Protein AF-A0A962BAP5-F1 (afdb_monomer_lite)

Radius of gyration: 26.2 Å; chains: 1; bounding box: 66×51×76 Å

Secondary structure (DSSP, 8-state):
-EEEEE-STTHHHIIIIIS---HHHHHHHHTT--SS-TT-------TTT--EEEEEEETTEEEEEEEPP--SSTTTTHHHHHHHHHHHHHHTT-TTS-S-EEEEEEEHHHHHH-HHHHHHHHGGGSTTT--S--EEEEEE-S-BTTB-HHHH-SSSSGGGGGGGGT--EEEEETT-HHHHHHHHHHHHHHHHHH---EEEEEE---SS-SSTT--GGGT-HHHHHHHHHSPPHHHHHHHHHHHTTSS-HHHHHHHHHHHHHHHHHHHHGGGG--PPPP--S-GGGTT-----SSPP----PPPHHHHHHHHHHHT---TT----HHHHHHHHHHHHHHHHT----HHHHHHHHHHHHHHHT--EEEEETTTTT-TTS----SEE-TTT--EE-GGG-S-TTPPPEEEEE--S-SHHHHHHHHHHHHH-TTSEEEEE-SSGGGGGGGHHHIIIIITTHHHHH------EEE-----SSS-TTS--

Foldseek 3Di:
DEEEEEAQPCQVVCVCVVQVPFLLLVLLVVVVNDLAFPPDFFPADPPSQAKDWHWDDDPNDTDIYTYHGFDNLFPLLLLLSLLLLLLVCVVVVVPLLPRYAYEYEHELLCLQAPVLNLVSLVQCPDPPRHNLEYEYEYPDQQDDQLDGPVRSHDDPGSCVSNVVVVAEEAEDELLDVVRVVVVVVVQVVCSSVRSYYHYYYYHHHDLDGVDNPDHNCVRPVPRNVVSVPDDDSLVSVQVVCCVVVVDPPVRSVVVVVVVVVSSVVSNVCSVVDGNDHDDLCDDLNVVDDDDDDDDDPDDQDDDLVLLLLLLVLQLDDDPPFAFDPVVPVVSVVSNVCNVVVDDDDPQSVVSSSLLVLQQVAFEEAEEEAVPCCALVSRHVQWTARPPPRDTDGSSCVSDPPTHHYHYYNYPPALQSRLSSLLSNQQNNVRYAGEYEYSALLPNVSNVCCVVIPVPRVCNHHVGDGNYHYHHHADDPPPDDSHHD

Structure (mmCIF, N/CA/C/O backbone):
data_AF-A0A962BAP5-F1
#
_entry.id   AF-A0A962BAP5-F1
#
loop_
_atom_site.group_PDB
_atom_site.id
_atom_site.type_symbol
_atom_site.label_atom_id
_atom_site.label_alt_id
_atom_site.label_comp_id
_atom_site.label_asym_id
_atom_site.label_entity_id
_atom_site.label_seq_id
_atom_site.pdbx_PDB_ins_code
_atom_site.Cartn_x
_atom_site.Cartn_y
_atom_site.Cartn_z
_atom_site.occupancy
_atom_site.B_iso_or_equiv
_atom_site.auth_seq_id
_atom_site.auth_comp_id
_atom_site.auth_asym_id
_atom_site.auth_atom_id
_atom_site.pdbx_PDB_model_num
ATOM 1 N N . GLU A 1 1 ? -2.109 -16.340 4.991 1.00 95.38 1 GLU A N 1
ATOM 2 C CA . GLU A 1 1 ? -1.455 -15.159 5.601 1.00 95.38 1 GLU A CA 1
ATOM 3 C C . GLU A 1 1 ? -2.355 -13.955 5.378 1.00 95.38 1 GLU A C 1
ATOM 5 O O . GLU A 1 1 ? -2.925 -13.829 4.301 1.00 95.38 1 GLU A O 1
ATOM 10 N N . VAL A 1 2 ? -2.490 -13.093 6.383 1.00 97.62 2 VAL A N 1
ATOM 11 C CA . VAL A 1 2 ? -3.270 -11.854 6.291 1.00 97.62 2 VAL A CA 1
ATOM 12 C C . VAL A 1 2 ? -2.367 -10.673 6.619 1.00 97.62 2 VAL A C 1
ATOM 14 O O . VAL A 1 2 ? -1.757 -10.629 7.690 1.00 97.62 2 VAL A O 1
ATOM 17 N N . VAL A 1 3 ? -2.284 -9.708 5.705 1.00 98.31 3 VAL A N 1
ATOM 18 C CA . VAL A 1 3 ? -1.545 -8.460 5.921 1.00 98.31 3 VAL A CA 1
ATOM 19 C C . VAL A 1 3 ? -2.541 -7.352 6.233 1.00 98.31 3 VAL A C 1
ATOM 21 O O . VAL A 1 3 ? -3.473 -7.111 5.473 1.00 98.31 3 VAL A O 1
ATOM 24 N N . ILE A 1 4 ? -2.350 -6.685 7.366 1.00 98.56 4 ILE A N 1
ATOM 25 C CA . ILE A 1 4 ? -3.293 -5.707 7.903 1.00 98.56 4 ILE A CA 1
ATOM 26 C C . ILE A 1 4 ? -2.687 -4.307 7.800 1.00 98.56 4 ILE A C 1
ATOM 28 O O . ILE A 1 4 ? -1.538 -4.084 8.200 1.00 98.56 4 ILE A O 1
ATOM 32 N N . GLY A 1 5 ? -3.469 -3.361 7.289 1.00 98.25 5 GLY A N 1
ATOM 33 C CA . GLY A 1 5 ? -3.238 -1.923 7.414 1.00 98.25 5 GLY A CA 1
ATOM 34 C C . GLY A 1 5 ? -4.312 -1.311 8.293 1.00 98.25 5 GLY A C 1
ATOM 35 O O . GLY A 1 5 ? -5.489 -1.600 8.107 1.00 98.25 5 GLY A O 1
ATOM 36 N N . MET A 1 6 ? -3.935 -0.486 9.267 1.00 96.94 6 MET A N 1
ATOM 37 C CA . MET A 1 6 ? -4.925 0.217 10.079 1.00 96.94 6 MET A CA 1
ATOM 38 C C . MET A 1 6 ? -4.398 1.523 10.655 1.00 96.94 6 MET A C 1
ATOM 40 O O . MET A 1 6 ? -3.210 1.656 10.945 1.00 96.94 6 MET A O 1
ATOM 44 N N . ALA A 1 7 ? -5.317 2.453 10.901 1.00 93.56 7 ALA A N 1
ATOM 45 C CA . ALA A 1 7 ? -5.055 3.679 11.644 1.00 93.56 7 ALA A CA 1
ATOM 46 C C . ALA A 1 7 ? -4.963 3.439 13.174 1.00 93.56 7 ALA A C 1
ATOM 48 O O . ALA A 1 7 ? -4.745 2.330 13.661 1.00 93.56 7 ALA A O 1
ATOM 49 N N . HIS A 1 8 ? -5.132 4.507 13.960 1.00 93.75 8 HIS A N 1
ATOM 50 C CA . HIS A 1 8 ? -5.032 4.489 15.424 1.00 93.75 8 HIS A CA 1
ATOM 51 C C . HIS A 1 8 ? -6.248 3.853 16.128 1.00 93.75 8 HIS A C 1
ATOM 53 O O . HIS A 1 8 ? -6.120 3.309 17.227 1.00 93.75 8 HIS A O 1
ATOM 59 N N . ARG A 1 9 ? -7.449 3.932 15.536 1.00 95.88 9 ARG A N 1
ATOM 60 C CA . ARG A 1 9 ? -8.707 3.571 16.211 1.00 95.88 9 ARG A CA 1
ATOM 61 C C . ARG A 1 9 ? -8.769 2.068 16.489 1.00 95.88 9 ARG A C 1
ATOM 63 O O . ARG A 1 9 ? -8.764 1.262 15.570 1.00 95.88 9 ARG A O 1
ATOM 70 N N . GLY A 1 10 ? -8.823 1.697 17.769 1.00 93.56 10 GLY A N 1
ATOM 71 C CA . GLY A 1 10 ? -8.887 0.293 18.189 1.00 93.56 10 GLY A CA 1
ATOM 72 C C . GLY A 1 10 ? -7.592 -0.498 17.969 1.00 93.56 10 GLY A C 1
ATOM 73 O O . GLY A 1 10 ? -7.585 -1.703 18.195 1.00 93.56 10 GLY A O 1
ATOM 74 N N . ARG A 1 11 ? -6.477 0.140 17.581 1.00 93.81 11 ARG A N 1
ATOM 75 C CA . ARG A 1 11 ? -5.233 -0.575 17.247 1.00 93.81 11 ARG A CA 1
ATOM 76 C C . ARG A 1 11 ? -4.673 -1.398 18.395 1.00 93.81 11 ARG A C 1
ATOM 78 O O . ARG A 1 11 ? -4.254 -2.524 18.168 1.00 93.81 11 ARG A O 1
ATOM 85 N N . LEU A 1 12 ? -4.685 -0.873 19.619 1.00 91.56 12 LEU A N 1
ATOM 86 C CA . LEU A 1 12 ? -4.228 -1.638 20.784 1.00 91.56 12 LEU A CA 1
ATOM 87 C C . LEU A 1 12 ? -5.092 -2.886 21.014 1.00 91.56 12 LEU A C 1
ATOM 89 O O . LEU A 1 12 ? -4.550 -3.931 21.343 1.00 91.56 12 LEU A O 1
ATOM 93 N N . ASN A 1 13 ? -6.401 -2.800 20.754 1.00 93.88 13 ASN A N 1
ATOM 94 C CA . ASN A 1 13 ? -7.305 -3.946 20.834 1.00 93.88 13 ASN A CA 1
ATOM 95 C C . ASN A 1 13 ? -6.987 -4.988 19.748 1.00 93.88 13 ASN A C 1
ATOM 97 O O . ASN A 1 13 ? -6.879 -6.168 20.061 1.00 93.88 13 ASN A O 1
ATOM 101 N N . VAL A 1 14 ? -6.742 -4.561 18.503 1.00 94.81 14 VAL A N 1
ATOM 102 C CA . VAL A 1 14 ? -6.292 -5.465 17.428 1.00 94.81 14 VAL A CA 1
ATOM 103 C C . VAL A 1 14 ? -4.947 -6.101 17.785 1.00 94.81 14 VAL A C 1
ATOM 105 O O . VAL A 1 14 ? -4.781 -7.308 17.641 1.00 94.81 14 VAL A O 1
ATOM 108 N N . LEU A 1 15 ? -3.996 -5.329 18.314 1.00 91.69 15 LEU A N 1
ATOM 109 C CA . LEU A 1 15 ? -2.695 -5.842 18.740 1.00 91.69 15 LEU A CA 1
ATOM 110 C C . LEU A 1 15 ? -2.831 -6.935 19.803 1.00 91.69 15 LEU A C 1
ATOM 112 O O . LEU A 1 15 ? -2.199 -7.978 19.665 1.00 91.69 15 LEU A O 1
ATOM 116 N N . THR A 1 16 ? -3.633 -6.728 20.844 1.00 92.38 16 THR A N 1
ATOM 117 C CA . THR A 1 16 ? -3.735 -7.701 21.940 1.00 92.38 16 THR A CA 1
ATOM 118 C C . THR A 1 16 ? -4.652 -8.867 21.591 1.00 92.38 16 THR A C 1
ATOM 120 O O . THR A 1 16 ? -4.248 -10.021 21.705 1.00 92.38 16 THR A O 1
ATOM 123 N N . ASN A 1 17 ? -5.861 -8.586 21.107 1.00 92.31 17 ASN A N 1
ATOM 124 C CA . ASN A 1 17 ? -6.920 -9.588 20.979 1.00 92.31 17 ASN A CA 1
ATOM 125 C C . ASN A 1 17 ? -6.892 -10.336 19.642 1.00 92.31 17 ASN A C 1
ATOM 127 O O . ASN A 1 17 ? -7.369 -11.465 19.575 1.00 92.31 17 ASN A O 1
ATOM 131 N N . VAL A 1 18 ? -6.325 -9.738 18.587 1.00 92.94 18 VAL A N 1
ATOM 132 C CA . VAL A 1 18 ? -6.232 -10.370 17.258 1.00 92.94 18 VAL A CA 1
ATOM 133 C C . VAL A 1 18 ? -4.805 -10.836 16.989 1.00 92.94 18 VAL A C 1
ATOM 135 O O . VAL A 1 18 ? -4.574 -12.017 16.746 1.00 92.94 18 VAL A O 1
ATOM 138 N N . MET A 1 19 ? -3.827 -9.933 17.107 1.00 91.44 19 MET A N 1
ATOM 139 C CA . MET A 1 19 ? -2.418 -10.251 16.859 1.00 91.44 19 MET A CA 1
ATOM 140 C C . MET A 1 19 ? -1.767 -11.008 18.028 1.00 91.44 19 MET A C 1
ATOM 142 O O . MET A 1 19 ? -0.668 -11.527 17.867 1.00 91.44 19 MET A O 1
ATOM 146 N N . GLY A 1 20 ? -2.392 -11.089 19.205 1.00 90.12 20 GLY A N 1
ATOM 147 C CA . GLY A 1 20 ? -1.840 -11.825 20.349 1.00 90.12 20 GLY A CA 1
ATOM 148 C C . GLY A 1 20 ? -0.635 -11.157 21.020 1.00 90.12 20 GLY A C 1
ATOM 149 O O . GLY A 1 20 ? 0.154 -11.838 21.672 1.00 90.12 20 GLY A O 1
ATOM 150 N N . LYS A 1 21 ? -0.461 -9.837 20.869 1.00 88.75 21 LYS A N 1
ATOM 151 C CA . LYS A 1 21 ? 0.546 -9.078 21.622 1.00 88.75 21 LYS A CA 1
ATOM 152 C C . LYS A 1 21 ? 0.197 -9.143 23.118 1.00 88.75 21 LYS A C 1
ATOM 154 O O . LYS A 1 21 ? -0.913 -8.754 23.480 1.00 88.75 21 LYS A O 1
ATOM 159 N N . PRO A 1 22 ? 1.111 -9.574 24.005 1.00 90.38 22 PRO A N 1
ATOM 160 C CA . PRO A 1 22 ? 0.809 -9.663 25.431 1.00 90.38 22 PRO A CA 1
ATOM 161 C C . PRO A 1 22 ? 0.450 -8.300 26.037 1.00 90.38 22 PRO A C 1
ATOM 163 O O . PRO A 1 22 ? 1.143 -7.310 25.784 1.00 90.38 22 PRO A O 1
ATOM 166 N N . PHE A 1 23 ? -0.570 -8.253 26.902 1.00 92.62 23 PHE A N 1
ATOM 167 C CA . PHE A 1 23 ? -0.929 -7.031 27.635 1.00 92.62 23 PHE A CA 1
ATOM 168 C C . PHE A 1 23 ? 0.237 -6.499 28.475 1.00 92.62 23 PHE A C 1
ATOM 170 O O . PHE A 1 23 ? 0.469 -5.295 28.490 1.00 92.62 23 PHE A O 1
ATOM 177 N N . THR A 1 24 ? 1.045 -7.379 29.077 1.00 92.06 24 THR A N 1
ATOM 178 C CA . THR A 1 24 ? 2.269 -6.999 29.804 1.00 92.06 24 THR A CA 1
ATOM 179 C C . THR A 1 24 ? 3.240 -6.195 28.937 1.00 92.06 24 THR A C 1
ATOM 181 O O . THR A 1 24 ? 3.795 -5.203 29.402 1.00 92.06 24 THR A O 1
ATOM 184 N N . ALA A 1 25 ? 3.414 -6.570 27.664 1.00 87.12 25 ALA A N 1
ATOM 185 C CA . ALA A 1 25 ? 4.273 -5.832 26.740 1.00 87.12 25 ALA A CA 1
ATOM 186 C C . ALA A 1 25 ? 3.705 -4.434 26.454 1.00 87.12 25 ALA A C 1
ATOM 188 O O . ALA A 1 25 ? 4.433 -3.446 26.493 1.00 87.12 25 ALA A O 1
ATOM 189 N N . VAL A 1 26 ? 2.389 -4.338 26.231 1.00 88.44 26 VAL A N 1
ATOM 190 C CA . VAL A 1 26 ? 1.705 -3.052 26.030 1.00 88.44 26 VAL A CA 1
ATOM 191 C C . VAL A 1 26 ? 1.837 -2.167 27.274 1.00 88.44 26 VAL A C 1
ATOM 193 O O . VAL A 1 26 ? 2.236 -1.012 27.164 1.00 88.44 26 VAL A O 1
ATOM 196 N N . PHE A 1 27 ? 1.563 -2.687 28.469 1.00 91.38 27 PHE A N 1
ATOM 197 C CA . PHE A 1 27 ? 1.687 -1.923 29.712 1.00 91.38 27 PHE A CA 1
ATOM 198 C C . PHE A 1 27 ? 3.122 -1.459 29.986 1.00 91.38 27 PHE A C 1
ATOM 200 O O . PHE A 1 27 ? 3.321 -0.318 30.403 1.00 91.38 27 PHE A O 1
ATOM 207 N N . SER A 1 28 ? 4.117 -2.301 29.695 1.00 86.25 28 SER A N 1
ATOM 208 C CA . SER A 1 28 ? 5.538 -1.950 29.783 1.00 86.25 28 SER A CA 1
ATOM 209 C C . SER A 1 28 ? 5.882 -0.753 28.882 1.00 86.25 28 SER A C 1
ATOM 211 O O . SER A 1 28 ? 6.486 0.217 29.346 1.00 86.25 28 SER A O 1
ATOM 213 N N . GLU A 1 29 ? 5.378 -0.736 27.642 1.00 84.12 29 GLU A N 1
ATOM 214 C CA . GLU A 1 29 ? 5.526 0.410 26.734 1.00 84.12 29 GLU A CA 1
ATOM 215 C C . GLU A 1 29 ? 4.887 1.681 27.314 1.00 84.12 29 GLU A C 1
ATOM 217 O O . GLU A 1 29 ? 5.449 2.775 27.211 1.00 84.12 29 GLU A O 1
ATOM 222 N N . PHE A 1 30 ? 3.710 1.575 27.945 1.00 85.06 30 PHE A N 1
ATOM 223 C CA . PHE A 1 30 ? 3.053 2.708 28.615 1.00 85.06 30 PHE A CA 1
ATOM 224 C C . PHE A 1 30 ? 3.828 3.239 29.827 1.00 85.06 30 PHE A C 1
ATOM 226 O O . PHE A 1 30 ? 3.736 4.434 30.099 1.00 85.06 30 PHE A O 1
ATOM 233 N N . GLN A 1 31 ? 4.644 2.408 30.477 1.00 84.19 31 GLN A N 1
ATOM 234 C CA . GLN A 1 31 ? 5.568 2.809 31.545 1.00 84.19 31 GLN A CA 1
ATOM 235 C C . GLN A 1 31 ? 6.888 3.410 31.023 1.00 84.19 31 GLN A C 1
ATOM 237 O O . GLN A 1 31 ? 7.744 3.781 31.822 1.00 84.19 31 GLN A O 1
ATOM 242 N N . GLY A 1 32 ? 7.051 3.550 29.702 1.00 75.00 32 GLY A N 1
ATOM 243 C CA . GLY A 1 32 ? 8.227 4.167 29.080 1.00 75.00 32 GLY A CA 1
ATOM 244 C C . GLY A 1 32 ? 9.368 3.194 28.782 1.00 75.00 32 GLY A C 1
ATOM 245 O O . GLY A 1 32 ? 10.437 3.635 28.367 1.00 75.00 32 GLY A O 1
ATOM 246 N N . ILE A 1 33 ? 9.152 1.888 28.958 1.00 70.31 33 ILE A N 1
ATOM 247 C CA . ILE A 1 33 ? 10.119 0.862 28.563 1.00 70.31 33 ILE A CA 1
ATOM 248 C C . ILE A 1 33 ? 10.023 0.690 27.036 1.00 70.31 33 ILE A C 1
ATOM 250 O O . ILE A 1 33 ? 8.925 0.442 26.528 1.00 70.31 33 ILE A O 1
ATOM 254 N N . PRO A 1 34 ? 11.123 0.833 26.274 1.00 66.94 34 PRO A N 1
ATOM 255 C CA . PRO A 1 34 ? 11.091 0.663 24.825 1.00 66.94 34 PRO A CA 1
ATOM 256 C C . PRO A 1 34 ? 10.583 -0.723 24.408 1.00 66.94 34 PRO A C 1
ATOM 258 O O . PRO A 1 34 ? 10.862 -1.730 25.054 1.00 66.94 34 PRO A O 1
ATOM 261 N N . SER A 1 35 ? 9.869 -0.790 23.281 1.00 62.22 35 SER A N 1
ATOM 262 C CA . SER A 1 35 ? 9.336 -2.051 22.729 1.00 62.22 35 SER A CA 1
ATOM 263 C C . SER A 1 35 ? 10.416 -3.030 22.237 1.00 62.22 35 SER A C 1
ATOM 265 O O . SER A 1 35 ? 10.132 -4.194 21.958 1.00 62.22 35 SER A O 1
ATOM 267 N N . THR A 1 36 ? 11.657 -2.558 22.121 1.00 60.59 36 THR A N 1
ATOM 268 C CA . THR A 1 36 ? 12.837 -3.306 21.683 1.00 60.59 36 THR A CA 1
ATOM 269 C C . THR A 1 36 ? 13.885 -3.303 22.794 1.00 60.59 36 THR A C 1
ATOM 271 O O . THR A 1 36 ? 13.915 -2.380 23.604 1.00 60.59 36 THR A O 1
ATOM 274 N N . GLY A 1 37 ? 14.752 -4.319 22.843 1.00 56.09 37 GLY A N 1
ATOM 275 C CA . GLY A 1 37 ? 15.864 -4.343 23.804 1.00 56.09 37 GLY A CA 1
ATOM 276 C C . GLY A 1 37 ? 16.774 -3.106 23.707 1.00 56.09 37 GLY A C 1
ATOM 277 O O . GLY A 1 37 ? 16.851 -2.478 22.651 1.00 56.09 37 GLY A O 1
ATOM 278 N N . GLU A 1 38 ? 17.475 -2.786 24.800 1.00 51.94 38 GLU A N 1
ATOM 279 C CA . GLU A 1 38 ? 18.329 -1.586 24.946 1.00 51.94 38 GLU A CA 1
ATOM 280 C C . GLU A 1 38 ? 19.440 -1.472 23.880 1.00 51.94 38 GLU A C 1
ATOM 282 O O . GLU A 1 38 ? 19.883 -0.371 23.571 1.00 51.94 38 GLU A O 1
ATOM 287 N N . ASP A 1 39 ? 19.837 -2.590 23.260 1.00 50.09 39 ASP A N 1
ATOM 288 C CA . ASP A 1 39 ? 20.890 -2.659 22.235 1.00 50.09 39 ASP A CA 1
ATOM 289 C C . ASP A 1 39 ? 20.415 -2.309 20.804 1.00 50.09 39 ASP A C 1
ATOM 291 O O . ASP A 1 39 ? 21.182 -2.422 19.845 1.00 50.09 39 ASP A O 1
ATOM 295 N N . VAL A 1 40 ? 19.141 -1.945 20.612 1.00 56.47 40 VAL A N 1
ATOM 296 C CA . VAL A 1 40 ? 18.557 -1.709 19.280 1.00 56.47 40 VAL A CA 1
ATOM 297 C C . VAL A 1 40 ? 18.615 -0.223 18.911 1.00 56.47 40 VAL A C 1
ATOM 299 O O . VAL A 1 40 ? 17.934 0.607 19.505 1.00 56.47 40 VAL A O 1
ATOM 302 N N . LEU A 1 41 ? 19.414 0.106 17.890 1.00 48.91 41 LEU A N 1
ATOM 303 C CA . LEU A 1 41 ? 19.545 1.457 17.335 1.00 48.91 41 LEU A CA 1
ATOM 304 C C . LEU A 1 41 ? 18.281 1.839 16.540 1.00 48.91 41 LEU A C 1
ATOM 306 O O . LEU A 1 41 ? 18.068 1.352 15.435 1.00 48.91 41 LEU A O 1
ATOM 310 N N . GLY A 1 42 ? 17.451 2.724 17.090 1.00 52.84 42 GLY A N 1
ATOM 311 C CA . GLY A 1 42 ? 16.278 3.299 16.425 1.00 52.84 42 GLY A CA 1
ATOM 312 C C . GLY A 1 42 ? 15.645 4.386 17.293 1.00 52.84 42 GLY A C 1
ATOM 313 O O . GLY A 1 42 ? 15.718 4.313 18.517 1.00 52.84 42 GLY A O 1
ATOM 314 N N . SER A 1 43 ? 15.029 5.407 16.688 1.00 54.88 43 SER A N 1
ATOM 315 C CA . SER A 1 43 ? 14.306 6.440 17.457 1.00 54.88 43 SER A CA 1
ATOM 316 C C . SER A 1 43 ? 13.017 5.898 18.083 1.00 54.88 43 SER A C 1
ATOM 318 O O . SER A 1 43 ? 12.425 6.547 18.945 1.00 54.88 43 SER A O 1
ATOM 320 N N . GLY A 1 44 ? 12.568 4.729 17.611 1.00 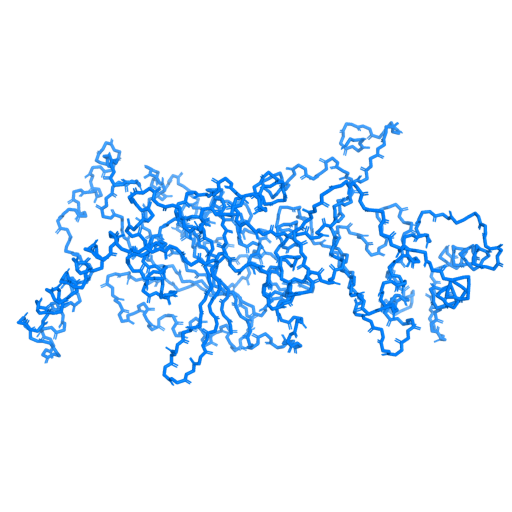60.66 44 GLY A N 1
ATOM 321 C CA . GLY A 1 44 ? 11.228 4.216 17.843 1.00 60.66 44 GLY A CA 1
ATOM 322 C C . GLY A 1 44 ? 10.172 5.053 17.120 1.00 60.66 44 GLY A C 1
ATOM 323 O O . GLY A 1 44 ? 10.473 6.003 16.393 1.00 60.66 44 GLY A O 1
ATOM 324 N N . ASP A 1 45 ? 8.917 4.687 17.343 1.00 64.00 45 ASP A N 1
ATOM 325 C CA . ASP A 1 45 ? 7.737 5.453 16.957 1.00 64.00 45 ASP A CA 1
ATOM 326 C C . ASP A 1 45 ? 6.723 5.368 18.107 1.00 64.00 45 ASP A C 1
ATOM 328 O O . ASP A 1 45 ? 6.881 4.580 19.047 1.00 64.00 45 ASP A O 1
ATOM 332 N N . VAL A 1 46 ? 5.670 6.175 18.060 1.00 61.78 46 VAL A N 1
ATOM 333 C CA . VAL A 1 46 ? 4.592 6.091 19.042 1.00 61.78 46 VAL A CA 1
ATOM 334 C C . VAL A 1 46 ? 3.931 4.708 18.999 1.00 61.78 46 VAL A C 1
ATOM 336 O O . VAL A 1 46 ? 3.826 4.049 17.965 1.00 61.78 46 VAL A O 1
ATOM 339 N N . LYS A 1 47 ? 3.464 4.253 20.163 1.00 67.81 47 LYS A N 1
ATOM 340 C CA . LYS A 1 47 ? 3.024 2.869 20.440 1.00 67.81 47 LYS A CA 1
ATOM 341 C C . LYS A 1 47 ? 1.992 2.320 19.447 1.00 67.81 47 LYS A C 1
ATOM 343 O O . LYS A 1 47 ? 1.935 1.121 19.193 1.00 67.81 47 LYS A O 1
ATOM 348 N N . TYR A 1 48 ? 1.172 3.202 18.883 1.00 70.38 48 TYR A N 1
ATOM 349 C CA . TYR A 1 48 ? 0.123 2.884 17.917 1.00 70.38 48 TYR A CA 1
ATOM 350 C C . TYR A 1 48 ? 0.581 2.957 16.445 1.00 70.38 48 TYR A C 1
ATOM 352 O O . TYR A 1 48 ? -0.262 2.931 15.555 1.00 70.38 48 TYR A O 1
ATOM 360 N N . HIS A 1 49 ? 1.884 3.010 16.164 1.00 75.38 49 HIS A N 1
ATOM 361 C CA . HIS A 1 49 ? 2.443 2.937 14.804 1.00 75.38 49 HIS A CA 1
ATOM 362 C C . HIS A 1 49 ? 3.291 1.695 14.555 1.00 75.38 49 HIS A C 1
ATOM 364 O O . HIS A 1 49 ? 3.521 1.325 13.405 1.00 75.38 49 HIS A O 1
ATOM 370 N N . LEU A 1 50 ? 3.733 1.014 15.614 1.00 74.44 50 LEU A N 1
ATOM 371 C CA . LEU A 1 50 ? 4.583 -0.161 15.482 1.00 74.44 50 LEU A CA 1
ATOM 372 C C . LEU A 1 50 ? 3.826 -1.296 14.782 1.00 74.44 50 LEU A C 1
ATOM 374 O O . LEU A 1 50 ? 2.671 -1.602 15.104 1.00 74.44 50 LEU A O 1
ATOM 378 N N . GLY A 1 51 ? 4.477 -1.895 13.787 1.00 75.31 51 GLY A N 1
ATOM 379 C CA . GLY A 1 51 ? 4.004 -3.121 13.157 1.00 75.31 51 GLY A CA 1
ATOM 380 C C . GLY A 1 51 ? 4.224 -4.319 14.077 1.00 75.31 51 GLY A C 1
ATOM 381 O O . GLY A 1 51 ? 5.096 -4.297 14.944 1.00 75.31 51 GLY A O 1
ATOM 382 N N . THR A 1 52 ? 3.455 -5.383 13.878 1.00 82.44 52 THR A N 1
ATOM 383 C CA . THR A 1 52 ? 3.663 -6.653 14.584 1.00 82.44 52 THR A CA 1
ATOM 384 C C . THR A 1 52 ? 3.416 -7.816 13.639 1.00 82.44 52 THR A C 1
ATOM 386 O O . THR A 1 52 ? 2.741 -7.672 12.619 1.00 82.44 52 THR A O 1
ATOM 389 N N . SER A 1 53 ? 3.983 -8.977 13.932 1.00 86.56 53 SER A N 1
ATOM 390 C CA . SER A 1 53 ? 3.679 -10.199 13.192 1.00 86.56 53 SER A CA 1
ATOM 391 C C . SER A 1 53 ? 3.595 -11.366 14.156 1.00 86.56 53 SER A C 1
ATOM 393 O O . SER A 1 53 ? 4.368 -11.439 15.110 1.00 86.56 53 SER A O 1
ATOM 395 N N . SER A 1 54 ? 2.628 -12.240 13.926 1.00 87.94 54 SER A N 1
ATOM 396 C CA . SER A 1 54 ? 2.346 -13.372 14.800 1.00 87.94 54 SER A CA 1
ATOM 397 C C . SER A 1 54 ? 1.610 -14.463 14.042 1.00 87.94 54 SER A C 1
ATOM 399 O O . SER A 1 54 ? 0.807 -14.186 13.153 1.00 87.94 54 SER A O 1
ATOM 401 N N . ASP A 1 55 ? 1.878 -15.707 14.419 1.00 92.12 55 ASP A N 1
ATOM 402 C CA . ASP A 1 55 ? 1.090 -16.847 13.974 1.00 92.12 55 ASP A CA 1
ATOM 403 C C . ASP A 1 55 ? -0.038 -17.077 14.978 1.00 92.12 55 ASP A C 1
ATOM 405 O O . ASP A 1 55 ? 0.172 -17.063 16.196 1.00 92.12 55 ASP A O 1
ATOM 409 N N . ARG A 1 56 ? -1.255 -17.238 14.466 1.00 92.75 56 ARG A N 1
ATOM 410 C CA . ARG A 1 56 ? -2.464 -17.441 15.264 1.00 92.75 56 ARG A CA 1
ATOM 411 C C . ARG A 1 56 ? -3.172 -18.696 14.789 1.00 92.75 56 ARG A C 1
ATOM 413 O O . ARG A 1 56 ? -3.348 -18.881 13.589 1.00 92.75 56 ARG A O 1
ATOM 420 N N . ASP A 1 57 ? -3.559 -19.541 15.734 1.00 93.31 57 ASP A N 1
ATOM 421 C CA . ASP A 1 57 ? -4.400 -20.702 15.465 1.00 93.31 57 ASP A CA 1
ATOM 422 C C . ASP A 1 57 ? -5.869 -20.267 15.429 1.00 93.31 57 ASP A C 1
ATOM 424 O O . ASP A 1 57 ? -6.347 -19.597 16.350 1.00 93.31 57 ASP A O 1
ATOM 428 N N . PHE A 1 58 ? -6.553 -20.618 14.344 1.00 91.06 58 PHE A N 1
ATOM 429 C CA . PHE A 1 58 ? -7.990 -20.466 14.174 1.00 91.06 58 PHE A CA 1
ATOM 430 C C . PHE A 1 58 ? -8.574 -21.826 13.785 1.00 91.06 58 PHE A C 1
ATOM 432 O O . PHE A 1 58 ? -8.463 -22.254 12.632 1.00 91.06 58 PHE A O 1
ATOM 439 N N . ASP A 1 59 ? -9.170 -22.515 14.756 1.00 92.75 59 ASP A N 1
ATOM 440 C CA . ASP A 1 59 ? -9.776 -23.841 14.591 1.00 92.75 59 ASP A CA 1
ATOM 441 C C . ASP A 1 59 ? -8.817 -24.873 13.955 1.00 92.75 59 ASP A C 1
ATOM 443 O O . ASP A 1 59 ? -9.185 -25.624 13.052 1.00 92.75 59 ASP A O 1
ATOM 447 N N . GLY A 1 60 ? -7.553 -24.884 14.398 1.00 93.44 60 GLY A N 1
ATOM 448 C CA . GLY A 1 60 ? -6.492 -25.760 13.889 1.00 93.44 60 GLY A CA 1
ATOM 449 C C . GLY A 1 60 ? -5.784 -25.244 12.633 1.00 93.44 60 GLY A C 1
ATOM 450 O O . GLY A 1 60 ? -4.858 -25.892 12.141 1.00 93.44 60 GLY A O 1
ATOM 451 N N . ASN A 1 61 ? -6.184 -24.082 12.105 1.00 92.75 61 ASN A N 1
ATOM 452 C CA . ASN A 1 61 ? -5.513 -23.427 10.985 1.00 92.75 61 ASN A CA 1
ATOM 453 C C . ASN A 1 61 ? -4.562 -22.352 11.502 1.00 92.75 61 ASN A C 1
ATOM 455 O O . ASN A 1 61 ? -4.990 -21.330 12.040 1.00 92.75 61 ASN A O 1
ATOM 459 N N . VAL A 1 62 ? -3.263 -22.549 11.291 1.00 94.88 62 VAL A N 1
ATOM 460 C CA . VAL A 1 62 ? -2.258 -21.545 11.646 1.00 94.88 62 VAL A CA 1
ATOM 461 C C . VAL A 1 62 ? -2.199 -20.475 10.559 1.00 94.88 62 VAL A C 1
ATOM 463 O O . VAL A 1 62 ? -1.760 -20.719 9.434 1.00 94.88 62 VAL A O 1
ATOM 466 N N . ILE A 1 63 ? -2.627 -19.263 10.902 1.00 94.94 63 ILE A N 1
ATOM 467 C CA . ILE A 1 63 ? -2.610 -18.101 10.019 1.00 94.94 63 ILE A CA 1
ATOM 468 C C . ILE A 1 63 ? -1.530 -17.131 10.495 1.00 94.94 63 ILE A C 1
ATOM 470 O O . ILE A 1 63 ? -1.594 -16.601 11.603 1.00 94.94 63 ILE A O 1
ATOM 474 N N . HIS A 1 64 ? -0.567 -16.845 9.617 1.00 95.00 64 HIS A N 1
ATOM 475 C CA . HIS A 1 64 ? 0.356 -15.731 9.815 1.00 95.00 64 HIS A CA 1
ATOM 476 C C . HIS A 1 64 ? -0.386 -14.403 9.645 1.00 95.00 64 HIS A C 1
ATOM 478 O O . HIS A 1 64 ? -0.950 -14.146 8.575 1.00 95.00 64 HIS A O 1
ATOM 484 N N . LEU A 1 65 ? -0.366 -13.561 10.672 1.00 95.25 65 LEU A N 1
ATOM 485 C CA . LEU A 1 65 ? -0.887 -12.201 10.650 1.00 95.25 65 LEU A CA 1
ATOM 486 C C . LEU A 1 65 ? 0.278 -11.212 10.636 1.00 95.25 65 LEU A C 1
ATOM 488 O O . LEU A 1 65 ? 1.191 -11.302 11.458 1.00 95.25 65 LEU A O 1
ATOM 492 N N . SER A 1 66 ? 0.227 -10.219 9.749 1.00 93.94 66 SER A N 1
ATOM 493 C CA . SER A 1 66 ? 1.239 -9.163 9.666 1.00 93.94 66 SER A CA 1
ATOM 494 C C . SER A 1 66 ? 0.589 -7.784 9.666 1.00 93.94 66 SER A C 1
ATOM 496 O O . SER A 1 66 ? 0.052 -7.341 8.656 1.00 93.94 66 SER A O 1
ATOM 498 N N . LEU A 1 67 ? 0.662 -7.078 10.794 1.00 94.88 67 LEU A N 1
ATOM 499 C CA . LEU A 1 67 ? 0.222 -5.692 10.902 1.00 94.88 67 LEU A CA 1
ATOM 500 C C . LEU A 1 67 ? 1.353 -4.759 10.466 1.00 94.88 67 LEU A C 1
ATOM 502 O O . LEU A 1 67 ? 2.439 -4.758 11.055 1.00 94.88 67 LEU A O 1
ATOM 506 N N . THR A 1 68 ? 1.089 -3.955 9.443 1.00 95.06 68 THR A N 1
ATOM 507 C CA . THR A 1 68 ? 2.076 -3.042 8.864 1.00 95.06 68 THR A CA 1
ATOM 508 C C . THR A 1 68 ? 2.247 -1.800 9.743 1.00 95.06 68 THR A C 1
ATOM 510 O O . THR A 1 68 ? 1.293 -1.291 10.339 1.00 95.06 68 THR A O 1
ATOM 513 N N . ALA A 1 69 ? 3.497 -1.351 9.880 1.00 92.69 69 ALA A N 1
ATOM 514 C CA . ALA A 1 69 ? 3.803 -0.099 10.560 1.00 92.69 69 ALA A CA 1
ATOM 515 C C . ALA A 1 69 ? 3.355 1.084 9.694 1.00 92.69 69 ALA A C 1
ATOM 517 O O . ALA A 1 69 ? 3.407 1.002 8.467 1.00 92.69 69 ALA A O 1
ATOM 518 N N . ASN A 1 70 ? 2.906 2.169 10.313 1.00 96.06 70 ASN A N 1
ATOM 519 C CA . ASN A 1 70 ? 2.375 3.315 9.581 1.00 96.06 70 ASN A CA 1
ATOM 520 C C . ASN A 1 70 ? 2.621 4.621 10.326 1.00 96.06 70 ASN A C 1
ATOM 522 O O . ASN A 1 70 ? 2.610 4.619 11.551 1.00 96.06 70 ASN A O 1
ATOM 526 N N . PRO A 1 71 ? 2.761 5.747 9.613 1.00 96.06 71 PRO A N 1
ATOM 527 C CA . PRO A 1 71 ? 2.797 7.061 10.234 1.00 96.06 71 PRO A CA 1
ATOM 528 C C . PRO A 1 71 ? 1.389 7.520 10.650 1.00 96.06 71 PRO A C 1
ATOM 530 O O . PRO A 1 71 ? 0.382 6.883 10.327 1.00 96.06 71 PRO A O 1
ATOM 533 N N . SER A 1 72 ? 1.314 8.698 11.279 1.00 95.88 72 SER A N 1
ATOM 534 C CA . SER A 1 72 ? 0.045 9.382 11.579 1.00 95.88 72 SER A CA 1
ATOM 535 C C . SER A 1 72 ? -0.727 9.839 10.336 1.00 95.88 72 SER A C 1
ATOM 537 O O . SER A 1 72 ? -1.907 10.167 10.446 1.00 95.88 72 SER A O 1
ATOM 539 N N . HIS A 1 73 ? -0.068 9.913 9.174 1.00 98.31 73 HIS A N 1
ATOM 540 C CA . HIS A 1 73 ? -0.679 10.317 7.909 1.00 98.31 73 HIS A CA 1
ATOM 541 C C . HIS A 1 73 ? -1.657 9.219 7.484 1.00 98.31 73 HIS A C 1
ATOM 543 O O . HIS A 1 73 ? -1.247 8.163 7.002 1.00 98.31 73 HIS A O 1
ATOM 549 N N . LEU A 1 74 ? -2.941 9.444 7.771 1.00 98.44 74 LEU A N 1
ATOM 550 C CA . LEU A 1 74 ? -3.993 8.445 7.601 1.00 98.44 74 LEU A CA 1
ATOM 551 C C . LEU A 1 74 ? -4.045 7.961 6.151 1.00 98.44 74 LEU A C 1
ATOM 553 O O . LEU A 1 74 ? -3.776 8.722 5.228 1.00 98.44 74 LEU A O 1
ATOM 557 N N . GLU A 1 75 ? -4.393 6.689 5.969 1.00 98.81 75 GLU A N 1
ATOM 558 C CA . GLU A 1 75 ? -4.523 6.023 4.664 1.00 98.81 75 GLU A CA 1
ATOM 559 C C . GLU A 1 75 ? -3.214 5.848 3.865 1.00 98.81 75 GLU A C 1
ATOM 561 O O . GLU A 1 75 ? -3.164 5.002 2.976 1.00 98.81 75 GLU A O 1
ATOM 566 N N . ALA A 1 76 ? -2.113 6.521 4.228 1.00 98.75 76 ALA A N 1
ATOM 567 C CA . ALA A 1 76 ? -0.826 6.402 3.528 1.00 98.75 76 ALA A CA 1
ATOM 568 C C . ALA A 1 76 ? -0.222 4.981 3.570 1.00 98.75 76 ALA A C 1
ATOM 570 O O . ALA A 1 76 ? 0.604 4.624 2.735 1.00 98.75 76 ALA A O 1
ATOM 571 N N . VAL A 1 77 ? -0.637 4.151 4.535 1.00 98.69 77 VAL A N 1
ATOM 572 C CA . VAL A 1 77 ? -0.213 2.743 4.644 1.00 98.69 77 VAL A CA 1
ATOM 573 C C . VAL A 1 77 ? -0.956 1.812 3.683 1.00 98.69 77 VAL A C 1
ATOM 575 O O . VAL A 1 77 ? -0.487 0.705 3.432 1.00 98.69 77 VAL A O 1
ATOM 578 N N . ASN A 1 78 ? -2.103 2.227 3.143 1.00 98.88 78 ASN A N 1
ATOM 579 C CA . ASN A 1 78 ? -2.951 1.365 2.323 1.00 98.88 78 ASN A CA 1
ATOM 580 C C . ASN A 1 78 ? -2.192 0.765 1.131 1.00 98.88 78 ASN A C 1
ATOM 582 O O . ASN A 1 78 ? -2.095 -0.462 1.074 1.00 98.88 78 ASN A O 1
ATOM 586 N N . PRO A 1 79 ? -1.563 1.559 0.241 1.00 98.81 79 PRO A N 1
ATOM 587 C CA . PRO A 1 79 ? -0.834 0.991 -0.889 1.00 98.81 79 PRO A CA 1
ATOM 588 C C . PRO A 1 79 ? 0.402 0.196 -0.447 1.00 98.81 79 PRO A C 1
ATOM 590 O O . PRO A 1 79 ? 0.727 -0.812 -1.067 1.00 98.81 79 PRO A O 1
ATOM 593 N N . VAL A 1 80 ? 1.039 0.567 0.672 1.00 98.81 80 VAL A N 1
ATOM 594 C CA . VAL A 1 80 ? 2.170 -0.179 1.258 1.00 98.81 80 VAL A CA 1
ATOM 595 C C . VAL A 1 80 ? 1.754 -1.605 1.629 1.00 98.81 80 VAL A C 1
ATOM 597 O O . VAL A 1 80 ? 2.490 -2.561 1.388 1.00 98.81 80 VAL A O 1
ATOM 600 N N . VAL A 1 81 ? 0.555 -1.781 2.187 1.00 98.75 81 VAL A N 1
ATOM 601 C CA . VAL A 1 81 ? 0.005 -3.112 2.479 1.00 98.75 81 VAL A CA 1
ATOM 602 C C . VAL A 1 81 ? -0.264 -3.890 1.199 1.00 98.75 81 VAL A C 1
ATOM 604 O O . VAL A 1 81 ? 0.115 -5.059 1.132 1.00 98.75 81 VAL A O 1
ATOM 607 N N . ILE A 1 82 ? -0.865 -3.259 0.186 1.00 98.75 82 ILE A N 1
ATOM 608 C CA . ILE A 1 82 ? -1.150 -3.922 -1.094 1.00 98.75 82 ILE A CA 1
ATOM 609 C C . ILE A 1 82 ? 0.154 -4.395 -1.754 1.00 98.75 82 ILE A C 1
ATOM 611 O O . ILE A 1 82 ? 0.273 -5.570 -2.101 1.00 98.75 82 ILE A O 1
ATOM 615 N N . GLY A 1 83 ? 1.174 -3.538 -1.828 1.00 98.56 83 GLY A N 1
ATOM 616 C CA . GLY A 1 83 ? 2.484 -3.898 -2.378 1.00 98.56 83 GLY A CA 1
ATOM 617 C C . GLY A 1 83 ? 3.161 -5.038 -1.616 1.00 98.56 83 GLY A C 1
ATOM 618 O O . GLY A 1 83 ? 3.676 -5.984 -2.215 1.00 98.56 83 GLY A O 1
ATOM 619 N N . LYS A 1 84 ? 3.077 -5.018 -0.281 1.00 98.06 84 LYS A N 1
ATOM 620 C CA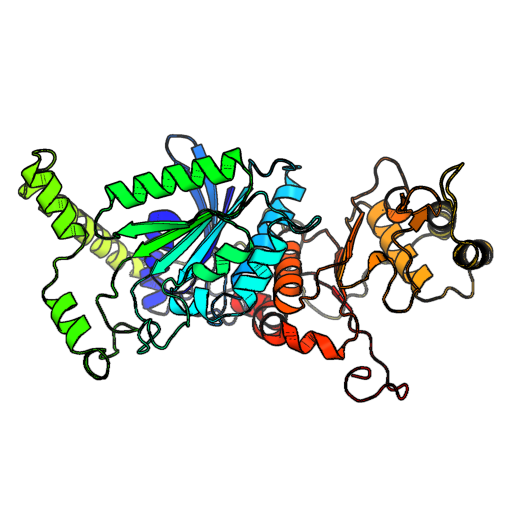 . LYS A 1 84 ? 3.603 -6.092 0.573 1.00 98.06 84 LYS A CA 1
ATOM 621 C C . LYS A 1 84 ? 2.877 -7.422 0.349 1.00 98.06 84 LYS A C 1
ATOM 623 O O . LYS A 1 84 ? 3.518 -8.474 0.364 1.00 98.06 84 LYS A O 1
ATOM 628 N N . VAL A 1 85 ? 1.558 -7.396 0.145 1.00 98.44 85 VAL A N 1
ATOM 629 C CA . VAL A 1 85 ? 0.785 -8.592 -0.228 1.00 98.44 85 VAL A CA 1
ATOM 630 C C . VAL A 1 85 ? 1.214 -9.098 -1.594 1.00 98.44 85 VAL A C 1
ATOM 632 O O . VAL A 1 85 ? 1.491 -10.289 -1.711 1.00 98.44 85 VAL A O 1
ATOM 635 N N . ARG A 1 86 ? 1.337 -8.219 -2.595 1.00 98.00 86 ARG A N 1
ATOM 636 C CA . ARG A 1 86 ? 1.778 -8.607 -3.939 1.00 98.00 86 ARG A CA 1
ATOM 637 C C . ARG A 1 86 ? 3.121 -9.331 -3.893 1.00 98.00 86 ARG A C 1
ATOM 639 O O . ARG A 1 86 ? 3.239 -10.423 -4.439 1.00 98.00 86 ARG A O 1
ATOM 646 N N . ALA A 1 87 ? 4.106 -8.760 -3.205 1.00 97.00 87 ALA A N 1
ATOM 647 C CA . ALA A 1 87 ? 5.414 -9.379 -3.010 1.00 97.00 87 ALA A CA 1
ATOM 648 C C . ALA A 1 87 ? 5.303 -10.782 -2.388 1.00 97.00 87 ALA A C 1
ATOM 650 O O . ALA A 1 87 ? 5.869 -11.746 -2.894 1.00 97.00 87 ALA A O 1
ATOM 651 N N . LYS A 1 88 ? 4.495 -10.938 -1.336 1.00 96.44 88 LYS A N 1
ATOM 652 C CA . LYS A 1 88 ? 4.270 -12.236 -0.679 1.00 96.44 88 LYS A CA 1
ATOM 653 C C . LYS A 1 88 ? 3.513 -13.248 -1.540 1.00 96.44 88 LYS A C 1
ATOM 655 O O . LYS A 1 88 ? 3.737 -14.446 -1.386 1.00 96.44 88 LYS A O 1
ATOM 660 N N . GLN A 1 89 ? 2.634 -12.796 -2.429 1.00 97.00 89 GLN A N 1
ATOM 661 C CA . GLN A 1 89 ? 2.002 -13.667 -3.419 1.00 97.00 89 GLN A CA 1
ATOM 662 C C . GLN A 1 89 ? 3.037 -14.167 -4.428 1.00 97.00 89 GLN A C 1
ATOM 664 O O . GLN A 1 89 ? 3.079 -15.359 -4.716 1.00 97.00 89 GLN A O 1
ATOM 669 N N . VAL A 1 90 ? 3.935 -13.289 -4.889 1.00 93.88 90 VAL A N 1
ATOM 670 C CA . VAL A 1 90 ? 5.049 -13.666 -5.774 1.00 93.88 90 VAL A CA 1
ATOM 671 C C . VAL A 1 90 ? 5.985 -14.681 -5.103 1.00 93.88 90 VAL A C 1
ATOM 673 O O . VAL A 1 90 ? 6.359 -15.651 -5.754 1.00 93.88 90 VAL A O 1
ATOM 676 N N . GLN A 1 91 ? 6.292 -14.529 -3.808 1.00 92.94 91 GLN A N 1
ATOM 677 C CA . GLN A 1 91 ? 7.111 -15.482 -3.027 1.00 92.94 91 GLN A CA 1
ATOM 678 C C . GLN A 1 91 ? 6.554 -16.902 -2.988 1.00 92.94 91 GLN A C 1
ATOM 680 O O . GLN A 1 91 ? 7.303 -17.859 -2.806 1.00 92.94 91 GLN A O 1
ATOM 685 N N . ARG A 1 92 ? 5.229 -17.021 -3.057 1.00 94.06 92 ARG A N 1
ATOM 686 C CA . ARG A 1 92 ? 4.497 -18.277 -2.872 1.00 94.06 92 ARG A CA 1
ATOM 687 C C . ARG A 1 92 ? 3.941 -18.828 -4.178 1.00 94.06 92 ARG A C 1
ATOM 689 O O . ARG A 1 92 ? 3.205 -19.809 -4.132 1.00 94.06 92 ARG A O 1
ATOM 696 N N . ASP A 1 93 ? 4.232 -18.163 -5.298 1.00 93.81 93 ASP A N 1
ATOM 697 C CA . ASP A 1 93 ? 3.588 -18.407 -6.589 1.00 93.81 93 ASP A CA 1
ATOM 698 C C . ASP A 1 93 ? 2.041 -18.451 -6.465 1.00 93.81 93 ASP A C 1
ATOM 700 O O . ASP A 1 93 ? 1.350 -19.245 -7.100 1.00 93.81 93 ASP A O 1
ATOM 704 N N . ASP A 1 94 ? 1.485 -17.575 -5.616 1.00 94.38 94 ASP A N 1
ATOM 705 C CA . ASP A 1 94 ? 0.053 -17.466 -5.294 1.00 94.38 94 ASP A CA 1
ATOM 706 C C . ASP A 1 94 ? -0.687 -16.615 -6.339 1.00 94.38 94 ASP A C 1
ATOM 708 O O . ASP A 1 94 ? -1.188 -15.523 -6.061 1.00 94.38 94 ASP A O 1
ATOM 712 N N . PHE A 1 95 ? -0.718 -17.097 -7.583 1.00 86.81 95 PHE A N 1
ATOM 713 C CA . PHE A 1 95 ? -1.297 -16.358 -8.711 1.00 86.81 95 PHE A CA 1
ATOM 714 C C . PHE A 1 95 ? -2.824 -16.198 -8.623 1.00 86.81 95 PHE A C 1
ATOM 716 O O . PHE A 1 95 ? -3.356 -15.206 -9.124 1.00 86.81 95 PHE A O 1
ATOM 723 N N . GLU A 1 96 ? -3.502 -17.105 -7.914 1.00 91.88 96 GLU A N 1
ATOM 724 C CA . GLU A 1 96 ? -4.950 -17.068 -7.648 1.00 91.88 96 GLU A CA 1
ATOM 725 C C . GLU A 1 96 ? -5.314 -16.249 -6.392 1.00 91.88 96 GLU A C 1
ATOM 727 O O . GLU A 1 96 ? -6.492 -16.072 -6.061 1.00 91.88 96 GLU A O 1
ATOM 732 N N . SER A 1 97 ? -4.307 -15.700 -5.694 1.00 94.88 97 SER A N 1
ATOM 733 C CA . SER A 1 97 ? -4.474 -14.851 -4.504 1.00 94.88 97 SER A CA 1
ATOM 734 C C . SER A 1 97 ? -5.260 -15.525 -3.367 1.00 94.88 97 SER A C 1
ATOM 736 O O . SER A 1 97 ? -6.096 -14.898 -2.704 1.00 94.88 97 SER A O 1
ATOM 738 N N . GLU A 1 98 ? -5.028 -16.817 -3.146 1.00 94.25 98 GLU A N 1
ATOM 739 C CA . GLU A 1 98 ? -5.740 -17.651 -2.167 1.00 94.25 98 GLU A CA 1
ATOM 740 C C . GLU A 1 98 ? -5.001 -17.796 -0.843 1.00 94.25 98 GLU A C 1
ATOM 742 O O . GLU A 1 98 ? -5.623 -18.040 0.191 1.00 94.25 98 GLU A O 1
ATOM 747 N N . GLN A 1 99 ? -3.683 -17.614 -0.850 1.00 95.88 99 GLN A N 1
ATOM 748 C CA . GLN A 1 99 ? -2.835 -17.865 0.310 1.00 95.88 99 GLN A CA 1
ATOM 749 C C . GLN A 1 99 ? -2.476 -16.590 1.073 1.00 95.88 99 GLN A C 1
ATOM 751 O O . GLN A 1 99 ? -2.186 -16.658 2.275 1.00 95.88 99 GLN A O 1
ATOM 756 N N . VAL A 1 100 ? -2.461 -15.436 0.401 1.00 97.50 100 VAL A N 1
ATOM 757 C CA . VAL A 1 100 ? -2.146 -14.132 1.000 1.00 97.50 100 VAL A CA 1
ATOM 758 C C . VAL A 1 100 ? -3.214 -13.107 0.634 1.00 97.50 100 VAL A C 1
ATOM 760 O O . VAL A 1 100 ? -3.524 -12.918 -0.542 1.00 97.50 100 VAL A O 1
ATOM 763 N N . MET A 1 101 ? -3.751 -12.415 1.641 1.00 97.44 101 MET A N 1
ATOM 764 C CA . MET A 1 101 ? -4.775 -11.388 1.442 1.00 97.44 101 MET A CA 1
ATOM 765 C C . MET A 1 101 ? -4.542 -10.127 2.287 1.00 97.44 101 MET A C 1
ATOM 767 O O . MET A 1 101 ? -4.000 -10.227 3.395 1.00 97.44 101 MET A O 1
ATOM 771 N N . PRO A 1 102 ? -4.974 -8.951 1.803 1.00 98.44 102 PRO A N 1
ATOM 772 C CA . PRO A 1 102 ? -4.977 -7.720 2.579 1.00 98.44 102 PRO A CA 1
ATOM 773 C C . PRO A 1 102 ? -6.304 -7.495 3.322 1.00 98.44 102 PRO A C 1
ATOM 775 O O . PRO A 1 102 ? -7.388 -7.783 2.808 1.00 98.44 102 PRO A O 1
ATOM 778 N N . ILE A 1 103 ? -6.209 -6.897 4.512 1.00 98.69 103 ILE A N 1
ATOM 779 C CA . ILE A 1 103 ? -7.331 -6.257 5.212 1.00 98.69 103 ILE A CA 1
ATOM 780 C C . ILE A 1 103 ? -6.926 -4.823 5.554 1.00 98.69 103 ILE A C 1
ATOM 782 O O . ILE A 1 103 ? -5.885 -4.601 6.176 1.00 98.69 103 ILE A O 1
ATOM 786 N N . LEU A 1 104 ? -7.753 -3.849 5.177 1.00 98.81 104 LEU A N 1
ATOM 787 C CA . LEU A 1 104 ? -7.524 -2.434 5.468 1.00 98.81 104 LEU A CA 1
ATOM 788 C C . LEU A 1 104 ? -8.620 -1.888 6.385 1.00 98.81 104 LEU A C 1
ATOM 790 O O . LEU A 1 104 ? -9.808 -2.062 6.122 1.00 98.81 104 LEU A O 1
ATOM 794 N N . LEU A 1 105 ? -8.219 -1.244 7.483 1.00 98.75 105 LEU A N 1
ATOM 795 C CA . LEU A 1 105 ? -9.122 -0.619 8.445 1.00 98.75 105 LEU A CA 1
ATOM 796 C C . LEU A 1 105 ? -8.999 0.901 8.366 1.00 98.75 105 LEU A C 1
ATOM 798 O O . LEU A 1 105 ? -7.931 1.467 8.621 1.00 98.75 105 LEU A O 1
ATOM 802 N N . HIS A 1 106 ? -10.128 1.550 8.113 1.00 98.75 106 HIS A N 1
ATOM 803 C CA . HIS A 1 106 ? -10.222 2.978 7.838 1.00 98.75 106 HIS A CA 1
ATOM 804 C C . HIS A 1 106 ? -11.027 3.706 8.918 1.00 98.75 106 HIS A C 1
ATOM 806 O O . HIS A 1 106 ? -11.923 3.136 9.546 1.00 98.75 106 HIS A O 1
ATOM 812 N N . GLY A 1 107 ? -10.749 4.996 9.112 1.00 98.56 107 GLY A N 1
ATOM 813 C CA . GLY A 1 107 ? -11.693 5.903 9.776 1.00 98.56 107 GLY A CA 1
ATOM 814 C C . GLY A 1 107 ? -12.658 6.502 8.752 1.00 98.56 107 GLY A C 1
ATOM 815 O O . GLY A 1 107 ? -12.248 6.772 7.628 1.00 98.56 107 GLY A O 1
ATOM 816 N N . ASP A 1 108 ? -13.911 6.774 9.124 1.00 98.44 108 ASP A N 1
ATOM 817 C CA . ASP A 1 108 ? -14.927 7.309 8.200 1.00 98.44 108 ASP A CA 1
ATOM 818 C C . ASP A 1 108 ? -14.505 8.613 7.517 1.00 98.44 108 ASP A C 1
ATOM 820 O O . ASP A 1 108 ? -14.648 8.759 6.304 1.00 98.44 108 ASP A O 1
ATOM 824 N N . ALA A 1 109 ? -13.950 9.558 8.278 1.00 98.25 109 ALA A N 1
ATOM 825 C CA . ALA A 1 109 ? -13.508 10.833 7.721 1.00 98.25 109 ALA A CA 1
ATOM 826 C C . ALA A 1 109 ? -12.284 10.687 6.801 1.00 98.25 109 ALA A C 1
ATOM 828 O O . ALA A 1 109 ? -12.170 11.404 5.812 1.00 98.25 109 ALA A O 1
ATOM 829 N N . ALA A 1 110 ? -11.373 9.764 7.119 1.00 98.50 110 ALA A N 1
ATOM 830 C CA . ALA A 1 110 ? -10.143 9.570 6.359 1.00 98.50 110 ALA A CA 1
ATOM 831 C C . ALA A 1 110 ? -10.395 8.798 5.057 1.00 98.50 110 ALA A C 1
ATOM 833 O O . ALA A 1 110 ? -9.926 9.238 4.011 1.00 98.50 110 ALA A O 1
ATOM 834 N N . MET A 1 111 ? -11.229 7.749 5.107 1.00 97.94 111 MET A N 1
ATOM 835 C CA . MET A 1 111 ? -11.701 7.005 3.932 1.00 97.94 111 MET A CA 1
ATOM 836 C C . MET A 1 111 ? -12.296 7.940 2.874 1.00 97.94 111 MET A C 1
ATOM 838 O O . MET A 1 111 ? -12.003 7.814 1.690 1.00 97.94 111 MET A O 1
ATOM 842 N N . ALA A 1 112 ? -13.120 8.897 3.308 1.00 98.00 112 ALA A N 1
ATOM 843 C CA . ALA A 1 112 ? -13.794 9.824 2.407 1.00 98.00 112 ALA A CA 1
ATOM 844 C C . ALA A 1 112 ? -12.915 11.003 1.956 1.00 98.00 112 ALA A C 1
ATOM 846 O O . ALA A 1 112 ? -13.197 11.608 0.924 1.00 98.00 112 ALA A O 1
ATOM 847 N N . GLY A 1 113 ? -11.905 11.375 2.749 1.00 97.94 113 GLY A N 1
ATOM 848 C CA . GLY A 1 113 ? -11.173 12.632 2.579 1.00 97.94 113 GLY A CA 1
ATOM 849 C C . GLY A 1 113 ? -9.764 12.508 1.999 1.00 97.94 113 GLY A C 1
ATOM 850 O O . GLY A 1 113 ? -9.238 13.502 1.506 1.00 97.94 113 GLY A O 1
ATOM 851 N N . GLN A 1 114 ? -9.121 11.339 2.076 1.00 98.69 114 GLN A N 1
ATOM 852 C CA . GLN A 1 114 ? -7.747 11.156 1.597 1.00 98.69 114 GLN A CA 1
ATOM 853 C C . GLN A 1 114 ? -7.722 10.607 0.165 1.00 98.69 114 GLN A C 1
ATOM 855 O O . GLN A 1 114 ? -8.176 9.493 -0.084 1.00 98.69 114 GLN A O 1
ATOM 860 N N . GLY A 1 115 ? -7.126 11.359 -0.769 1.00 98.56 115 GLY A N 1
ATOM 861 C CA . GLY A 1 115 ? -7.055 10.986 -2.192 1.00 98.56 115 GLY A CA 1
ATOM 862 C C . GLY A 1 115 ? -6.364 9.643 -2.460 1.00 98.56 115 GLY A C 1
ATOM 863 O O . GLY A 1 115 ? -6.801 8.893 -3.331 1.00 98.56 115 GLY A O 1
ATOM 864 N N . ILE A 1 116 ? -5.380 9.273 -1.630 1.00 98.75 116 ILE A N 1
ATOM 865 C CA . ILE A 1 116 ? -4.671 7.990 -1.741 1.00 98.75 116 ILE A CA 1
ATOM 866 C C . ILE A 1 116 ? -5.596 6.772 -1.602 1.00 98.75 116 ILE A C 1
ATOM 868 O O . ILE A 1 116 ? -5.275 5.698 -2.106 1.00 98.75 116 ILE A O 1
ATOM 872 N N . VAL A 1 117 ? -6.761 6.911 -0.956 1.00 98.75 117 VAL A N 1
ATOM 873 C CA . VAL A 1 117 ? -7.766 5.839 -0.888 1.00 98.75 117 VAL A CA 1
ATOM 874 C C . VAL A 1 117 ? -8.301 5.531 -2.282 1.00 98.75 117 VAL A C 1
ATOM 876 O O . VAL A 1 117 ? -8.299 4.372 -2.686 1.00 98.75 117 VAL A O 1
ATOM 879 N N . ALA A 1 118 ? -8.705 6.558 -3.034 1.00 98.31 118 ALA A N 1
ATOM 880 C CA . ALA A 1 118 ? -9.190 6.396 -4.402 1.00 98.31 118 ALA A CA 1
ATOM 881 C C . ALA A 1 118 ? -8.083 5.871 -5.328 1.00 98.31 118 ALA A C 1
ATOM 883 O O . ALA A 1 118 ? -8.331 4.970 -6.124 1.00 98.31 118 ALA A O 1
ATOM 884 N N . GLU A 1 119 ? -6.852 6.370 -5.181 1.00 98.75 119 GLU A N 1
ATOM 885 C CA . GLU A 1 119 ? -5.704 5.861 -5.941 1.00 98.75 119 GLU A CA 1
ATOM 886 C C . GLU A 1 119 ? -5.404 4.384 -5.626 1.00 98.75 119 GLU A C 1
ATOM 888 O O . GLU A 1 119 ? -5.161 3.595 -6.534 1.00 98.75 119 GLU A O 1
ATOM 893 N N . THR A 1 120 ? -5.489 3.969 -4.357 1.00 98.75 120 THR A N 1
ATOM 894 C CA . THR A 1 120 ? -5.266 2.566 -3.963 1.00 98.75 120 THR A CA 1
ATOM 895 C C . THR A 1 120 ? -6.383 1.652 -4.471 1.00 98.75 120 THR A C 1
ATOM 897 O O . THR A 1 120 ? -6.117 0.550 -4.944 1.00 98.75 120 THR A O 1
ATOM 900 N N . LEU A 1 121 ? -7.637 2.111 -4.415 1.00 98.19 121 LEU A N 1
ATOM 901 C CA . LEU A 1 121 ? -8.770 1.394 -4.999 1.00 98.19 121 LEU A CA 1
ATOM 902 C C . LEU A 1 121 ? -8.587 1.240 -6.516 1.00 98.19 121 LEU A C 1
ATOM 904 O O . LEU A 1 121 ? -8.791 0.153 -7.047 1.00 98.19 121 LEU A O 1
ATOM 908 N N . MET A 1 122 ? -8.137 2.288 -7.212 1.00 97.00 122 MET A N 1
ATOM 909 C CA . MET A 1 122 ? -7.892 2.257 -8.658 1.00 97.00 122 MET A CA 1
ATO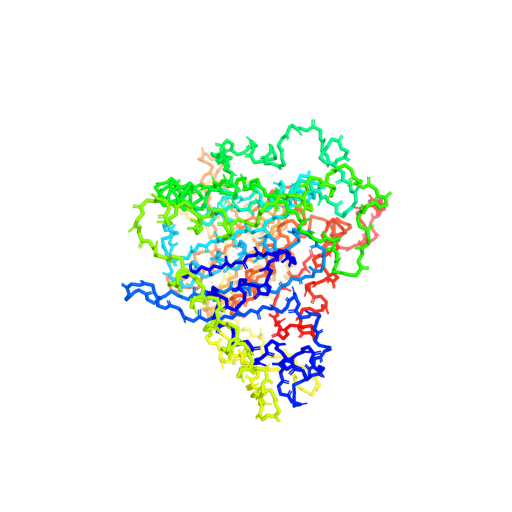M 910 C C . MET A 1 122 ? -6.920 1.140 -9.067 1.00 97.00 122 MET A C 1
ATOM 912 O O . MET A 1 122 ? -7.151 0.472 -10.073 1.00 97.00 122 MET A O 1
ATOM 916 N N . ILE A 1 123 ? -5.858 0.905 -8.288 1.00 97.06 123 ILE A N 1
ATOM 917 C CA . ILE A 1 123 ? -4.849 -0.118 -8.609 1.00 97.06 123 ILE A CA 1
ATOM 918 C C . ILE A 1 123 ? -5.255 -1.549 -8.225 1.00 97.06 123 ILE A C 1
ATOM 920 O O . ILE A 1 123 ? -4.546 -2.488 -8.581 1.00 97.06 123 ILE A O 1
ATOM 924 N N . SER A 1 124 ? -6.390 -1.740 -7.540 1.00 94.12 124 SER A N 1
ATOM 925 C CA . SER A 1 124 ? -6.827 -3.036 -6.981 1.00 94.12 124 SER A CA 1
ATOM 926 C C . SER A 1 124 ? -6.938 -4.179 -8.001 1.00 94.12 124 SER A C 1
ATOM 928 O O . SER A 1 124 ? -6.732 -5.342 -7.645 1.00 94.12 124 SER A O 1
ATOM 930 N N . ASP A 1 125 ? -7.222 -3.860 -9.267 1.00 92.69 125 ASP A N 1
ATOM 931 C CA . ASP A 1 125 ? -7.445 -4.836 -10.341 1.00 92.69 125 ASP A CA 1
ATOM 932 C C . ASP A 1 125 ? -6.488 -4.672 -11.535 1.00 92.69 125 ASP A C 1
ATOM 934 O O . ASP A 1 125 ? -6.525 -5.455 -12.487 1.00 92.69 125 ASP A O 1
ATOM 938 N N . LEU A 1 126 ? -5.597 -3.676 -11.492 1.00 96.25 126 LEU A N 1
ATOM 939 C CA . LEU A 1 126 ? -4.660 -3.425 -12.584 1.00 96.25 126 LEU A CA 1
ATOM 940 C C . LEU A 1 126 ? -3.572 -4.516 -12.643 1.00 96.25 126 LEU A C 1
ATOM 942 O O . LEU A 1 126 ? -3.045 -4.931 -11.601 1.00 96.25 126 LEU A O 1
ATOM 946 N N . PRO A 1 127 ? -3.180 -4.982 -13.846 1.00 93.81 127 PRO A N 1
ATOM 947 C CA . PRO A 1 127 ? -2.045 -5.887 -14.001 1.00 93.81 127 PRO A CA 1
ATOM 948 C C . PRO A 1 127 ? -0.785 -5.321 -13.338 1.00 93.81 127 PRO A C 1
ATOM 950 O O . PRO A 1 127 ? -0.474 -4.145 -13.485 1.00 93.81 127 PRO A O 1
ATOM 953 N N . GLY A 1 128 ? -0.061 -6.160 -12.596 1.00 94.25 128 GLY A N 1
ATOM 954 C CA . GLY A 1 128 ? 1.125 -5.742 -11.839 1.00 94.25 128 GLY A CA 1
ATOM 955 C C . GLY A 1 128 ? 0.849 -5.200 -10.436 1.00 94.25 128 GLY A C 1
ATOM 956 O O . GLY A 1 128 ? 1.776 -5.182 -9.627 1.00 94.25 128 GLY A O 1
ATOM 957 N N . TYR A 1 129 ? -0.402 -4.843 -10.124 1.00 97.81 129 TYR A N 1
ATOM 958 C CA . TYR A 1 129 ? -0.811 -4.314 -8.814 1.00 97.81 129 TYR A CA 1
ATOM 959 C C . TYR A 1 129 ? -1.889 -5.157 -8.125 1.00 97.81 129 TYR A C 1
ATOM 961 O O . TYR A 1 129 ? -1.958 -5.179 -6.898 1.00 97.81 129 TYR A O 1
ATOM 969 N N . ARG A 1 130 ? -2.696 -5.897 -8.897 1.00 96.75 130 ARG A N 1
ATOM 970 C CA . ARG A 1 130 ? -3.777 -6.736 -8.370 1.00 96.75 130 ARG A CA 1
ATOM 971 C C . ARG A 1 130 ? -3.291 -7.761 -7.339 1.00 96.75 130 ARG A C 1
ATOM 973 O O . ARG A 1 130 ? -2.281 -8.441 -7.544 1.00 96.75 130 ARG A O 1
ATOM 980 N N . VAL A 1 131 ? -4.080 -7.913 -6.275 1.00 97.75 131 VAL A N 1
ATOM 981 C CA . VAL A 1 131 ? -3.841 -8.847 -5.151 1.00 97.75 131 VAL A CA 1
ATOM 982 C C . VAL A 1 131 ? -5.052 -9.736 -4.833 1.00 97.75 131 VAL A C 1
ATOM 984 O O . VAL A 1 131 ? -5.151 -10.317 -3.749 1.00 97.75 131 VAL A O 1
ATOM 987 N N . GLY A 1 132 ? -5.998 -9.825 -5.771 1.00 97.00 132 GLY A N 1
ATOM 988 C CA . GLY A 1 132 ? -7.199 -10.651 -5.653 1.00 97.00 132 GLY A CA 1
ATOM 989 C C . GLY A 1 132 ? -8.227 -10.123 -4.656 1.00 97.00 132 GLY A C 1
ATOM 990 O O . GLY A 1 132 ? -8.882 -10.908 -3.973 1.00 97.00 132 GLY A O 1
ATOM 991 N N . GLY A 1 133 ? -8.352 -8.801 -4.554 1.00 97.62 133 GLY A N 1
ATOM 992 C CA . GLY A 1 133 ? -9.352 -8.142 -3.726 1.00 97.62 133 GLY A CA 1
ATOM 993 C C . GLY A 1 133 ? -8.934 -7.924 -2.272 1.00 97.62 133 GLY A C 1
ATOM 994 O O . GLY A 1 133 ? -8.321 -8.791 -1.639 1.00 97.62 133 GLY A O 1
ATOM 995 N N . THR A 1 134 ? -9.329 -6.772 -1.742 1.00 98.69 134 THR A N 1
ATOM 996 C CA . THR A 1 134 ? -9.095 -6.308 -0.373 1.00 98.69 134 THR A CA 1
ATOM 997 C C . THR A 1 134 ? -10.393 -6.254 0.423 1.00 98.69 134 THR A C 1
ATOM 999 O O . THR A 1 134 ? -11.417 -5.775 -0.064 1.00 98.69 134 THR A O 1
ATOM 1002 N N . ILE A 1 135 ? -10.359 -6.713 1.677 1.00 98.75 135 ILE A N 1
ATOM 1003 C CA . ILE A 1 135 ? -11.464 -6.464 2.610 1.00 98.75 135 ILE A CA 1
ATOM 1004 C C . ILE A 1 135 ? -11.209 -5.130 3.311 1.00 98.75 135 ILE A C 1
ATOM 1006 O O . ILE A 1 135 ? -10.246 -4.989 4.069 1.00 98.75 135 ILE A O 1
ATOM 1010 N N . HIS A 1 136 ? -12.091 -4.165 3.072 1.00 98.81 136 HIS A N 1
ATOM 1011 C CA . HIS A 1 136 ? -12.066 -2.853 3.708 1.00 98.81 136 HIS A CA 1
ATOM 1012 C C . HIS A 1 136 ? -13.064 -2.810 4.859 1.00 98.81 136 HIS A C 1
ATOM 1014 O O . HIS A 1 136 ? -14.244 -3.106 4.677 1.00 98.81 136 HIS A O 1
ATOM 1020 N N . ILE A 1 137 ? -12.616 -2.392 6.037 1.00 98.81 137 ILE A N 1
ATOM 1021 C CA . ILE A 1 137 ? -13.469 -2.197 7.210 1.00 98.81 137 ILE A CA 1
ATOM 1022 C C . ILE A 1 137 ? -13.405 -0.724 7.597 1.00 98.81 137 ILE A C 1
ATOM 1024 O O . ILE A 1 137 ? -12.367 -0.226 8.029 1.00 98.81 137 ILE A O 1
ATOM 1028 N N . VAL A 1 138 ? -14.520 -0.014 7.468 1.00 98.81 138 VAL A N 1
ATOM 1029 C CA . VAL A 1 138 ? -14.633 1.375 7.912 1.00 98.81 138 VAL A CA 1
ATOM 1030 C C . VAL A 1 138 ? -15.190 1.396 9.329 1.00 98.81 138 VAL A C 1
ATOM 1032 O O . VAL A 1 138 ? -16.324 0.984 9.572 1.00 98.81 138 VAL A O 1
ATOM 1035 N N . ILE A 1 139 ? -14.393 1.898 10.274 1.00 98.69 139 ILE A N 1
ATOM 1036 C CA . ILE A 1 139 ? -14.819 2.147 11.653 1.00 98.69 139 ILE A CA 1
ATOM 1037 C C . ILE A 1 139 ? -15.563 3.483 11.668 1.00 98.69 139 ILE A C 1
ATOM 1039 O O . ILE A 1 139 ? -14.999 4.535 11.995 1.00 98.69 139 ILE A O 1
ATOM 1043 N N . ASN A 1 140 ? -16.833 3.444 11.272 1.00 98.62 140 ASN A N 1
ATOM 1044 C CA . ASN A 1 140 ? -17.667 4.620 11.103 1.00 98.62 140 ASN A CA 1
ATOM 1045 C C . ASN A 1 140 ? -18.281 5.049 12.432 1.00 98.62 140 ASN A C 1
ATOM 1047 O O . ASN A 1 140 ? -19.447 4.816 12.736 1.00 98.62 140 ASN A O 1
ATOM 1051 N N . ASN A 1 141 ? -17.454 5.714 13.236 1.00 98.12 141 ASN A N 1
ATOM 1052 C CA . ASN A 1 141 ? -17.858 6.296 14.515 1.00 98.12 141 ASN A CA 1
ATOM 1053 C C . ASN A 1 141 ? -18.579 7.649 14.365 1.00 98.12 141 ASN A C 1
ATOM 1055 O O . ASN A 1 141 ? -18.910 8.272 15.377 1.00 98.12 141 ASN A O 1
ATOM 1059 N N . GLN A 1 142 ? -18.833 8.063 13.117 1.00 98.12 142 GLN A N 1
ATOM 1060 C CA . GLN A 1 142 ? -19.600 9.244 12.734 1.00 98.12 142 GLN A CA 1
ATOM 1061 C C . GLN A 1 142 ? -18.947 10.569 13.159 1.00 98.12 142 GLN A C 1
ATOM 1063 O O . GLN A 1 142 ? -19.658 11.554 13.373 1.00 98.12 142 GLN A O 1
ATOM 1068 N N . ILE A 1 143 ? -17.617 10.614 13.319 1.00 97.69 143 ILE A N 1
ATOM 1069 C CA . ILE A 1 143 ? -16.892 11.834 13.692 1.00 97.69 143 ILE A CA 1
ATOM 1070 C C . ILE A 1 143 ? -15.378 11.776 13.389 1.00 97.69 143 ILE A C 1
ATOM 1072 O O . ILE A 1 143 ? -14.604 11.027 13.989 1.00 97.69 143 ILE A O 1
ATOM 1076 N N . GLY A 1 144 ? -14.903 12.701 12.551 1.00 97.19 144 GLY A N 1
ATOM 1077 C CA . GLY A 1 144 ? -13.474 12.932 12.318 1.00 97.19 144 GLY A CA 1
ATOM 1078 C C . GLY A 1 144 ? -12.933 14.032 13.226 1.00 97.19 144 GLY A C 1
ATOM 1079 O O . GLY A 1 144 ? -13.176 15.202 12.961 1.00 97.19 144 GLY A O 1
ATOM 1080 N N . PHE A 1 145 ? -12.197 13.685 14.285 1.00 97.31 145 PHE A N 1
ATOM 1081 C CA . PHE A 1 145 ? -11.784 14.633 15.337 1.00 97.31 145 PHE A CA 1
ATOM 1082 C C . PHE A 1 145 ? -13.005 15.333 15.970 1.00 97.31 145 PHE A C 1
ATOM 1084 O O . PHE A 1 145 ? -13.663 14.699 16.797 1.00 97.31 145 PHE A O 1
ATOM 1091 N N . THR A 1 146 ? -13.339 16.554 15.536 1.00 97.56 146 THR A N 1
ATOM 1092 C CA . THR A 1 146 ? -14.525 17.353 15.916 1.00 97.56 146 THR A CA 1
ATOM 1093 C C . THR A 1 146 ? -15.467 17.612 14.730 1.00 97.56 146 THR A C 1
ATOM 1095 O O . THR A 1 146 ? -16.465 18.318 14.858 1.00 97.56 146 THR A O 1
ATOM 1098 N N . THR A 1 147 ? -15.176 17.071 13.547 1.00 97.81 147 THR A N 1
ATOM 1099 C CA . THR A 1 147 ? -15.939 17.313 12.319 1.00 97.81 147 THR A CA 1
ATOM 1100 C C . THR A 1 147 ? -16.978 16.214 12.108 1.00 97.81 147 THR A C 1
ATOM 1102 O O . THR A 1 147 ? -16.662 15.024 12.061 1.00 97.81 147 THR A O 1
ATOM 1105 N N . ARG A 1 148 ? -18.243 16.623 11.962 1.00 95.88 148 ARG A N 1
ATOM 1106 C CA . ARG A 1 148 ? -19.383 15.726 11.712 1.00 95.88 148 ARG A CA 1
ATOM 1107 C C . ARG A 1 148 ? -19.447 15.287 10.238 1.00 95.88 148 ARG A C 1
ATOM 1109 O O . ARG A 1 148 ? -19.051 16.074 9.382 1.00 95.88 148 ARG A O 1
ATOM 1116 N N . PRO A 1 149 ? -20.052 14.123 9.931 1.00 96.06 149 PRO A N 1
ATOM 1117 C CA . PRO A 1 149 ? -20.254 13.583 8.586 1.00 96.06 149 PRO A CA 1
ATOM 1118 C C . PRO A 1 149 ? -20.675 14.591 7.515 1.00 96.06 149 PRO A C 1
ATOM 1120 O O . PRO A 1 149 ? -20.048 14.681 6.467 1.00 96.06 149 PRO A O 1
ATOM 1123 N N . GLN A 1 150 ? -21.684 15.411 7.814 1.00 95.06 150 GLN A N 1
ATOM 1124 C CA . GLN A 1 150 ? -22.213 16.443 6.912 1.00 95.06 150 GLN A CA 1
ATOM 1125 C C . GLN A 1 150 ? -21.207 17.551 6.537 1.00 95.06 150 GLN A C 1
ATOM 1127 O O . GLN A 1 150 ? -21.498 18.369 5.672 1.00 95.06 150 GLN A O 1
ATOM 1132 N N . PHE A 1 151 ? -20.059 17.614 7.219 1.00 95.62 151 PHE A N 1
ATOM 1133 C CA . PHE A 1 151 ? -18.965 18.552 6.960 1.00 95.62 151 PHE A CA 1
ATOM 1134 C C . PHE A 1 151 ? -17.652 17.854 6.577 1.00 95.62 151 PHE A C 1
ATOM 1136 O O . PHE A 1 151 ? -16.674 18.543 6.309 1.00 95.62 151 PHE A O 1
ATOM 1143 N N . SER A 1 152 ? -17.594 16.517 6.585 1.00 93.56 152 SER A N 1
ATOM 1144 C CA . SER A 1 152 ? -16.386 15.762 6.218 1.00 93.56 152 SER A CA 1
ATOM 1145 C C . SER A 1 152 ? -16.451 15.141 4.824 1.00 93.56 152 SER A C 1
ATOM 1147 O O . SER A 1 152 ? -15.424 14.697 4.322 1.00 93.56 152 SER A O 1
ATOM 1149 N N . ARG A 1 153 ? -17.632 15.099 4.195 1.00 95.69 153 ARG A N 1
ATOM 1150 C CA . ARG A 1 153 ? -17.847 14.502 2.870 1.00 95.69 153 ARG A CA 1
ATOM 1151 C C . ARG A 1 153 ? -19.100 15.051 2.188 1.00 95.69 153 ARG A C 1
ATOM 1153 O O . ARG A 1 153 ? -20.003 15.550 2.854 1.00 95.69 153 ARG A O 1
ATOM 1160 N N . SER A 1 154 ? -19.164 14.893 0.867 1.00 95.62 154 SER A N 1
ATOM 1161 C CA . SER A 1 154 ? -20.307 15.323 0.043 1.00 95.62 154 SER A CA 1
ATOM 1162 C C . SER A 1 154 ? -21.364 14.231 -0.169 1.00 95.62 154 SER A C 1
ATOM 1164 O O . SER A 1 154 ? -22.506 14.543 -0.496 1.00 95.62 154 SER A O 1
ATOM 1166 N N . GLY A 1 155 ? -20.991 12.958 -0.008 1.00 92.56 155 GLY A N 1
ATOM 1167 C CA . GLY A 1 155 ? -21.892 11.809 -0.126 1.00 92.56 155 GLY A CA 1
ATOM 1168 C C . GLY A 1 155 ? -22.481 11.370 1.221 1.00 92.56 155 GLY A C 1
ATOM 1169 O O . GLY A 1 155 ? -21.918 11.682 2.277 1.00 92.56 155 GLY A O 1
ATOM 1170 N N . PRO A 1 156 ? -23.604 10.630 1.222 1.00 94.38 156 PRO A N 1
ATOM 1171 C CA . PRO A 1 156 ? -24.199 10.108 2.452 1.00 94.38 156 PRO A CA 1
ATOM 1172 C C . PRO A 1 156 ? -23.251 9.168 3.216 1.00 94.38 156 PRO A C 1
ATOM 1174 O O . PRO A 1 156 ? -23.192 9.223 4.452 1.00 94.38 156 PRO A O 1
ATOM 1177 N N . TYR A 1 157 ? -22.448 8.365 2.511 1.00 98.06 157 TYR A N 1
ATOM 1178 C CA . TYR A 1 157 ? -21.618 7.325 3.120 1.00 98.06 157 TYR A CA 1
ATOM 1179 C C . TYR A 1 157 ? -20.123 7.606 2.946 1.00 98.06 157 TYR A C 1
ATOM 1181 O O . TYR A 1 157 ? -19.701 8.054 1.880 1.00 98.06 157 TYR A O 1
ATOM 1189 N N . PRO A 1 158 ? -19.285 7.318 3.961 1.00 97.81 158 PRO A N 1
ATOM 1190 C CA . PRO A 1 158 ? -17.834 7.442 3.809 1.00 97.81 158 PRO A CA 1
ATOM 1191 C C . PRO A 1 158 ? -17.269 6.440 2.788 1.00 97.81 158 PRO A C 1
ATOM 1193 O O . PRO A 1 158 ? -16.173 6.628 2.273 1.00 97.81 158 PRO A O 1
ATOM 1196 N N . THR A 1 159 ? -18.031 5.392 2.478 1.00 98.19 159 THR A N 1
ATOM 1197 C CA . THR A 1 159 ? -17.690 4.327 1.533 1.00 98.19 159 THR A CA 1
ATOM 1198 C C . THR A 1 159 ? -18.036 4.645 0.083 1.00 98.19 159 THR A C 1
ATOM 1200 O O . THR A 1 159 ? -17.721 3.844 -0.793 1.00 98.19 159 THR A O 1
ATOM 1203 N N . ASP A 1 160 ? -18.635 5.806 -0.210 1.00 97.50 160 ASP A N 1
ATOM 1204 C CA . ASP A 1 160 ? -19.030 6.167 -1.578 1.00 97.50 160 ASP A CA 1
ATOM 1205 C C . ASP A 1 160 ? -17.841 6.215 -2.552 1.00 97.50 160 ASP A C 1
ATOM 1207 O O . ASP A 1 160 ? -18.024 5.965 -3.741 1.00 97.50 160 ASP A O 1
ATOM 1211 N N . VAL A 1 161 ? -16.618 6.444 -2.058 1.00 97.06 161 VAL A N 1
ATOM 1212 C CA . VAL A 1 161 ? -15.384 6.358 -2.858 1.00 97.06 161 VAL A CA 1
ATOM 1213 C C . VAL A 1 161 ? -15.192 4.971 -3.495 1.00 97.06 161 VAL A C 1
ATOM 1215 O O . VAL A 1 161 ? -14.742 4.877 -4.632 1.00 97.06 161 VAL A O 1
ATOM 1218 N N . ALA A 1 162 ? -15.623 3.891 -2.833 1.00 97.19 162 ALA A N 1
ATOM 1219 C CA . ALA A 1 162 ? -15.496 2.523 -3.343 1.00 97.19 162 ALA A CA 1
ATOM 1220 C C . ALA A 1 162 ? -16.450 2.209 -4.507 1.00 97.19 162 ALA A C 1
ATOM 1222 O O . ALA A 1 162 ? -16.247 1.236 -5.238 1.00 97.19 162 ALA A O 1
ATOM 1223 N N . LYS A 1 163 ? -17.459 3.060 -4.747 1.00 96.56 163 LYS A N 1
ATOM 1224 C CA . LYS A 1 163 ? -18.368 2.911 -5.893 1.00 96.56 163 LYS A CA 1
ATOM 1225 C C . LYS A 1 163 ? -17.645 3.031 -7.231 1.00 96.56 163 LYS A C 1
ATOM 1227 O O . LYS A 1 163 ? -18.145 2.491 -8.213 1.00 96.56 163 LYS A O 1
ATOM 1232 N N . MET A 1 164 ? -16.464 3.659 -7.277 1.00 95.19 164 MET A N 1
ATOM 1233 C CA . MET A 1 164 ? -15.649 3.726 -8.497 1.00 95.19 164 MET A CA 1
ATOM 1234 C C . MET A 1 164 ? -15.255 2.339 -9.033 1.00 95.19 164 MET A C 1
ATOM 1236 O O . MET A 1 164 ? -15.059 2.190 -10.233 1.00 95.19 164 MET A O 1
ATOM 1240 N N . LEU A 1 165 ? -15.184 1.326 -8.160 1.00 92.06 165 LEU A N 1
ATOM 1241 C CA . LEU A 1 165 ? -14.881 -0.060 -8.529 1.00 92.06 165 LEU A CA 1
ATOM 1242 C C . LEU A 1 165 ? -16.131 -0.922 -8.732 1.00 92.06 165 LEU A C 1
ATOM 1244 O O . LEU A 1 165 ? -16.015 -2.099 -9.058 1.00 92.06 165 LEU A O 1
ATOM 1248 N N . SER A 1 166 ? -17.327 -0.377 -8.485 1.00 92.50 166 SER A N 1
ATOM 1249 C CA . SER A 1 166 ? -18.550 -1.175 -8.306 1.00 92.50 166 SER A CA 1
ATOM 1250 C C . SER A 1 166 ? -18.398 -2.283 -7.244 1.00 92.50 166 SER A C 1
ATOM 1252 O O . SER A 1 166 ? -19.020 -3.339 -7.349 1.00 92.50 166 SER A O 1
ATOM 1254 N N . ALA A 1 167 ? -17.569 -2.047 -6.218 1.00 92.44 167 ALA A N 1
ATOM 1255 C CA . ALA A 1 167 ? -17.383 -2.972 -5.104 1.00 92.44 167 ALA A CA 1
ATOM 1256 C C . ALA A 1 167 ? -18.669 -3.073 -4.257 1.00 92.44 167 ALA A C 1
ATOM 1258 O O . ALA A 1 167 ? -19.338 -2.054 -4.044 1.00 92.44 167 ALA A O 1
ATOM 1259 N N . PRO A 1 168 ? -19.032 -4.261 -3.739 1.00 97.50 168 PRO A N 1
ATOM 1260 C CA . PRO A 1 168 ? -20.127 -4.381 -2.786 1.00 97.50 168 PRO A CA 1
ATOM 1261 C C . PRO A 1 168 ? -19.797 -3.650 -1.481 1.00 97.50 168 PRO A C 1
ATOM 1263 O O . PRO A 1 168 ? -18.681 -3.727 -0.961 1.00 97.50 168 PRO A O 1
ATOM 1266 N N . ILE A 1 169 ? -20.804 -2.959 -0.947 1.00 98.62 169 ILE A N 1
ATOM 1267 C CA . ILE A 1 169 ? -20.723 -2.196 0.298 1.00 98.62 169 ILE A CA 1
ATOM 1268 C C . ILE A 1 169 ? -21.808 -2.717 1.237 1.00 98.62 169 ILE A C 1
ATOM 1270 O O . ILE A 1 169 ? -22.998 -2.617 0.940 1.00 98.62 169 ILE A O 1
ATOM 1274 N N . PHE A 1 170 ? -21.398 -3.252 2.382 1.00 98.75 170 PHE A N 1
ATOM 1275 C CA . PHE A 1 170 ? -22.296 -3.709 3.432 1.00 98.75 170 PHE A CA 1
ATOM 1276 C C . PHE A 1 170 ? -22.290 -2.711 4.585 1.00 98.75 170 PHE A C 1
ATOM 1278 O O . PHE A 1 170 ? -21.283 -2.558 5.271 1.00 98.75 170 PHE A O 1
ATOM 1285 N N . HIS A 1 171 ? -23.419 -2.047 4.817 1.00 98.69 171 HIS A N 1
ATOM 1286 C CA . HIS A 1 171 ? -23.605 -1.199 5.992 1.00 98.69 171 HIS A CA 1
ATOM 1287 C C . HIS A 1 171 ? -24.173 -2.039 7.134 1.00 98.69 171 HIS A C 1
ATOM 1289 O O . HIS A 1 171 ? -25.185 -2.717 6.955 1.00 98.69 171 HIS A O 1
ATOM 1295 N N . VAL A 1 172 ? -23.535 -1.995 8.301 1.00 98.81 172 VAL A N 1
ATOM 1296 C CA . VAL A 1 172 ? -23.920 -2.818 9.451 1.00 98.81 172 VAL A CA 1
ATOM 1297 C C . VAL A 1 172 ? -23.888 -2.010 10.742 1.00 98.81 172 VAL A C 1
ATOM 1299 O O . VAL A 1 172 ? -23.021 -1.158 10.937 1.00 98.81 172 VAL A O 1
ATOM 1302 N N . ASN A 1 173 ? -24.857 -2.259 11.622 1.00 98.69 173 ASN A N 1
ATOM 1303 C CA . ASN A 1 173 ? -24.901 -1.645 12.942 1.00 98.69 173 ASN A CA 1
ATOM 1304 C C . ASN A 1 173 ? -23.884 -2.334 13.862 1.00 98.69 173 ASN A C 1
ATOM 1306 O O . ASN A 1 173 ? -24.002 -3.523 14.137 1.00 98.69 173 ASN A O 1
ATOM 1310 N N . GLY A 1 174 ? -22.905 -1.583 14.358 1.00 98.19 174 GLY A N 1
ATOM 1311 C CA . GLY A 1 174 ? -21.882 -2.070 15.278 1.00 98.19 174 GLY A CA 1
ATOM 1312 C C . GLY A 1 174 ? -22.417 -2.459 16.658 1.00 98.19 174 GLY A C 1
ATOM 1313 O O . GLY A 1 174 ? -21.727 -3.180 17.369 1.00 98.19 174 GLY A O 1
ATOM 1314 N N . ASP A 1 175 ? -23.631 -2.030 17.028 1.00 98.50 175 ASP A N 1
ATOM 1315 C CA . ASP A 1 175 ? -24.320 -2.510 18.234 1.00 98.50 175 ASP A CA 1
ATOM 1316 C C . ASP A 1 175 ? -24.999 -3.884 18.052 1.00 98.50 175 ASP A C 1
ATOM 1318 O O . ASP A 1 175 ? -25.543 -4.420 19.015 1.00 98.50 175 ASP A O 1
ATOM 1322 N N . ASP A 1 176 ? -24.927 -4.486 16.857 1.00 98.44 176 ASP A N 1
ATOM 1323 C CA . ASP A 1 176 ? -25.348 -5.865 16.581 1.00 98.44 176 ASP A CA 1
ATOM 1324 C C . ASP A 1 176 ? -24.134 -6.731 16.173 1.00 98.44 176 ASP A C 1
ATOM 1326 O O . ASP A 1 176 ? -23.808 -6.850 14.985 1.00 98.44 176 ASP A O 1
ATOM 1330 N N . PRO A 1 177 ? -23.424 -7.339 17.145 1.00 98.00 177 PRO A N 1
ATOM 1331 C CA . PRO A 1 177 ? -22.226 -8.128 16.867 1.00 98.00 177 PRO A CA 1
ATOM 1332 C C . PRO A 1 177 ? -22.474 -9.343 15.964 1.00 98.00 177 PRO A C 1
ATOM 1334 O O . PRO A 1 177 ? -21.592 -9.709 15.187 1.00 98.00 177 PRO A O 1
ATOM 1337 N N . GLU A 1 178 ? -23.656 -9.962 16.031 1.00 98.38 178 GLU A N 1
ATOM 1338 C CA . GLU A 1 178 ? -24.003 -11.110 15.184 1.00 98.38 178 GLU A CA 1
ATOM 1339 C C . GLU A 1 178 ? -24.128 -10.686 13.719 1.00 98.38 178 GLU A C 1
ATOM 1341 O O . GLU A 1 178 ? -23.570 -11.345 12.836 1.00 98.38 178 GLU A O 1
ATOM 1346 N N . ALA A 1 179 ? -24.785 -9.551 13.453 1.00 98.62 179 ALA A N 1
ATOM 1347 C CA . ALA A 1 179 ? -24.870 -8.988 12.109 1.00 98.62 179 ALA A CA 1
ATOM 1348 C C . ALA A 1 179 ? -23.488 -8.589 11.566 1.00 98.62 179 ALA A C 1
ATOM 1350 O O . ALA A 1 179 ? -23.196 -8.837 10.394 1.00 98.62 179 ALA A O 1
ATOM 1351 N N . VAL A 1 180 ? -22.610 -8.024 12.407 1.00 98.69 180 VAL A N 1
ATOM 1352 C CA . VAL A 1 180 ? -21.222 -7.698 12.025 1.00 98.69 180 VAL A CA 1
ATOM 1353 C C . VAL A 1 180 ? -20.462 -8.956 11.599 1.00 98.69 180 VAL A C 1
ATOM 1355 O O . VAL A 1 180 ? -19.834 -8.962 10.538 1.00 98.69 180 VAL A O 1
ATOM 1358 N N . VAL A 1 181 ? -20.553 -10.042 12.374 1.00 98.31 181 VAL A N 1
ATOM 1359 C CA . VAL A 1 181 ? -19.929 -11.330 12.027 1.00 98.31 181 VAL A CA 1
ATOM 1360 C C . VAL A 1 181 ? -20.527 -11.907 10.742 1.00 98.31 181 VAL A C 1
ATOM 1362 O O . VAL A 1 181 ? -19.791 -12.409 9.890 1.00 98.31 181 VAL A O 1
ATOM 1365 N N . HIS A 1 182 ? -21.847 -11.819 10.567 1.00 98.62 182 HIS A N 1
ATOM 1366 C CA . HIS A 1 182 ? -22.521 -12.304 9.365 1.00 98.62 182 HIS A CA 1
ATOM 1367 C C . HIS A 1 182 ? -22.049 -11.566 8.105 1.00 98.62 182 HIS A C 1
ATOM 1369 O O . HIS A 1 182 ? -21.674 -12.198 7.118 1.00 98.62 182 HIS A O 1
ATOM 1375 N N . VAL A 1 183 ? -21.976 -10.235 8.155 1.00 98.56 183 VAL A N 1
ATOM 1376 C CA . VAL A 1 183 ? -21.463 -9.415 7.050 1.00 98.56 183 VAL A CA 1
ATOM 1377 C C . VAL A 1 183 ? -19.984 -9.698 6.775 1.00 98.56 183 VAL A C 1
ATOM 1379 O O . VAL A 1 183 ? -19.592 -9.787 5.613 1.00 98.56 183 VAL A O 1
ATOM 1382 N N . ALA A 1 184 ? -19.164 -9.907 7.809 1.00 98.31 184 ALA A N 1
ATOM 1383 C CA . ALA A 1 184 ? -17.760 -10.279 7.632 1.00 98.31 184 ALA A CA 1
ATOM 1384 C C . ALA A 1 184 ? -17.594 -11.627 6.906 1.00 98.31 184 ALA A C 1
ATOM 1386 O O . ALA A 1 184 ? -16.704 -11.767 6.062 1.00 98.31 184 ALA A O 1
ATOM 1387 N N . ARG A 1 185 ? -18.475 -12.602 7.175 1.00 98.12 185 ARG A N 1
ATOM 1388 C CA . ARG A 1 185 ? -18.522 -13.875 6.434 1.00 98.12 185 ARG A CA 1
ATOM 1389 C C . ARG A 1 185 ? -18.876 -13.659 4.966 1.00 98.12 185 ARG A C 1
ATOM 1391 O O . ARG A 1 185 ? -18.119 -14.103 4.109 1.00 98.12 185 ARG A O 1
ATOM 1398 N N . ILE A 1 186 ? -19.937 -12.900 4.680 1.00 98.44 186 ILE A N 1
ATOM 1399 C CA . ILE A 1 186 ? -20.341 -12.582 3.299 1.00 98.44 186 ILE A CA 1
ATOM 1400 C C . ILE A 1 186 ? -19.209 -11.871 2.547 1.00 98.44 186 ILE A C 1
ATOM 1402 O O . ILE A 1 186 ? -18.895 -12.234 1.417 1.00 98.44 186 ILE A O 1
ATOM 1406 N N . ALA A 1 187 ? -18.564 -10.880 3.167 1.00 98.56 187 ALA A N 1
ATOM 1407 C CA . ALA A 1 187 ? -17.445 -10.165 2.559 1.00 98.56 187 ALA A CA 1
ATOM 1408 C C . ALA A 1 187 ? -16.264 -11.100 2.255 1.00 98.56 187 ALA A C 1
ATOM 1410 O O . ALA A 1 187 ? -15.672 -11.028 1.178 1.00 98.56 187 ALA A O 1
ATOM 1411 N N . THR A 1 188 ? -15.955 -12.018 3.173 1.00 97.44 188 THR A N 1
ATOM 1412 C CA . THR A 1 188 ? -14.908 -13.027 2.970 1.00 97.44 188 THR A CA 1
ATOM 1413 C C . THR A 1 188 ? -15.254 -13.950 1.803 1.00 97.44 188 THR A C 1
ATOM 1415 O O . THR A 1 188 ? -14.435 -14.123 0.904 1.00 97.44 188 THR A O 1
ATOM 1418 N N . GLU A 1 189 ? -16.472 -14.492 1.763 1.00 98.00 189 GLU A N 1
ATOM 1419 C CA . GLU A 1 189 ? -16.945 -15.353 0.672 1.00 98.00 189 GLU A CA 1
ATOM 1420 C C . GLU A 1 189 ? -16.938 -14.624 -0.678 1.00 98.00 189 GLU A C 1
ATOM 1422 O O . GLU A 1 189 ? -16.465 -15.178 -1.674 1.00 98.00 189 GLU A O 1
ATOM 1427 N N . PHE A 1 190 ? -17.381 -13.362 -0.716 1.00 98.25 190 PHE A N 1
ATOM 1428 C CA . PHE A 1 190 ? -17.337 -12.530 -1.918 1.00 98.25 190 PHE A CA 1
ATOM 1429 C C . PHE A 1 190 ? -15.900 -12.346 -2.413 1.00 98.25 190 PHE A C 1
ATOM 1431 O O . PHE A 1 190 ? -15.614 -12.624 -3.577 1.00 98.25 190 PHE A O 1
ATOM 1438 N N . ARG A 1 191 ? -14.974 -11.931 -1.537 1.00 97.69 191 ARG A N 1
ATOM 1439 C CA . ARG A 1 191 ? -13.564 -11.741 -1.909 1.00 97.69 191 ARG A CA 1
ATOM 1440 C C . ARG A 1 191 ? -12.959 -13.042 -2.422 1.00 97.69 191 ARG A C 1
ATOM 1442 O O . ARG A 1 191 ? -12.291 -13.027 -3.450 1.00 97.69 191 ARG A O 1
ATOM 1449 N N . GLN A 1 192 ? -13.207 -14.165 -1.748 1.00 95.81 192 GLN A N 1
ATOM 1450 C CA . GLN A 1 192 ? -12.665 -15.461 -2.165 1.00 95.81 192 GLN A CA 1
ATOM 1451 C C . GLN A 1 192 ? -13.226 -15.931 -3.508 1.00 95.81 192 GLN A C 1
ATOM 1453 O O . GLN A 1 192 ? -12.468 -16.472 -4.309 1.00 95.81 192 GLN A O 1
ATOM 1458 N N . THR A 1 193 ? -14.509 -15.680 -3.770 1.00 96.81 193 THR A N 1
ATOM 1459 C CA . THR A 1 193 ? -15.187 -16.099 -5.005 1.00 96.81 193 THR A CA 1
ATOM 1460 C C . THR A 1 193 ? -14.824 -15.212 -6.193 1.00 96.81 193 THR A C 1
ATOM 1462 O O . THR A 1 193 ? -14.527 -15.714 -7.273 1.00 96.81 193 THR A O 1
ATOM 1465 N N . PHE A 1 194 ? -14.854 -13.889 -6.013 1.00 96.69 194 PHE A N 1
ATOM 1466 C CA . PHE A 1 194 ? -14.765 -12.929 -7.117 1.00 96.69 194 PHE A CA 1
ATOM 1467 C C . PHE A 1 194 ? -13.400 -12.254 -7.240 1.00 96.69 194 PHE A C 1
ATOM 1469 O O . PHE A 1 194 ? -13.131 -11.628 -8.263 1.00 96.69 194 PHE A O 1
ATOM 1476 N N . LYS A 1 195 ? -12.536 -12.375 -6.222 1.00 96.88 195 LYS A N 1
ATOM 1477 C CA . LYS A 1 195 ? -11.198 -11.764 -6.180 1.00 96.88 195 LYS A CA 1
ATOM 1478 C C . LYS A 1 195 ? -11.232 -10.241 -6.382 1.00 96.88 195 LYS A C 1
ATOM 1480 O O . LYS A 1 195 ? -10.360 -9.673 -7.037 1.00 96.88 195 LYS A O 1
ATOM 1485 N N . LYS A 1 196 ? -12.257 -9.585 -5.828 1.00 97.38 196 LYS A N 1
ATOM 1486 C CA . LYS A 1 196 ? -12.483 -8.131 -5.880 1.00 97.38 196 LYS A CA 1
ATOM 1487 C C . LYS A 1 196 ? -12.573 -7.537 -4.481 1.00 97.38 196 LYS A C 1
ATOM 1489 O O . LYS A 1 196 ? -12.862 -8.246 -3.515 1.00 97.38 196 LYS A O 1
ATOM 1494 N N . ASP A 1 197 ? -12.335 -6.233 -4.400 1.00 98.62 197 ASP A N 1
ATOM 1495 C CA . ASP A 1 197 ? -12.488 -5.460 -3.172 1.00 98.62 197 ASP A CA 1
ATOM 1496 C C . ASP A 1 197 ? -13.940 -5.501 -2.671 1.00 98.62 197 ASP A C 1
ATOM 1498 O O . ASP A 1 197 ? -14.893 -5.549 -3.452 1.00 98.62 197 ASP A O 1
ATOM 1502 N N . VAL A 1 198 ? -14.101 -5.475 -1.350 1.00 98.69 198 VAL A N 1
ATOM 1503 C CA . VAL A 1 198 ? -15.394 -5.450 -0.656 1.00 98.69 198 VAL A CA 1
ATOM 1504 C C . VAL A 1 198 ? -15.295 -4.565 0.574 1.00 98.69 198 VAL A C 1
ATOM 1506 O O . VAL A 1 198 ? -14.282 -4.574 1.275 1.00 98.69 198 VAL A O 1
ATOM 1509 N N . VAL A 1 199 ? -16.351 -3.800 0.848 1.00 98.81 199 VAL A N 1
ATOM 1510 C CA . VAL A 1 199 ? -16.356 -2.815 1.930 1.00 98.81 199 VAL A CA 1
ATOM 1511 C C . VAL A 1 199 ? -17.412 -3.144 2.974 1.00 98.81 199 VAL A C 1
ATOM 1513 O O . VAL A 1 199 ? -18.576 -3.375 2.654 1.00 98.81 199 VAL A O 1
ATOM 1516 N N . ILE A 1 200 ? -17.009 -3.106 4.239 1.00 98.88 200 ILE A N 1
ATOM 1517 C CA . ILE A 1 200 ? -17.881 -3.172 5.408 1.00 98.88 200 ILE A CA 1
ATOM 1518 C C . ILE A 1 200 ? -17.877 -1.791 6.067 1.00 98.88 200 ILE A C 1
ATOM 1520 O O . ILE A 1 200 ? -16.854 -1.341 6.580 1.00 98.88 200 ILE A O 1
ATOM 1524 N N . ASP A 1 201 ? -19.020 -1.115 6.054 1.00 98.75 201 ASP A N 1
ATOM 1525 C CA . ASP A 1 201 ? -19.255 0.142 6.765 1.00 98.75 201 ASP A CA 1
ATOM 1526 C C . ASP A 1 201 ? -19.898 -0.158 8.122 1.00 98.75 201 ASP A C 1
ATOM 1528 O O . ASP A 1 201 ? -21.112 -0.356 8.224 1.00 98.75 201 ASP A O 1
ATOM 1532 N N . MET A 1 202 ? -19.070 -0.244 9.165 1.00 98.62 202 MET A N 1
ATOM 1533 C CA . MET A 1 202 ? -19.530 -0.545 10.516 1.00 98.62 202 MET A CA 1
ATOM 1534 C C . MET A 1 202 ? -19.900 0.751 11.238 1.00 98.62 202 MET A C 1
ATOM 1536 O O . MET A 1 202 ? -19.033 1.462 11.753 1.00 98.62 202 MET A O 1
ATOM 1540 N N . PHE A 1 203 ? -21.199 1.038 11.306 1.00 98.44 203 PHE A N 1
ATOM 1541 C CA . PHE A 1 203 ? -21.732 2.175 12.047 1.00 98.44 203 PHE A CA 1
ATOM 1542 C C . PHE A 1 203 ? -21.572 1.945 13.544 1.00 98.44 203 PHE A C 1
ATOM 1544 O O . PHE A 1 203 ? -22.192 1.060 14.122 1.00 98.44 203 PHE A O 1
ATOM 1551 N N . CYS A 1 204 ? -20.763 2.767 14.189 1.00 98.38 204 CYS A N 1
ATOM 1552 C CA . CYS A 1 204 ? -20.539 2.720 15.624 1.00 98.38 204 CYS A CA 1
ATOM 1553 C C . CYS A 1 204 ? -20.512 4.144 16.197 1.00 98.38 204 CYS A C 1
ATOM 1555 O O . CYS A 1 204 ? -20.994 5.102 15.587 1.00 98.38 204 CYS A O 1
ATOM 1557 N N . TYR A 1 205 ? -19.944 4.304 17.388 1.00 98.00 205 TYR A N 1
ATOM 1558 C CA . TYR A 1 205 ? -19.741 5.603 18.025 1.00 98.00 205 TYR A CA 1
ATOM 1559 C C . TYR A 1 205 ? -18.379 5.654 18.720 1.00 98.00 205 TYR A C 1
ATOM 1561 O O . TYR A 1 205 ? -17.744 4.629 18.977 1.00 98.00 205 TYR A O 1
ATOM 1569 N N . ARG A 1 206 ? -17.916 6.865 19.040 1.00 97.69 206 ARG A N 1
ATOM 1570 C CA . ARG A 1 206 ? -16.691 7.083 19.817 1.00 97.69 206 ARG A CA 1
ATOM 1571 C C . ARG A 1 206 ? -17.061 7.441 21.255 1.00 97.69 206 ARG A C 1
ATOM 1573 O O . ARG A 1 206 ? -17.598 8.513 21.501 1.00 97.69 206 ARG A O 1
ATOM 1580 N N . ARG A 1 207 ? -16.793 6.533 22.202 1.00 96.25 207 ARG A N 1
ATOM 1581 C CA . ARG A 1 207 ? -17.195 6.682 23.618 1.00 96.25 207 ARG A CA 1
ATOM 1582 C C . ARG A 1 207 ? -16.619 7.939 24.283 1.00 96.25 207 ARG A C 1
ATOM 1584 O O . ARG A 1 207 ? -17.328 8.593 25.040 1.00 96.25 207 ARG A O 1
ATOM 1591 N N . PHE A 1 208 ? -15.360 8.258 23.992 1.00 95.50 208 PHE A N 1
ATOM 1592 C CA . PHE A 1 208 ? -14.627 9.407 24.537 1.00 95.50 208 PHE A CA 1
ATOM 1593 C C . PHE A 1 208 ? -14.318 10.445 23.443 1.00 95.50 208 PHE A C 1
ATOM 1595 O O . PHE A 1 208 ? -14.791 10.311 22.307 1.00 95.50 208 PHE A O 1
ATOM 1602 N N . GLY A 1 209 ? -13.550 11.490 23.776 1.00 94.38 209 GLY A N 1
ATOM 1603 C CA . GLY A 1 209 ? -13.006 12.463 22.820 1.00 94.38 209 GLY A CA 1
ATOM 1604 C C . GLY A 1 209 ? -12.135 11.829 21.728 1.00 94.38 209 GLY A C 1
ATOM 1605 O O . GLY A 1 209 ? -12.063 10.602 21.597 1.00 94.38 209 GLY A O 1
ATOM 1606 N N . HIS A 1 210 ? -11.503 12.645 20.875 1.00 93.12 210 HIS A N 1
ATOM 1607 C CA . HIS A 1 210 ? -10.659 12.088 19.806 1.00 93.12 210 HIS A CA 1
ATOM 1608 C C . HIS A 1 210 ? -9.513 11.245 20.376 1.00 93.12 210 HIS A C 1
ATOM 1610 O O . HIS A 1 210 ? -9.294 10.115 19.917 1.00 93.12 210 HIS A O 1
ATOM 1616 N N . ASN A 1 211 ? -8.881 11.795 21.412 1.00 91.94 211 ASN A N 1
ATOM 1617 C CA . ASN A 1 211 ? -8.078 11.099 22.408 1.00 91.94 211 ASN A CA 1
ATOM 1618 C C . ASN A 1 211 ? -8.806 11.138 23.768 1.00 91.94 211 ASN A C 1
ATOM 1620 O O . ASN A 1 211 ? -9.771 11.881 23.945 1.00 91.94 211 ASN A O 1
ATOM 1624 N N . GLU A 1 212 ? -8.352 10.338 24.727 1.00 90.44 212 GLU A N 1
ATOM 1625 C CA . GLU A 1 212 ? -9.031 10.142 26.013 1.00 90.44 212 GLU A CA 1
ATOM 1626 C C . GLU A 1 212 ? -9.003 11.377 26.934 1.00 90.44 212 GLU A C 1
ATOM 1628 O O . GLU A 1 212 ? -9.806 11.447 27.861 1.00 90.44 212 GLU A O 1
ATOM 1633 N N . GLY A 1 213 ? -8.114 12.346 26.687 1.00 90.94 213 GLY A N 1
ATOM 1634 C CA . GLY A 1 213 ? -8.025 13.603 27.444 1.00 90.94 213 GLY A CA 1
ATOM 1635 C C . GLY A 1 213 ? -8.768 14.785 26.812 1.00 90.94 213 GLY A C 1
ATOM 1636 O O . GLY A 1 213 ? -8.776 15.872 27.385 1.00 90.94 213 GLY A O 1
ATOM 1637 N N . ASP A 1 214 ? -9.359 14.596 25.633 1.00 93.81 214 ASP A N 1
ATOM 1638 C CA . ASP A 1 214 ? -10.074 15.624 24.879 1.00 93.81 214 ASP A CA 1
ATOM 1639 C C . ASP A 1 214 ? -11.550 15.709 25.308 1.00 93.81 214 ASP A C 1
ATOM 1641 O O . ASP A 1 214 ? -12.179 14.680 25.563 1.00 93.81 214 ASP A O 1
ATOM 1645 N N . GLU A 1 215 ? -12.115 16.923 25.367 1.00 95.56 215 GLU A N 1
ATOM 1646 C CA . GLU A 1 215 ? -13.510 17.172 25.770 1.00 95.56 215 GLU A CA 1
ATOM 1647 C C . GLU A 1 215 ? -14.408 17.364 24.533 1.00 95.56 215 GLU A C 1
ATOM 1649 O O . GLU A 1 215 ? -14.494 18.461 23.967 1.00 95.56 215 GLU A O 1
ATOM 1654 N N . PRO A 1 216 ? -15.117 16.313 24.085 1.00 95.06 216 PRO A N 1
ATOM 1655 C CA . PRO A 1 216 ? -15.883 16.373 22.849 1.00 95.06 216 PRO A CA 1
ATOM 1656 C C . PRO A 1 216 ? -17.168 17.204 22.956 1.00 95.06 216 PRO A C 1
ATOM 1658 O O . PRO A 1 216 ? -17.708 17.644 21.933 1.00 95.06 216 PRO A O 1
ATOM 1661 N N . ALA A 1 217 ? -17.686 17.448 24.165 1.00 95.00 217 ALA A N 1
ATOM 1662 C CA . ALA A 1 217 ? -18.912 18.220 24.343 1.00 95.00 217 ALA A CA 1
ATOM 1663 C C . ALA A 1 217 ? -18.759 19.687 23.907 1.00 95.00 217 ALA A C 1
ATOM 1665 O O . ALA A 1 217 ? -19.768 20.334 23.624 1.00 95.00 217 ALA A O 1
ATOM 1666 N N . PHE A 1 218 ? -17.527 20.198 23.771 1.00 96.81 218 PHE A N 1
ATOM 1667 C CA . PHE A 1 218 ? -17.268 21.538 23.237 1.00 96.81 218 PHE A CA 1
ATOM 1668 C C . PHE A 1 218 ? -17.780 21.731 21.807 1.00 96.81 218 PHE A C 1
ATOM 1670 O O . PHE A 1 218 ? -18.125 22.848 21.429 1.00 96.81 218 PHE A O 1
ATOM 1677 N N . THR A 1 219 ? -17.863 20.663 21.010 1.00 97.31 219 THR A N 1
ATOM 1678 C CA . THR A 1 219 ? -18.277 20.756 19.601 1.00 97.31 219 THR A CA 1
ATOM 1679 C C . THR A 1 219 ? -19.415 19.795 19.235 1.00 97.31 219 THR A C 1
ATOM 1681 O O . THR A 1 219 ? -20.177 20.077 18.303 1.00 97.31 219 THR A O 1
ATOM 1684 N N . GLN A 1 220 ? -19.604 18.691 19.974 1.00 97.75 220 GLN A N 1
ATOM 1685 C CA . GLN A 1 220 ? -20.665 17.697 19.744 1.00 97.75 220 GLN A CA 1
ATOM 1686 C C . GLN A 1 220 ? -21.528 17.399 20.991 1.00 97.75 220 GLN A C 1
ATOM 1688 O O . GLN A 1 220 ? -21.741 16.234 21.341 1.00 97.75 220 GLN A O 1
ATOM 1693 N N . PRO A 1 221 ? -22.117 18.415 21.650 1.00 97.25 221 PRO A N 1
ATOM 1694 C CA . PRO A 1 221 ? -22.815 18.225 22.925 1.00 97.25 221 PRO A CA 1
ATOM 1695 C C . PRO A 1 221 ? -24.028 17.288 22.829 1.00 97.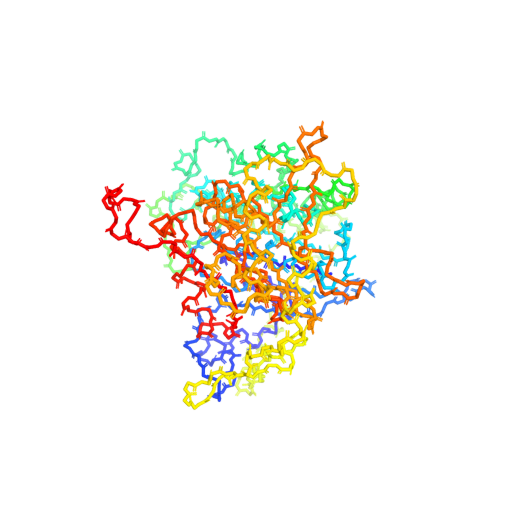25 221 PRO A C 1
ATOM 1697 O O . PRO A 1 221 ? -24.260 16.486 23.728 1.00 97.25 221 PRO A O 1
ATOM 1700 N N . ILE A 1 222 ? -24.796 17.347 21.735 1.00 97.75 222 ILE A N 1
ATOM 1701 C CA . ILE A 1 222 ? -25.989 16.500 21.557 1.00 97.75 222 ILE A CA 1
ATOM 1702 C C . ILE A 1 222 ? -25.588 15.037 21.339 1.00 97.75 222 ILE A C 1
ATOM 1704 O O . ILE A 1 222 ? -26.102 14.158 22.021 1.00 97.75 222 ILE A O 1
ATOM 1708 N N . MET A 1 223 ? -24.632 14.783 20.439 1.00 97.50 223 MET A N 1
ATOM 1709 C CA . MET A 1 223 ? -24.124 13.435 20.163 1.00 97.50 223 MET A CA 1
ATOM 1710 C C . MET A 1 223 ? -23.569 12.789 21.435 1.00 97.50 223 MET A C 1
ATOM 1712 O O . MET A 1 223 ? -23.922 11.658 21.752 1.00 97.50 223 MET A O 1
ATOM 1716 N N . TYR A 1 224 ? -22.761 13.520 22.207 1.00 97.44 224 TYR A N 1
ATOM 1717 C CA . TYR A 1 224 ? -22.164 12.977 23.425 1.00 97.44 224 TYR A CA 1
ATOM 1718 C C . TYR A 1 224 ? -23.141 12.878 24.596 1.00 97.44 224 TYR A C 1
ATOM 1720 O O . TYR A 1 224 ? -22.990 11.979 25.422 1.00 97.44 224 TYR A O 1
ATOM 1728 N N . LYS A 1 225 ? -24.197 13.702 24.642 1.00 97.94 225 LYS A N 1
ATOM 1729 C CA . LYS A 1 225 ? -25.324 13.475 25.556 1.00 97.94 225 LYS A CA 1
ATOM 1730 C C . LYS A 1 225 ? -26.001 12.134 25.261 1.00 97.94 225 LYS A C 1
ATOM 1732 O O . LYS A 1 225 ? -26.241 11.382 26.201 1.00 97.94 225 LYS A O 1
ATOM 1737 N N . THR A 1 226 ? -26.238 11.818 23.986 1.00 97.94 226 THR A N 1
ATOM 1738 C CA . THR A 1 226 ? -26.805 10.527 23.565 1.00 97.94 226 THR A CA 1
ATOM 1739 C C . THR A 1 226 ? -25.861 9.367 23.870 1.00 97.94 226 THR A C 1
ATOM 1741 O O . THR A 1 226 ? -26.281 8.398 24.490 1.00 97.94 226 THR A O 1
ATOM 1744 N N . ILE A 1 227 ? -24.575 9.474 23.513 1.00 97.69 227 ILE A N 1
ATOM 1745 C CA . ILE A 1 227 ? -23.579 8.423 23.786 1.00 97.69 227 ILE A CA 1
ATOM 1746 C C . ILE A 1 227 ? -23.477 8.159 25.289 1.00 97.69 227 ILE A C 1
ATOM 1748 O O . ILE A 1 227 ? -23.441 7.005 25.703 1.00 97.69 227 ILE A O 1
ATOM 1752 N N . LYS A 1 228 ? -23.470 9.205 26.126 1.00 96.56 228 LYS A N 1
ATOM 1753 C CA . LYS A 1 228 ? -23.392 9.061 27.586 1.00 96.56 228 LYS A CA 1
ATOM 1754 C C . LYS A 1 228 ? -24.567 8.270 28.168 1.00 96.56 228 LYS A C 1
ATOM 1756 O O . LYS A 1 228 ? -24.356 7.539 29.128 1.00 96.56 228 LYS A O 1
ATOM 1761 N N . SER A 1 229 ? -25.768 8.403 27.606 1.00 96.69 229 SER A N 1
ATOM 1762 C CA . SER A 1 229 ? -26.943 7.621 28.023 1.00 96.69 229 SER A CA 1
ATOM 1763 C C . SER A 1 229 ? -27.078 6.272 27.313 1.00 96.69 229 SER A C 1
ATOM 1765 O O . SER A 1 229 ? -27.974 5.509 27.652 1.00 96.69 229 SER A O 1
ATOM 1767 N N . HIS A 1 230 ? -26.234 5.988 26.319 1.00 97.38 230 HIS A N 1
ATOM 1768 C CA . HIS A 1 230 ? -26.291 4.762 25.530 1.00 97.38 230 HIS A CA 1
ATOM 1769 C C . HIS A 1 230 ? -25.434 3.663 26.158 1.00 97.38 230 HIS A C 1
ATOM 1771 O O . HIS A 1 230 ? -24.222 3.844 26.360 1.00 97.38 230 HIS A O 1
ATOM 1777 N N . GLU A 1 231 ? -26.055 2.520 26.450 1.00 97.44 231 GLU A N 1
ATOM 1778 C CA . GLU A 1 231 ? -25.367 1.345 26.984 1.00 97.44 231 GLU A CA 1
ATOM 1779 C C . GLU A 1 231 ? -24.271 0.864 26.030 1.00 97.44 231 GLU A C 1
ATOM 1781 O O . GLU A 1 231 ? -24.347 1.019 24.810 1.00 97.44 231 GLU A O 1
ATOM 1786 N N . THR A 1 232 ? -23.195 0.302 26.581 1.00 97.56 232 THR A N 1
ATOM 1787 C CA . THR A 1 232 ? -22.104 -0.201 25.735 1.00 97.56 232 THR A CA 1
ATOM 1788 C C . THR A 1 232 ? -22.567 -1.395 24.906 1.00 97.56 232 THR A C 1
ATOM 1790 O O . THR A 1 232 ? -23.383 -2.185 25.372 1.00 97.56 232 THR A O 1
ATOM 1793 N N . THR A 1 233 ? -21.991 -1.580 23.717 1.00 97.25 233 THR A N 1
ATOM 1794 C CA . THR A 1 233 ? -22.285 -2.726 22.840 1.00 97.25 233 THR A CA 1
ATOM 1795 C C . THR A 1 233 ? -22.159 -4.062 23.580 1.00 97.25 233 THR A C 1
ATOM 1797 O O . THR A 1 233 ? -23.017 -4.929 23.462 1.00 97.25 233 THR A O 1
ATOM 1800 N N . ARG A 1 234 ? -21.131 -4.202 24.433 1.00 96.38 234 ARG A N 1
ATOM 1801 C CA . ARG A 1 234 ? -20.937 -5.381 25.292 1.00 96.38 234 ARG A CA 1
ATOM 1802 C C . ARG A 1 234 ? -22.118 -5.607 26.240 1.00 96.38 234 ARG A C 1
ATOM 1804 O O . ARG A 1 234 ? -22.552 -6.740 26.398 1.00 96.38 234 ARG A O 1
ATOM 1811 N N . MET A 1 235 ? -22.610 -4.549 26.889 1.00 97.00 235 MET A N 1
ATOM 1812 C CA . MET A 1 235 ? -23.744 -4.642 27.815 1.00 97.00 235 MET A CA 1
ATOM 1813 C C . MET A 1 235 ? -25.031 -5.014 27.084 1.00 97.00 235 MET A C 1
ATOM 1815 O O . MET A 1 235 ? -25.712 -5.932 27.522 1.00 97.00 235 MET A O 1
ATOM 1819 N N . GLN A 1 236 ? -25.311 -4.366 25.950 1.00 97.75 236 GLN A N 1
ATOM 1820 C CA . GLN A 1 236 ? -26.494 -4.659 25.138 1.00 97.75 236 GLN A CA 1
ATOM 1821 C C . GLN A 1 236 ? -26.497 -6.118 24.664 1.00 97.75 236 GLN A C 1
ATOM 1823 O O . GLN A 1 236 ? -27.498 -6.818 24.808 1.00 97.75 236 GLN A O 1
ATOM 1828 N N . TYR A 1 237 ? -25.359 -6.606 24.161 1.00 98.06 237 TYR A N 1
ATOM 1829 C CA . TYR A 1 237 ? -25.255 -7.983 23.688 1.00 98.06 237 TYR A CA 1
ATOM 1830 C C . TYR A 1 237 ? -25.324 -9.004 24.833 1.00 98.06 237 TYR A C 1
ATOM 1832 O O . TYR A 1 237 ? -26.018 -10.009 24.713 1.00 98.06 237 TYR A O 1
ATOM 1840 N N . ALA A 1 238 ? -24.697 -8.724 25.981 1.00 97.81 238 ALA A N 1
ATOM 1841 C CA . ALA A 1 238 ? -24.833 -9.571 27.167 1.00 97.81 238 ALA A CA 1
ATOM 1842 C C . ALA A 1 238 ? -26.289 -9.637 27.661 1.00 97.81 238 ALA A C 1
ATOM 1844 O O . ALA A 1 238 ? -26.787 -10.724 27.936 1.00 97.81 238 ALA A O 1
ATOM 1845 N N . ALA A 1 239 ? -26.994 -8.501 27.719 1.00 97.44 239 ALA A N 1
ATOM 1846 C CA . ALA A 1 239 ? -28.402 -8.452 28.111 1.00 97.44 239 ALA A CA 1
ATOM 1847 C C . ALA A 1 239 ? -29.294 -9.258 27.155 1.00 97.44 239 ALA A C 1
ATOM 1849 O O . ALA A 1 239 ? -30.196 -9.963 27.607 1.00 97.44 239 ALA A O 1
ATOM 1850 N N . ARG A 1 240 ? -29.011 -9.207 25.845 1.00 98.06 240 ARG A N 1
ATOM 1851 C CA . ARG A 1 240 ? -29.687 -10.042 24.845 1.00 98.06 240 ARG A CA 1
ATOM 1852 C C . ARG A 1 240 ? -29.460 -11.532 25.109 1.00 98.06 240 ARG A C 1
ATOM 1854 O O . ARG A 1 240 ? -30.436 -12.262 25.237 1.00 98.06 240 ARG A O 1
ATOM 1861 N N . LEU A 1 241 ? -28.208 -11.968 25.267 1.00 98.12 241 LEU A N 1
ATOM 1862 C CA . LEU A 1 241 ? -27.879 -13.374 25.545 1.00 98.12 241 LEU A CA 1
ATOM 1863 C C . LEU A 1 241 ? -28.493 -13.877 26.861 1.00 98.12 241 LEU A C 1
ATOM 1865 O O . LEU A 1 241 ? -28.894 -15.037 26.945 1.00 98.12 241 LEU A O 1
ATOM 1869 N N . ILE A 1 242 ? -28.613 -13.004 27.867 1.00 98.12 242 ILE A N 1
ATOM 1870 C CA . ILE A 1 242 ? -29.317 -13.306 29.120 1.00 98.12 242 ILE A CA 1
ATOM 1871 C C . ILE A 1 242 ? -30.819 -13.460 28.892 1.00 98.12 242 ILE A C 1
ATOM 1873 O O . ILE A 1 242 ? -31.417 -14.428 29.361 1.00 98.12 242 ILE A O 1
ATOM 1877 N N . GLY A 1 243 ? -31.432 -12.548 28.136 1.00 97.94 243 GLY A N 1
ATOM 1878 C CA . GLY A 1 243 ? -32.842 -12.645 27.759 1.00 97.94 243 GLY A CA 1
ATOM 1879 C C . GLY A 1 243 ? -33.164 -13.898 26.934 1.00 97.94 243 GLY A C 1
ATOM 1880 O O . GLY A 1 243 ? -34.249 -14.457 27.070 1.00 97.94 243 GLY A O 1
ATOM 1881 N N . GLU A 1 244 ? -32.214 -14.362 26.121 1.00 97.94 244 GLU A N 1
ATOM 1882 C CA . GLU A 1 244 ? -32.307 -15.594 25.325 1.00 97.94 244 GLU A CA 1
ATOM 1883 C C . GLU A 1 244 ? -31.970 -16.867 26.128 1.00 97.94 244 GLU A C 1
ATOM 1885 O O . GLU A 1 244 ? -32.164 -17.977 25.634 1.00 97.94 244 GLU A O 1
ATOM 1890 N N . GLY A 1 245 ? -31.491 -16.731 27.370 1.00 97.81 245 GLY A N 1
ATOM 1891 C CA . GLY A 1 245 ? -31.116 -17.853 28.234 1.00 97.81 245 GLY A CA 1
ATOM 1892 C C . GLY A 1 245 ? -29.820 -18.567 27.828 1.00 97.81 245 GLY A C 1
ATOM 1893 O O . GLY A 1 245 ? -29.571 -19.675 28.296 1.00 97.81 245 GLY A O 1
ATOM 1894 N N . VAL A 1 246 ? -29.002 -17.954 26.965 1.00 98.00 246 VAL A N 1
ATOM 1895 C CA . VAL A 1 246 ? -27.687 -18.471 26.538 1.00 98.00 246 VAL A CA 1
ATOM 1896 C C . VAL A 1 246 ? -26.621 -18.233 27.610 1.00 98.00 246 VAL A C 1
ATOM 1898 O O . VAL A 1 246 ? -25.673 -19.005 27.726 1.00 98.00 246 VAL A O 1
ATOM 1901 N N . LEU A 1 247 ? -26.780 -17.160 28.386 1.00 96.25 247 LEU A N 1
ATOM 1902 C CA . LEU A 1 247 ? -25.870 -16.741 29.446 1.00 96.25 247 LEU A CA 1
ATOM 1903 C C . LEU A 1 247 ? -26.686 -16.339 30.678 1.00 96.25 247 LEU A C 1
ATOM 1905 O O . LEU A 1 247 ? -27.752 -15.752 30.543 1.00 96.25 247 LEU A O 1
ATOM 1909 N N . SER A 1 248 ? -26.210 -16.607 31.887 1.00 97.25 248 SER A N 1
ATOM 1910 C CA . SER A 1 248 ? -26.800 -16.042 33.105 1.00 97.25 248 SER A CA 1
ATOM 1911 C C . SER A 1 248 ? -26.113 -14.733 33.511 1.00 97.25 248 SER A C 1
ATOM 1913 O O . SER A 1 248 ? -24.957 -14.480 33.170 1.00 97.25 248 SER A O 1
ATOM 1915 N N . GLU A 1 249 ? -26.807 -13.879 34.268 1.00 96.31 249 GLU A N 1
ATOM 1916 C CA . GLU A 1 249 ? -26.221 -12.632 34.787 1.00 96.31 249 GLU A CA 1
ATOM 1917 C C . GLU A 1 249 ? -24.945 -12.870 35.628 1.00 96.31 249 GLU A C 1
ATOM 1919 O O . GLU A 1 249 ? -23.959 -12.163 35.397 1.00 96.31 249 GLU A O 1
ATOM 1924 N N . PRO A 1 250 ? -24.878 -13.888 36.519 1.00 97.25 250 PRO A N 1
ATOM 1925 C CA . PRO A 1 250 ? -23.640 -14.221 37.222 1.00 97.25 250 PRO A CA 1
ATOM 1926 C C . PRO A 1 250 ? -22.493 -14.613 36.285 1.00 97.25 250 PRO A C 1
ATOM 1928 O O . PRO A 1 250 ? -21.385 -14.115 36.461 1.00 97.25 250 PRO A O 1
ATOM 1931 N N . GLU A 1 251 ? -22.743 -15.446 35.269 1.00 96.94 251 GLU A N 1
ATOM 1932 C CA . GLU A 1 251 ? -21.708 -15.851 34.303 1.00 96.94 251 GLU A CA 1
ATOM 1933 C C . GLU A 1 251 ? -21.184 -14.651 33.505 1.00 96.94 251 GLU A C 1
ATOM 1935 O O . GLU A 1 251 ? -19.975 -14.504 33.325 1.00 96.94 251 GLU A O 1
ATOM 1940 N N . ALA A 1 252 ? -22.077 -13.752 33.076 1.00 95.56 252 ALA A N 1
ATOM 1941 C CA . ALA A 1 252 ? -21.701 -12.532 32.368 1.00 95.56 252 ALA A CA 1
ATOM 1942 C C . ALA A 1 252 ? -20.789 -11.627 33.209 1.00 95.56 252 ALA A C 1
ATOM 1944 O O . ALA A 1 252 ? -19.848 -11.031 32.677 1.00 95.56 252 ALA A O 1
ATOM 1945 N N . GLN A 1 253 ? -21.060 -11.517 34.513 1.00 96.38 253 GLN A N 1
ATOM 1946 C CA . GLN A 1 253 ? -20.228 -10.747 35.434 1.00 96.38 253 GLN A CA 1
ATOM 1947 C C . GLN A 1 253 ? -18.887 -11.443 35.697 1.00 96.38 253 GLN A C 1
ATOM 1949 O O . GLN A 1 253 ? -17.849 -10.785 35.652 1.00 96.38 253 GLN A O 1
ATOM 1954 N N . THR A 1 254 ? -18.882 -12.768 35.876 1.00 97.75 254 THR A N 1
ATOM 1955 C CA . THR A 1 254 ? -17.649 -13.550 36.052 1.00 97.75 254 THR A CA 1
ATOM 1956 C C . THR A 1 254 ? -16.677 -13.349 34.890 1.00 97.75 254 THR A C 1
ATOM 1958 O O . THR A 1 254 ? -15.505 -13.090 35.137 1.00 97.75 254 THR A O 1
ATOM 1961 N N . MET A 1 255 ? -17.146 -13.342 33.636 1.00 97.12 255 MET A N 1
ATOM 1962 C CA . MET A 1 255 ? -16.280 -13.072 32.475 1.00 97.12 255 MET A CA 1
ATOM 1963 C C . MET A 1 255 ? -15.588 -11.698 32.545 1.00 97.12 255 MET A C 1
ATOM 1965 O O . MET A 1 255 ? -14.446 -11.546 32.109 1.00 97.12 255 MET A O 1
ATOM 1969 N N . VAL A 1 256 ? -16.273 -10.678 33.076 1.00 96.69 256 VAL A N 1
ATOM 1970 C CA . VAL A 1 256 ? -15.701 -9.333 33.255 1.00 96.69 256 VAL A CA 1
ATOM 1971 C C . VAL A 1 256 ? -14.659 -9.338 34.370 1.00 96.69 256 VAL A C 1
ATOM 1973 O O . VAL A 1 256 ? -13.577 -8.775 34.198 1.00 96.69 256 VAL A O 1
ATOM 1976 N N . ASP A 1 257 ? -14.973 -9.979 35.492 1.00 97.94 257 ASP A N 1
ATOM 1977 C CA . ASP A 1 257 ? -14.093 -10.041 36.658 1.00 97.94 257 ASP A CA 1
ATOM 1978 C C . ASP A 1 257 ? -12.812 -10.829 36.352 1.00 97.94 257 ASP A C 1
ATOM 1980 O O . ASP A 1 257 ? -11.715 -10.368 36.666 1.00 97.94 257 ASP A O 1
ATOM 1984 N N . GLU A 1 258 ? -12.929 -11.964 35.658 1.00 98.00 258 GLU A N 1
ATOM 1985 C CA . GLU A 1 258 ? -11.792 -12.767 35.196 1.00 98.00 258 GLU A CA 1
ATOM 1986 C C . GLU A 1 258 ? -10.887 -11.979 34.246 1.00 98.00 258 GLU A C 1
ATOM 1988 O O . GLU A 1 258 ? -9.662 -12.005 34.383 1.00 98.00 258 GLU A O 1
ATOM 1993 N N . PHE A 1 259 ? -11.471 -11.228 33.307 1.00 96.94 259 PHE A N 1
ATOM 1994 C CA . PHE A 1 259 ? -10.683 -10.407 32.395 1.00 96.94 259 PHE A CA 1
ATOM 1995 C C . PHE A 1 259 ? -9.972 -9.257 33.122 1.00 96.94 259 PHE A C 1
ATOM 1997 O O . PHE A 1 259 ? -8.810 -8.976 32.831 1.00 96.94 259 PHE A O 1
ATOM 2004 N N . ASN A 1 260 ? -10.621 -8.618 34.101 1.00 97.56 260 ASN A N 1
ATOM 2005 C CA . ASN A 1 260 ? -9.980 -7.595 34.931 1.00 97.56 260 ASN A CA 1
ATOM 2006 C C . ASN A 1 260 ? -8.820 -8.175 35.750 1.00 97.56 260 ASN A C 1
ATOM 2008 O O . ASN A 1 260 ? -7.733 -7.599 35.745 1.00 97.56 260 ASN A O 1
ATOM 2012 N N . ALA A 1 261 ? -9.013 -9.335 36.384 1.00 98.06 261 ALA A N 1
ATOM 2013 C CA . ALA A 1 261 ? -7.958 -10.023 37.126 1.00 98.06 261 ALA A CA 1
ATOM 2014 C C . ALA A 1 261 ? -6.763 -10.374 36.222 1.00 98.06 261 ALA A C 1
ATOM 2016 O O . ALA A 1 261 ? -5.610 -10.149 36.593 1.00 98.06 261 ALA A O 1
ATOM 2017 N N . TYR A 1 262 ? -7.030 -10.839 34.997 1.00 97.12 262 TYR A N 1
ATOM 2018 C CA . TYR A 1 262 ? -5.995 -11.087 33.994 1.00 97.12 262 TYR A CA 1
ATOM 2019 C C . TYR A 1 262 ? -5.205 -9.816 33.631 1.00 97.12 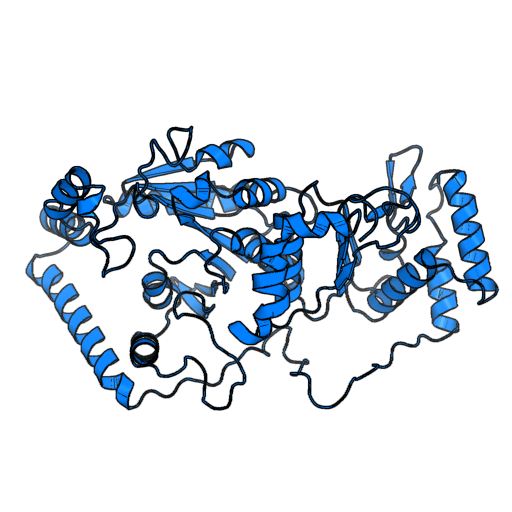262 TYR A C 1
ATOM 2021 O O . TYR A 1 262 ? -3.975 -9.854 33.525 1.00 97.12 262 TYR A O 1
ATOM 2029 N N . LEU A 1 263 ? -5.874 -8.667 33.472 1.00 96.81 263 LEU A N 1
ATOM 2030 C CA . LEU A 1 263 ? -5.198 -7.389 33.218 1.00 96.81 263 LEU A CA 1
ATOM 2031 C C . LEU A 1 263 ? -4.362 -6.922 34.420 1.00 96.81 263 LEU A C 1
ATOM 2033 O O . LEU A 1 263 ? -3.261 -6.405 34.223 1.00 96.81 263 LEU A O 1
ATOM 2037 N N . GLU A 1 264 ? -4.843 -7.113 35.650 1.00 96.88 264 GLU A N 1
ATOM 2038 C CA . GLU A 1 264 ? -4.093 -6.792 36.871 1.00 96.88 264 GLU A CA 1
ATOM 2039 C C . GLU A 1 264 ? -2.825 -7.643 37.006 1.00 96.88 264 GLU A C 1
ATOM 2041 O O . GLU A 1 264 ? -1.748 -7.108 37.287 1.00 96.88 264 GLU A O 1
ATOM 2046 N N . GLU A 1 265 ? -2.918 -8.947 36.737 1.00 96.19 265 GLU A N 1
ATOM 2047 C CA . GLU A 1 265 ? -1.763 -9.847 36.711 1.00 96.19 265 GLU A CA 1
ATOM 2048 C C . GLU A 1 265 ? -0.755 -9.415 35.637 1.00 96.19 265 GLU A C 1
ATOM 2050 O O . GLU A 1 265 ? 0.439 -9.248 35.915 1.00 96.19 265 GLU A O 1
ATOM 2055 N N . ALA A 1 266 ? -1.239 -9.148 34.420 1.00 94.62 266 ALA A N 1
ATOM 2056 C CA . ALA A 1 266 ? -0.404 -8.684 33.321 1.00 94.62 266 ALA A CA 1
ATOM 2057 C C . ALA A 1 266 ? 0.291 -7.349 33.638 1.00 94.62 266 ALA A C 1
ATOM 2059 O O . ALA A 1 266 ? 1.438 -7.150 33.224 1.00 94.62 266 ALA A O 1
ATOM 2060 N N . PHE A 1 267 ? -0.372 -6.450 34.375 1.00 94.81 267 PHE A N 1
ATOM 2061 C CA . PHE A 1 267 ? 0.193 -5.188 34.849 1.00 94.81 267 PHE A CA 1
ATOM 2062 C C . PHE A 1 267 ? 1.238 -5.397 35.952 1.00 94.81 267 PHE A C 1
ATOM 2064 O O . PHE A 1 267 ? 2.303 -4.784 35.917 1.00 94.81 267 PHE A O 1
ATOM 2071 N N . ALA A 1 268 ? 0.995 -6.292 36.911 1.00 94.06 268 ALA A N 1
ATOM 2072 C CA . ALA A 1 268 ? 1.975 -6.619 37.945 1.00 94.06 268 ALA A CA 1
ATOM 2073 C C . ALA A 1 268 ? 3.263 -7.221 37.348 1.00 94.06 268 ALA A C 1
ATOM 2075 O O . ALA A 1 268 ? 4.368 -6.900 37.802 1.00 94.06 268 ALA A O 1
ATOM 2076 N N . ALA A 1 269 ? 3.125 -8.031 36.294 1.00 93.12 269 ALA A N 1
ATOM 2077 C CA . ALA A 1 269 ? 4.229 -8.661 35.577 1.00 93.12 269 ALA A CA 1
ATOM 2078 C C . ALA A 1 269 ? 5.120 -7.677 34.791 1.00 93.12 269 ALA A C 1
ATOM 2080 O O . ALA A 1 269 ? 6.222 -8.049 34.385 1.00 93.12 269 ALA A O 1
ATOM 2081 N N . THR A 1 270 ? 4.717 -6.412 34.595 1.00 90.31 270 THR A N 1
ATOM 2082 C CA . THR A 1 270 ? 5.547 -5.445 33.846 1.00 90.31 270 THR A CA 1
ATOM 2083 C C . THR A 1 270 ? 6.876 -5.158 34.533 1.00 90.31 270 THR A C 1
ATOM 2085 O O . THR A 1 270 ? 7.865 -4.888 33.858 1.00 90.31 270 THR A O 1
ATOM 2088 N N . LYS A 1 271 ? 6.928 -5.272 35.868 1.00 85.69 271 LYS A N 1
ATOM 2089 C CA . LYS A 1 271 ? 8.128 -5.009 36.680 1.00 85.69 271 LYS A CA 1
ATOM 2090 C C . LYS A 1 271 ? 9.299 -5.935 36.348 1.00 85.69 271 LYS A C 1
ATOM 2092 O O . LYS A 1 271 ? 10.449 -5.559 36.553 1.00 85.69 271 LYS A O 1
ATOM 2097 N N . SER A 1 272 ? 9.009 -7.147 35.883 1.00 87.00 272 SER A N 1
ATOM 2098 C CA . SER A 1 272 ? 9.999 -8.161 35.506 1.00 87.00 272 SER A CA 1
ATOM 2099 C C . SER A 1 272 ? 10.039 -8.418 33.999 1.00 87.00 272 SER A C 1
ATOM 2101 O O . SER A 1 272 ? 10.855 -9.222 33.542 1.00 87.00 272 SER A O 1
ATOM 2103 N N . TYR A 1 273 ? 9.191 -7.740 33.221 1.00 84.12 273 TYR A N 1
ATOM 2104 C CA . TYR A 1 273 ? 9.147 -7.893 31.776 1.00 84.12 273 TYR A CA 1
ATOM 2105 C C . TYR A 1 273 ? 10.407 -7.311 31.141 1.00 84.12 273 TYR A C 1
ATOM 2107 O O . TYR A 1 273 ? 10.774 -6.160 31.370 1.00 84.12 273 TYR A O 1
ATOM 2115 N N . LYS A 1 274 ? 11.056 -8.114 30.302 1.00 79.69 274 LYS A N 1
ATOM 2116 C CA . LYS A 1 274 ? 12.136 -7.660 29.432 1.00 79.69 274 LYS A CA 1
ATOM 2117 C C . LYS A 1 274 ? 11.671 -7.803 27.989 1.00 79.69 274 LYS A C 1
ATOM 2119 O O . LYS A 1 274 ? 11.261 -8.906 27.618 1.00 79.69 274 LYS A O 1
ATOM 2124 N N . PRO A 1 275 ? 11.735 -6.733 27.178 1.00 72.81 275 PRO A N 1
ATOM 2125 C CA . PRO A 1 275 ? 11.448 -6.832 25.758 1.00 72.81 275 PRO A CA 1
ATOM 2126 C C . PRO A 1 275 ? 12.306 -7.922 25.110 1.00 72.81 275 PRO A C 1
ATOM 2128 O O . PRO A 1 275 ? 13.491 -8.072 25.421 1.00 72.81 275 PRO A O 1
ATOM 2131 N N . GLY A 1 276 ? 11.704 -8.686 24.200 1.00 67.12 276 GLY A N 1
ATOM 2132 C CA . GLY A 1 276 ? 12.453 -9.614 23.360 1.00 67.12 276 GLY A CA 1
ATOM 2133 C C . GLY A 1 276 ? 13.453 -8.881 22.459 1.00 67.12 276 GLY A C 1
ATOM 2134 O O . GLY A 1 276 ? 13.385 -7.663 22.267 1.00 67.12 276 GLY A O 1
ATOM 2135 N N . LYS A 1 277 ? 14.384 -9.632 21.861 1.00 61.38 277 LYS A N 1
ATOM 2136 C CA . LYS A 1 277 ? 15.231 -9.082 20.796 1.00 61.38 277 LYS A CA 1
ATOM 2137 C C . LYS A 1 277 ? 14.354 -8.698 19.604 1.00 61.38 277 LYS A C 1
ATOM 2139 O O . LYS A 1 277 ? 13.497 -9.478 19.195 1.00 61.38 277 LYS A O 1
ATOM 2144 N N . ALA A 1 278 ? 14.581 -7.504 19.058 1.00 61.88 278 ALA A N 1
ATOM 2145 C CA . ALA A 1 278 ? 13.931 -7.085 17.825 1.00 61.88 278 ALA A CA 1
ATOM 2146 C C . ALA A 1 278 ? 14.390 -8.009 16.693 1.00 61.88 278 ALA A C 1
ATOM 2148 O O . ALA A 1 278 ? 15.587 -8.134 16.443 1.00 61.88 278 ALA A O 1
ATOM 2149 N N . ASP A 1 279 ? 13.443 -8.668 16.036 1.00 62.16 279 ASP A N 1
ATOM 2150 C CA . ASP A 1 279 ? 13.734 -9.715 15.063 1.00 62.16 279 ASP A CA 1
ATOM 2151 C C . ASP A 1 279 ? 13.238 -9.316 13.671 1.00 62.16 279 ASP A C 1
ATOM 2153 O O . ASP A 1 279 ? 12.144 -9.675 13.232 1.00 62.16 279 ASP A O 1
ATOM 2157 N N . TYR A 1 280 ? 14.017 -8.456 13.015 1.00 70.06 280 TYR A N 1
ATOM 2158 C CA . TYR A 1 280 ? 13.666 -7.832 11.735 1.00 70.06 280 TYR A CA 1
ATOM 2159 C C . TYR A 1 280 ? 14.441 -8.406 10.534 1.00 70.06 280 TYR A C 1
ATOM 2161 O O . TYR A 1 280 ? 14.122 -8.065 9.400 1.00 70.06 280 TYR A O 1
ATOM 2169 N N . LEU A 1 281 ? 15.393 -9.322 10.760 1.00 75.62 281 LEU A N 1
ATOM 2170 C CA . LEU A 1 281 ? 16.218 -9.994 9.739 1.00 75.62 281 LEU A CA 1
ATOM 2171 C C . LEU A 1 281 ? 15.875 -11.490 9.620 1.00 75.62 281 LEU A C 1
ATOM 2173 O O . LEU A 1 281 ? 16.742 -12.360 9.642 1.00 75.62 281 LEU A O 1
ATOM 2177 N N . LYS A 1 282 ? 14.583 -11.805 9.530 1.00 77.25 282 LYS A N 1
ATOM 2178 C CA . LYS A 1 282 ? 14.063 -13.173 9.374 1.00 77.25 282 LYS A CA 1
ATOM 2179 C C . LYS A 1 282 ? 13.446 -13.395 7.997 1.00 77.25 282 LYS A C 1
ATOM 2181 O O . LYS A 1 282 ? 13.195 -12.456 7.245 1.00 77.25 282 LYS A O 1
ATOM 2186 N N . GLY A 1 283 ? 13.166 -14.659 7.674 1.00 83.81 283 GLY A N 1
ATOM 2187 C CA . GLY A 1 283 ? 12.531 -15.035 6.410 1.00 83.81 283 GLY A CA 1
ATOM 2188 C C . GLY A 1 283 ? 13.395 -14.633 5.215 1.00 83.81 283 GLY A C 1
ATOM 2189 O O . GLY A 1 283 ? 14.575 -14.979 5.176 1.00 83.81 283 GLY A O 1
ATOM 2190 N N . ALA A 1 284 ? 12.823 -13.872 4.279 1.00 85.00 284 ALA A N 1
ATOM 2191 C CA . ALA A 1 284 ? 13.522 -13.389 3.086 1.00 85.00 284 ALA A CA 1
ATOM 2192 C C . ALA A 1 284 ? 14.756 -12.518 3.404 1.00 85.00 284 ALA A C 1
ATOM 2194 O O . ALA A 1 284 ? 15.671 -12.431 2.594 1.00 85.00 284 ALA A O 1
ATOM 2195 N N . TRP A 1 285 ? 14.815 -11.920 4.598 1.00 89.06 285 TRP A N 1
ATOM 2196 C CA . TRP A 1 285 ? 15.900 -11.033 5.026 1.00 89.06 285 TRP A CA 1
ATOM 2197 C C . TRP A 1 285 ? 17.051 -11.744 5.756 1.00 89.06 285 TRP A C 1
ATOM 2199 O O . TRP A 1 285 ? 18.003 -11.083 6.160 1.00 89.06 285 TRP A O 1
ATOM 2209 N N . ARG A 1 286 ? 16.990 -13.072 5.947 1.00 88.12 286 ARG A N 1
ATOM 2210 C CA . ARG A 1 286 ? 17.930 -13.828 6.807 1.00 88.12 286 ARG A CA 1
ATOM 2211 C C . ARG A 1 286 ? 19.410 -13.710 6.417 1.00 88.12 286 ARG A C 1
ATOM 2213 O O . ARG A 1 286 ? 20.274 -13.866 7.272 1.00 88.12 286 ARG A O 1
ATOM 2220 N N . ASP A 1 287 ? 19.682 -13.461 5.139 1.00 88.75 287 ASP A N 1
ATOM 2221 C CA . ASP A 1 287 ? 21.034 -13.403 4.573 1.00 88.75 287 ASP A CA 1
ATOM 2222 C C . ASP A 1 287 ? 21.564 -11.953 4.478 1.00 88.75 287 ASP A C 1
ATOM 2224 O O . ASP A 1 287 ? 22.698 -11.716 4.055 1.00 88.75 287 ASP A O 1
ATOM 2228 N N . LEU A 1 288 ? 20.762 -10.972 4.913 1.00 89.56 288 LEU A N 1
ATOM 2229 C CA . LEU A 1 288 ? 21.127 -9.560 4.976 1.00 89.56 288 LEU A CA 1
ATOM 2230 C C . LEU A 1 288 ? 21.516 -9.136 6.393 1.00 89.56 288 LEU A C 1
ATOM 2232 O O . LEU A 1 288 ? 21.185 -9.768 7.393 1.00 89.56 288 LEU A O 1
ATOM 2236 N N . LYS A 1 289 ? 22.254 -8.030 6.474 1.00 87.31 289 LYS A N 1
ATOM 2237 C CA . LYS A 1 289 ? 22.724 -7.451 7.733 1.00 87.31 289 LYS A CA 1
ATOM 2238 C C . LYS A 1 289 ? 22.648 -5.938 7.682 1.00 87.31 289 LYS A C 1
ATOM 2240 O O . LYS A 1 289 ? 22.841 -5.348 6.620 1.00 87.31 289 LYS A O 1
ATOM 2245 N N . VAL A 1 290 ? 22.471 -5.335 8.852 1.00 84.19 290 VAL A N 1
ATOM 2246 C CA . VAL A 1 290 ? 22.575 -3.884 9.021 1.00 84.19 290 VAL A CA 1
ATOM 2247 C C . VAL A 1 290 ? 23.945 -3.415 8.521 1.00 84.19 290 VAL A C 1
ATOM 2249 O O . VAL A 1 290 ? 24.979 -4.050 8.776 1.00 84.19 290 VAL A O 1
ATOM 2252 N N . ALA A 1 291 ? 23.950 -2.330 7.748 1.00 82.56 291 ALA A N 1
ATOM 2253 C CA . ALA A 1 291 ? 25.175 -1.749 7.219 1.00 82.56 291 ALA A CA 1
ATOM 2254 C C . ALA A 1 291 ? 26.083 -1.252 8.363 1.00 82.56 291 ALA A C 1
ATOM 2256 O O . ALA A 1 291 ? 25.616 -0.794 9.400 1.00 82.56 291 ALA A O 1
ATOM 2257 N N . SER A 1 292 ? 27.401 -1.369 8.189 1.00 79.75 292 SER A N 1
ATOM 2258 C CA . SER A 1 292 ? 28.385 -0.930 9.187 1.00 79.75 292 SER A CA 1
ATOM 2259 C C . SER A 1 292 ? 29.694 -0.485 8.528 1.00 79.75 292 SER A C 1
ATOM 2261 O O . SER A 1 292 ? 30.087 -1.031 7.493 1.00 79.75 292 SER A O 1
ATOM 2263 N N . GLY A 1 293 ? 30.395 0.474 9.131 1.00 80.12 293 GLY A N 1
ATOM 2264 C CA . GLY A 1 293 ? 31.641 1.019 8.577 1.00 80.12 293 GLY A CA 1
ATOM 2265 C C . GLY A 1 293 ? 31.430 1.897 7.337 1.00 80.12 293 GLY A C 1
ATOM 2266 O O . GLY A 1 293 ? 30.336 2.407 7.113 1.00 80.12 293 GLY A O 1
ATOM 2267 N N . ASP A 1 294 ? 32.495 2.073 6.553 1.00 77.94 294 ASP A N 1
ATOM 2268 C CA . ASP A 1 294 ? 32.536 3.002 5.416 1.00 77.94 294 ASP A CA 1
ATOM 2269 C C . ASP A 1 294 ? 31.763 2.510 4.179 1.00 77.94 294 ASP A C 1
ATOM 2271 O O . ASP A 1 294 ? 31.325 1.358 4.091 1.00 77.94 294 ASP A O 1
ATOM 2275 N N . ALA A 1 295 ? 31.638 3.395 3.184 1.00 76.06 295 ALA A N 1
ATOM 2276 C CA . ALA A 1 295 ? 30.989 3.124 1.906 1.00 76.06 295 ALA A CA 1
ATOM 2277 C C . ALA A 1 295 ? 31.513 1.834 1.243 1.00 76.06 295 ALA A C 1
ATOM 2279 O O . ALA A 1 295 ? 32.705 1.677 0.966 1.00 76.06 295 ALA A O 1
ATOM 2280 N N . ARG A 1 296 ? 30.598 0.907 0.937 1.00 75.88 296 ARG A N 1
ATOM 2281 C CA . ARG A 1 296 ? 30.900 -0.382 0.300 1.00 75.88 296 ARG A CA 1
ATOM 2282 C C . ARG A 1 296 ? 30.507 -0.314 -1.174 1.00 75.88 296 ARG A C 1
ATOM 2284 O O . ARG A 1 296 ? 29.339 -0.132 -1.482 1.00 75.88 296 ARG A O 1
ATOM 2291 N N . ARG A 1 297 ? 31.460 -0.496 -2.094 1.00 69.62 297 ARG A N 1
ATOM 2292 C CA . ARG A 1 297 ? 31.208 -0.406 -3.550 1.00 69.62 297 ARG A CA 1
ATOM 2293 C C . ARG A 1 297 ? 30.678 -1.688 -4.218 1.00 69.62 297 ARG A C 1
ATOM 2295 O O . ARG A 1 297 ? 30.436 -1.668 -5.417 1.00 69.62 297 ARG A O 1
ATOM 2302 N N . GLY A 1 298 ? 30.474 -2.776 -3.467 1.00 81.50 298 GLY A N 1
ATOM 2303 C CA . GLY A 1 298 ? 30.061 -4.076 -4.021 1.00 81.50 298 GLY A CA 1
ATOM 2304 C C . GLY A 1 298 ? 31.048 -4.642 -5.059 1.00 81.50 298 GLY A C 1
ATOM 2305 O O . GLY A 1 298 ? 32.074 -4.036 -5.363 1.00 81.50 298 GLY A O 1
ATOM 2306 N N . LYS A 1 299 ? 30.765 -5.833 -5.595 1.00 88.50 299 LYS A N 1
ATOM 2307 C CA . LYS A 1 299 ? 31.412 -6.358 -6.810 1.00 88.50 299 LYS A CA 1
ATOM 2308 C C . LYS A 1 299 ? 30.327 -6.488 -7.871 1.00 88.50 299 LYS A C 1
ATOM 2310 O O . LYS A 1 299 ? 29.527 -7.405 -7.786 1.00 88.50 299 LYS A O 1
ATOM 2315 N N . THR A 1 300 ? 30.292 -5.557 -8.816 1.00 93.44 300 THR A N 1
ATOM 2316 C CA . THR A 1 300 ? 29.190 -5.408 -9.788 1.00 93.44 300 THR A CA 1
ATOM 2317 C C . THR A 1 300 ? 29.627 -5.619 -11.239 1.00 93.44 300 THR A C 1
ATOM 2319 O O . THR A 1 300 ? 28.864 -5.367 -12.164 1.00 93.44 300 THR A O 1
ATOM 2322 N N . ALA A 1 301 ? 30.876 -6.032 -11.464 1.00 94.38 301 ALA A N 1
ATOM 2323 C CA . ALA A 1 301 ? 31.408 -6.237 -12.805 1.00 94.38 301 ALA A CA 1
ATOM 2324 C C . ALA A 1 301 ? 30.953 -7.584 -13.383 1.00 94.38 301 ALA A C 1
ATOM 2326 O O . ALA A 1 301 ? 31.134 -8.617 -12.740 1.00 94.38 301 ALA A O 1
ATOM 2327 N N . ILE A 1 302 ? 30.473 -7.570 -14.627 1.00 95.06 302 ILE A N 1
ATOM 2328 C CA . ILE A 1 302 ? 30.215 -8.775 -15.426 1.00 95.06 302 ILE A CA 1
ATOM 2329 C C . ILE A 1 302 ? 31.399 -9.089 -16.343 1.00 95.06 302 ILE A C 1
ATOM 2331 O O . ILE A 1 302 ? 32.207 -8.219 -16.681 1.00 95.06 302 ILE A O 1
ATOM 2335 N N . THR A 1 303 ? 31.511 -10.342 -16.779 1.00 95.38 303 THR A N 1
ATOM 2336 C CA . THR A 1 303 ? 32.544 -10.726 -17.749 1.00 95.38 303 THR A CA 1
ATOM 2337 C C . THR A 1 303 ? 32.187 -10.261 -19.164 1.00 95.38 303 THR A C 1
ATOM 2339 O O . THR A 1 303 ? 31.018 -10.192 -19.536 1.00 95.38 303 THR A O 1
ATOM 2342 N N . ALA A 1 304 ? 33.194 -10.023 -20.013 1.00 93.38 304 ALA A N 1
ATOM 2343 C CA . ALA A 1 304 ? 32.967 -9.689 -21.425 1.00 93.38 304 ALA A CA 1
ATOM 2344 C C . ALA A 1 304 ? 32.168 -10.778 -22.171 1.00 93.38 304 ALA A C 1
ATOM 2346 O O . ALA A 1 304 ? 31.367 -10.473 -23.050 1.00 93.38 304 ALA A O 1
ATOM 2347 N N . LYS A 1 305 ? 32.353 -12.049 -21.786 1.00 94.06 305 LYS A N 1
ATOM 2348 C CA . LYS A 1 305 ? 31.591 -13.180 -22.330 1.00 94.06 305 LYS A CA 1
ATOM 2349 C C . LYS A 1 305 ? 30.106 -13.086 -21.968 1.00 94.06 305 LYS A C 1
ATOM 2351 O O . LYS A 1 305 ? 29.272 -13.285 -22.845 1.00 94.06 305 LYS A O 1
ATOM 2356 N N . GLN A 1 306 ? 29.786 -12.773 -20.710 1.00 95.06 306 GLN A N 1
ATOM 2357 C CA . GLN A 1 306 ? 28.401 -12.536 -20.288 1.00 95.06 306 GLN A CA 1
ATOM 2358 C C . GLN A 1 306 ? 27.807 -11.344 -21.034 1.00 95.06 306 GLN A C 1
ATOM 2360 O O . GLN A 1 306 ? 26.749 -11.478 -21.632 1.00 95.06 306 GLN A O 1
ATOM 2365 N N . ALA A 1 307 ? 28.523 -10.218 -21.103 1.00 95.31 307 ALA A N 1
ATOM 2366 C CA . ALA A 1 307 ? 28.047 -9.032 -21.814 1.00 95.31 307 ALA A CA 1
ATOM 2367 C C . ALA A 1 307 ? 27.688 -9.323 -23.284 1.00 95.31 307 ALA A C 1
ATOM 2369 O O . ALA A 1 307 ? 26.662 -8.854 -23.766 1.00 95.31 307 ALA A O 1
ATOM 2370 N N . GLN A 1 308 ? 28.487 -10.133 -23.989 1.00 93.88 308 GLN A N 1
ATOM 2371 C CA . GLN A 1 308 ? 28.183 -10.548 -25.364 1.00 93.88 308 GLN A CA 1
ATOM 2372 C C . GLN A 1 308 ? 26.950 -11.459 -25.455 1.00 93.88 308 GLN A C 1
ATOM 2374 O O . GLN A 1 308 ? 26.123 -11.268 -26.345 1.00 93.88 308 GLN A O 1
ATOM 2379 N N . ALA A 1 309 ? 26.815 -12.435 -24.551 1.00 95.06 309 ALA A N 1
ATOM 2380 C CA . ALA A 1 309 ? 25.666 -13.342 -24.527 1.00 95.06 309 ALA A CA 1
ATOM 2381 C C . ALA A 1 309 ? 24.356 -12.593 -24.226 1.00 95.06 309 ALA A C 1
ATOM 2383 O O . ALA A 1 309 ? 23.375 -12.745 -24.954 1.00 95.06 309 ALA A O 1
ATOM 2384 N N . LEU A 1 310 ? 24.374 -11.722 -23.214 1.00 97.19 310 LEU A N 1
ATOM 2385 C CA . LEU A 1 310 ? 23.251 -10.853 -22.867 1.00 97.19 310 LEU A CA 1
ATOM 2386 C C . LEU A 1 310 ? 22.929 -9.891 -24.014 1.00 97.19 310 LEU A C 1
ATOM 2388 O O . LEU A 1 310 ? 21.769 -9.740 -24.378 1.00 97.19 310 LEU A O 1
ATOM 2392 N N . GLY A 1 311 ? 23.944 -9.297 -24.644 1.00 96.38 311 GLY A N 1
ATOM 2393 C CA . GLY A 1 311 ? 23.758 -8.414 -25.793 1.00 96.38 311 GLY A CA 1
ATOM 2394 C C . GLY A 1 311 ? 23.028 -9.072 -26.960 1.00 96.38 311 GLY A C 1
ATOM 2395 O O . GLY A 1 311 ? 22.153 -8.453 -27.567 1.00 96.38 311 GLY A O 1
ATOM 2396 N N . LEU A 1 312 ? 23.332 -10.342 -27.245 1.00 95.06 312 LEU A N 1
ATOM 2397 C CA . LEU A 1 312 ? 22.613 -11.112 -28.258 1.00 95.06 312 LEU A CA 1
ATOM 2398 C C . LEU A 1 312 ? 21.141 -11.306 -27.873 1.00 95.06 312 LEU A C 1
ATOM 2400 O O . LEU A 1 312 ? 20.266 -11.037 -28.694 1.00 95.06 312 LEU A O 1
ATOM 2404 N N . ALA A 1 313 ? 20.861 -11.722 -26.636 1.00 95.81 313 ALA A N 1
ATOM 2405 C CA . ALA A 1 313 ? 19.491 -11.931 -26.163 1.00 95.81 313 ALA A CA 1
ATOM 2406 C C . ALA A 1 313 ? 18.661 -10.633 -26.192 1.00 95.81 313 ALA A C 1
ATOM 2408 O O . ALA A 1 313 ? 17.537 -10.616 -26.686 1.00 95.81 313 ALA A O 1
ATOM 2409 N N . LEU A 1 314 ? 19.244 -9.520 -25.741 1.00 96.50 314 LEU A N 1
ATOM 2410 C CA . LEU A 1 314 ? 18.576 -8.219 -25.643 1.00 96.50 314 LEU A CA 1
ATOM 2411 C C . LEU A 1 314 ? 18.260 -7.566 -26.993 1.00 96.50 314 LEU A C 1
ATOM 2413 O O . LEU A 1 314 ? 17.416 -6.675 -27.062 1.00 96.50 314 LEU A O 1
ATOM 2417 N N . THR A 1 315 ? 18.950 -7.974 -28.057 1.00 95.62 315 THR A N 1
ATOM 2418 C CA . THR A 1 315 ? 18.825 -7.372 -29.394 1.00 95.62 315 THR A CA 1
ATOM 2419 C C . THR A 1 315 ? 18.203 -8.312 -30.427 1.00 95.62 315 THR A C 1
ATOM 2421 O O . THR A 1 315 ? 18.157 -7.986 -31.619 1.00 95.62 315 THR A O 1
ATOM 2424 N N . THR A 1 316 ? 17.708 -9.468 -29.978 1.00 94.12 316 THR A N 1
ATOM 2425 C CA . THR A 1 316 ? 17.048 -10.471 -30.815 1.00 94.12 316 THR A CA 1
ATOM 2426 C C . THR A 1 316 ? 15.558 -10.515 -30.500 1.00 94.12 316 THR A C 1
ATOM 2428 O O . THR A 1 316 ? 15.154 -10.594 -29.340 1.00 94.12 316 THR A O 1
ATOM 2431 N N . VAL A 1 317 ? 14.739 -10.484 -31.550 1.00 95.44 317 VAL A N 1
ATOM 2432 C CA . VAL A 1 317 ? 13.290 -10.708 -31.474 1.00 95.44 317 VAL A CA 1
ATOM 2433 C C . VAL A 1 317 ? 12.930 -12.050 -32.116 1.00 95.44 317 VAL A C 1
ATOM 2435 O O . VAL A 1 317 ? 13.714 -12.544 -32.933 1.00 95.44 317 VAL A O 1
ATOM 2438 N N . PRO A 1 318 ? 11.782 -12.653 -31.762 1.00 95.81 318 PRO A N 1
ATOM 2439 C CA . PRO A 1 318 ? 11.344 -13.915 -32.345 1.00 95.81 318 PRO A CA 1
ATOM 2440 C C . PRO A 1 318 ? 11.165 -13.831 -33.864 1.00 95.81 318 PRO A C 1
ATOM 2442 O O . PRO A 1 318 ? 10.896 -12.765 -34.423 1.00 95.81 318 PRO A O 1
ATOM 2445 N N . GLU A 1 319 ? 11.284 -14.974 -34.537 1.00 95.00 319 GLU A N 1
ATOM 2446 C CA . GLU A 1 319 ? 10.945 -15.074 -35.957 1.00 95.00 319 GLU A CA 1
ATOM 2447 C C . GLU A 1 319 ? 9.470 -14.701 -36.177 1.00 95.00 319 GLU A C 1
ATOM 2449 O O . GLU A 1 319 ? 8.599 -15.111 -35.413 1.00 95.00 319 GLU A O 1
ATOM 2454 N N . GLY A 1 320 ? 9.198 -13.900 -37.210 1.00 95.31 320 GLY A N 1
ATOM 2455 C CA . GLY A 1 320 ? 7.852 -13.403 -37.505 1.00 95.31 320 GLY A CA 1
ATOM 2456 C C . GLY A 1 320 ? 7.400 -12.206 -36.661 1.00 95.31 320 GLY A C 1
ATOM 2457 O O . GLY A 1 320 ? 6.284 -11.748 -36.863 1.00 95.31 320 GLY A O 1
ATOM 2458 N N . PHE A 1 321 ? 8.239 -11.676 -35.760 1.00 97.50 321 PHE A N 1
ATOM 2459 C CA . PHE A 1 321 ? 7.919 -10.470 -34.993 1.00 97.50 321 PHE A CA 1
ATOM 2460 C C . PHE A 1 321 ? 8.179 -9.194 -35.814 1.00 97.50 321 PHE A C 1
ATOM 2462 O O . PHE A 1 321 ? 9.314 -8.899 -36.210 1.00 97.50 321 PHE A O 1
ATOM 2469 N N . HIS A 1 322 ? 7.139 -8.395 -36.036 1.00 97.44 322 HIS A N 1
ATOM 2470 C CA . HIS A 1 322 ? 7.171 -7.191 -36.863 1.00 97.44 322 HIS A CA 1
ATOM 2471 C C . HIS A 1 322 ? 7.522 -5.964 -36.023 1.00 97.44 322 HIS A C 1
ATOM 2473 O O . HIS A 1 322 ? 6.653 -5.259 -35.514 1.00 97.44 322 HIS A O 1
ATOM 2479 N N . LEU A 1 323 ? 8.819 -5.676 -35.882 1.00 96.19 323 LEU A N 1
ATOM 2480 C CA . LEU A 1 323 ? 9.283 -4.469 -35.194 1.00 96.19 323 LEU A CA 1
ATOM 2481 C C . LEU A 1 323 ? 8.957 -3.188 -35.968 1.00 96.19 323 LEU A C 1
ATOM 2483 O O . LEU A 1 323 ? 9.081 -3.118 -37.191 1.00 96.19 323 LEU A O 1
ATOM 2487 N N . ASN A 1 324 ? 8.679 -2.110 -35.227 1.00 97.00 324 ASN A N 1
ATOM 2488 C CA . ASN A 1 324 ? 8.613 -0.775 -35.810 1.00 97.00 324 ASN A CA 1
ATOM 2489 C C . ASN A 1 324 ? 9.940 -0.431 -36.531 1.00 97.00 324 ASN A C 1
ATOM 2491 O O . ASN A 1 324 ? 11.007 -0.558 -35.920 1.00 97.00 324 ASN A O 1
ATOM 2495 N N . PRO A 1 325 ? 9.918 0.082 -37.778 1.00 94.81 325 PRO A N 1
ATOM 2496 C CA . PRO A 1 325 ? 11.138 0.366 -38.540 1.00 94.81 325 PRO A CA 1
ATOM 2497 C C . PRO A 1 325 ? 12.132 1.313 -37.848 1.00 94.81 325 PRO A C 1
ATOM 2499 O O . PRO A 1 325 ? 13.337 1.233 -38.091 1.00 94.81 325 PRO A O 1
ATOM 2502 N N . LYS A 1 326 ? 11.659 2.217 -36.976 1.00 94.44 326 LYS A N 1
ATOM 2503 C CA . LYS A 1 326 ? 12.540 3.090 -36.183 1.00 94.44 326 LYS A CA 1
ATOM 2504 C C . LYS A 1 326 ? 13.269 2.320 -35.077 1.00 94.44 326 LYS A C 1
ATOM 2506 O O . LYS A 1 326 ? 14.423 2.637 -34.800 1.00 94.44 326 LYS A O 1
ATOM 2511 N N . LEU A 1 327 ? 12.636 1.299 -34.497 1.00 95.19 327 LEU A N 1
ATOM 2512 C CA . LEU A 1 327 ? 13.240 0.444 -33.472 1.00 95.19 327 LEU A CA 1
ATOM 2513 C C . LEU A 1 327 ? 14.249 -0.538 -34.056 1.00 95.19 327 LEU A C 1
ATOM 2515 O O . LEU A 1 327 ? 15.244 -0.814 -33.399 1.00 95.19 327 LEU A O 1
ATOM 2519 N N . VAL A 1 328 ? 14.062 -0.999 -35.297 1.00 94.44 328 VAL A N 1
ATOM 2520 C CA . VAL A 1 328 ? 15.070 -1.826 -35.990 1.00 94.44 328 VAL A CA 1
ATOM 2521 C C . VAL A 1 328 ? 16.427 -1.116 -36.004 1.00 94.44 328 VAL A C 1
ATOM 2523 O O . VAL A 1 328 ? 17.431 -1.696 -35.605 1.00 94.44 328 VAL A O 1
ATOM 2526 N N . ARG A 1 329 ? 16.443 0.182 -36.345 1.00 93.00 329 ARG A N 1
ATOM 2527 C CA . ARG A 1 329 ? 17.673 0.993 -36.335 1.00 93.00 329 ARG A CA 1
ATOM 2528 C C . ARG A 1 329 ? 18.306 1.079 -34.947 1.00 93.00 329 ARG A C 1
ATOM 2530 O O . ARG A 1 329 ? 19.517 0.939 -34.832 1.00 93.00 329 ARG A O 1
ATOM 2537 N N . GLN A 1 330 ? 17.499 1.292 -33.906 1.00 93.12 330 GLN A N 1
ATOM 2538 C CA . GLN A 1 330 ? 18.001 1.321 -32.529 1.00 93.12 330 GLN A CA 1
ATOM 2539 C C . GLN A 1 330 ? 18.567 -0.042 -32.105 1.00 93.12 330 GLN A C 1
ATOM 2541 O O . GLN A 1 330 ? 19.624 -0.095 -31.485 1.00 93.12 330 GLN A O 1
ATOM 2546 N N . MET A 1 331 ? 17.907 -1.146 -32.469 1.00 93.88 331 MET A N 1
ATOM 2547 C CA . MET A 1 331 ? 18.385 -2.500 -32.174 1.00 93.88 331 MET A CA 1
ATOM 2548 C C . MET A 1 331 ? 19.709 -2.803 -32.870 1.00 93.88 331 MET A C 1
ATOM 2550 O O . MET A 1 331 ? 20.593 -3.397 -32.258 1.00 93.88 331 MET A O 1
ATOM 2554 N N . ASP A 1 332 ? 19.884 -2.359 -34.114 1.00 94.50 332 ASP A N 1
ATOM 2555 C CA . ASP A 1 332 ? 21.151 -2.518 -34.827 1.00 94.50 332 ASP A CA 1
ATOM 2556 C C . ASP A 1 332 ? 22.271 -1.683 -34.186 1.00 94.50 332 ASP A C 1
ATOM 2558 O O . ASP A 1 332 ? 23.369 -2.199 -33.979 1.00 94.50 332 ASP A O 1
ATOM 2562 N N . SER A 1 333 ? 21.986 -0.452 -33.741 1.00 94.88 333 SER A N 1
ATOM 2563 C CA . SER A 1 333 ? 22.944 0.334 -32.947 1.00 94.88 333 SER A CA 1
ATOM 2564 C C . SER A 1 333 ? 23.330 -0.365 -31.637 1.00 94.88 333 SER A C 1
ATOM 2566 O O . SER A 1 333 ? 24.514 -0.429 -31.309 1.00 94.88 333 SER A O 1
ATOM 2568 N N . LYS A 1 334 ? 22.367 -0.962 -30.919 1.00 95.56 334 LYS A N 1
ATOM 2569 C CA . LYS A 1 334 ? 22.647 -1.761 -29.713 1.00 95.56 334 LYS A CA 1
ATOM 2570 C C . LYS A 1 334 ? 23.541 -2.965 -30.033 1.00 95.56 334 LYS A C 1
ATOM 2572 O O . LYS A 1 334 ? 24.509 -3.213 -29.315 1.00 95.56 334 LYS A O 1
ATOM 2577 N N . LYS A 1 335 ? 23.278 -3.691 -31.128 1.00 95.81 335 LYS A N 1
ATOM 2578 C CA . LYS A 1 335 ? 24.134 -4.810 -31.579 1.00 95.81 335 LYS A CA 1
ATOM 2579 C C . LYS A 1 335 ? 25.572 -4.357 -31.821 1.00 95.81 335 LYS A C 1
ATOM 2581 O O . LYS A 1 335 ? 26.502 -5.049 -31.407 1.00 95.81 335 LYS A O 1
ATOM 2586 N N . ASP A 1 336 ? 25.761 -3.198 -32.446 1.00 96.31 336 ASP A N 1
ATOM 2587 C CA . ASP A 1 336 ? 27.090 -2.643 -32.704 1.00 96.31 336 ASP A CA 1
ATOM 2588 C C . ASP A 1 336 ? 27.823 -2.244 -31.412 1.00 96.31 336 ASP A C 1
ATOM 2590 O O . ASP A 1 336 ? 29.027 -2.504 -31.296 1.00 96.31 336 ASP A O 1
ATOM 2594 N N . MET A 1 337 ? 27.122 -1.707 -30.405 1.00 96.56 337 MET A N 1
ATOM 2595 C CA . MET A 1 337 ? 27.695 -1.442 -29.072 1.00 96.56 337 MET A CA 1
ATOM 2596 C C . MET A 1 337 ? 28.210 -2.733 -28.424 1.00 96.56 337 MET A C 1
ATOM 2598 O O . MET A 1 337 ? 29.370 -2.809 -28.017 1.00 96.56 337 MET A O 1
ATOM 2602 N N . PHE A 1 338 ? 27.398 -3.796 -28.406 1.00 95.75 338 PHE A N 1
ATOM 2603 C CA . PHE A 1 338 ? 27.801 -5.092 -27.846 1.00 95.75 338 PHE A CA 1
ATOM 2604 C C . PHE A 1 338 ? 28.937 -5.762 -28.625 1.00 95.75 338 PHE A C 1
ATOM 2606 O O . PHE A 1 338 ? 29.822 -6.378 -28.027 1.00 95.75 338 PHE A O 1
ATOM 2613 N N . LYS A 1 339 ? 28.946 -5.627 -29.954 1.00 94.19 339 LYS A N 1
ATOM 2614 C CA . LYS A 1 339 ? 29.997 -6.178 -30.816 1.00 94.19 339 LYS A CA 1
ATOM 2615 C C . LYS A 1 339 ? 31.326 -5.442 -30.651 1.00 94.19 339 LYS A C 1
ATOM 2617 O O . LYS A 1 339 ? 32.378 -6.078 -30.640 1.00 94.19 339 LYS A O 1
ATOM 2622 N N . SER A 1 340 ? 31.287 -4.115 -30.564 1.00 94.25 340 SER A N 1
ATOM 2623 C CA . SER A 1 340 ? 32.483 -3.272 -30.458 1.00 94.25 340 SER A CA 1
ATOM 2624 C C . SER A 1 340 ? 33.008 -3.141 -29.025 1.00 94.25 340 SER A C 1
ATOM 2626 O O . SER A 1 340 ? 34.201 -2.887 -28.837 1.00 94.25 340 SER A O 1
ATOM 2628 N N . GLY A 1 341 ? 32.141 -3.319 -28.024 1.00 93.00 341 GLY A N 1
ATOM 2629 C CA . GLY A 1 341 ? 32.449 -3.109 -26.610 1.00 93.00 341 GLY A CA 1
ATOM 2630 C C . GLY A 1 341 ? 32.618 -1.634 -26.229 1.00 93.00 341 GLY A C 1
ATOM 2631 O O . GLY A 1 341 ? 33.270 -1.344 -25.227 1.00 93.00 341 GLY A O 1
ATOM 2632 N N . LYS A 1 342 ? 32.111 -0.701 -27.043 1.00 94.31 342 LYS A N 1
ATOM 2633 C CA . LYS A 1 342 ? 32.326 0.746 -26.904 1.00 94.31 342 LYS A CA 1
ATOM 2634 C C . LYS A 1 342 ? 31.021 1.517 -27.076 1.00 94.31 342 LYS A C 1
ATOM 2636 O O . LYS A 1 342 ? 30.050 0.982 -27.598 1.00 94.31 342 LYS A O 1
ATOM 2641 N N . ASP A 1 343 ? 31.046 2.773 -26.632 1.00 95.25 343 ASP A N 1
ATOM 2642 C CA . ASP A 1 343 ? 30.007 3.775 -26.897 1.00 95.25 343 ASP A CA 1
ATOM 2643 C C . ASP A 1 343 ? 28.594 3.343 -26.469 1.00 95.25 343 ASP A C 1
ATOM 2645 O O . ASP A 1 343 ? 27.605 3.660 -27.123 1.00 95.25 343 ASP A O 1
ATOM 2649 N N . PHE A 1 344 ? 28.507 2.617 -25.348 1.00 96.94 344 PHE A N 1
ATOM 2650 C CA . PHE A 1 344 ? 27.235 2.250 -24.732 1.00 96.94 344 PHE A CA 1
ATOM 2651 C C . PHE A 1 344 ? 26.474 3.502 -24.296 1.00 96.94 344 PHE A C 1
ATOM 2653 O O . PHE A 1 344 ? 26.988 4.312 -23.520 1.00 96.94 344 PHE A O 1
ATOM 2660 N N . ASP A 1 345 ? 25.234 3.625 -24.765 1.00 97.06 345 ASP A N 1
ATOM 2661 C CA . ASP A 1 345 ? 24.296 4.617 -24.252 1.00 97.06 345 ASP A CA 1
ATOM 2662 C C . ASP A 1 345 ? 23.695 4.193 -22.898 1.00 97.06 345 ASP A C 1
ATOM 2664 O O . ASP A 1 345 ? 23.868 3.064 -22.422 1.00 97.06 345 ASP A O 1
ATOM 2668 N N . TRP A 1 346 ? 22.983 5.126 -22.260 1.00 97.69 346 TRP A N 1
ATOM 2669 C CA . TRP A 1 346 ? 22.389 4.906 -20.943 1.00 97.69 346 TRP A CA 1
ATOM 2670 C C . TRP A 1 346 ? 21.357 3.774 -20.943 1.00 97.69 346 TRP A C 1
ATOM 2672 O O . TRP A 1 346 ? 21.418 2.896 -20.086 1.00 97.69 346 TRP A O 1
ATOM 2682 N N . GLY A 1 347 ? 20.436 3.756 -21.915 1.00 96.81 347 GLY A N 1
ATOM 2683 C CA . GLY A 1 347 ? 19.375 2.745 -21.988 1.00 96.81 347 GLY A CA 1
ATOM 2684 C C . GLY A 1 347 ? 19.923 1.330 -22.189 1.00 96.81 347 GLY A C 1
ATOM 2685 O O . GLY A 1 347 ? 19.402 0.366 -21.627 1.00 96.81 347 GLY A O 1
ATOM 2686 N N . THR A 1 348 ? 21.014 1.185 -22.940 1.00 97.31 348 THR A N 1
ATOM 2687 C CA . THR A 1 348 ? 21.682 -0.101 -23.164 1.00 97.31 348 THR A CA 1
ATOM 2688 C C . THR A 1 348 ? 22.451 -0.548 -21.927 1.00 97.31 348 THR A C 1
ATOM 2690 O O . THR A 1 348 ? 22.361 -1.717 -21.556 1.00 97.31 348 THR A O 1
ATOM 2693 N N . ALA A 1 349 ? 23.158 0.364 -21.251 1.00 97.75 349 ALA A N 1
ATOM 2694 C CA . ALA A 1 349 ? 23.842 0.060 -19.994 1.00 97.75 349 ALA A CA 1
ATOM 2695 C C . ALA A 1 349 ? 22.857 -0.326 -18.873 1.00 97.75 349 ALA A C 1
ATOM 2697 O O . ALA A 1 349 ? 23.094 -1.292 -18.149 1.00 97.75 349 ALA A O 1
ATOM 2698 N N . GLU A 1 350 ? 21.730 0.381 -18.772 1.00 98.31 350 GLU A N 1
ATOM 2699 C CA . GLU A 1 350 ? 20.630 0.078 -17.852 1.00 98.31 350 GLU A CA 1
ATOM 2700 C C . GLU A 1 350 ? 20.042 -1.314 -18.128 1.00 98.31 350 GLU A C 1
ATOM 2702 O O . GLU A 1 350 ? 19.991 -2.161 -17.236 1.00 98.31 350 GLU A O 1
ATOM 2707 N N . THR A 1 351 ? 19.675 -1.589 -19.383 1.00 97.44 351 THR A N 1
ATOM 2708 C CA . THR A 1 351 ? 19.124 -2.893 -19.787 1.00 97.44 351 THR A CA 1
ATOM 2709 C C . THR A 1 351 ? 20.119 -4.024 -19.513 1.00 97.44 351 THR A C 1
ATOM 2711 O O . THR A 1 351 ? 19.723 -5.099 -19.068 1.00 97.44 351 THR A O 1
ATOM 2714 N N . LEU A 1 352 ? 21.418 -3.792 -19.732 1.00 97.94 352 LEU A N 1
ATOM 2715 C CA . LEU A 1 352 ? 22.470 -4.764 -19.435 1.00 97.94 352 LEU A CA 1
ATOM 2716 C C . LEU A 1 352 ? 22.580 -5.059 -17.933 1.00 97.94 352 LEU A C 1
ATOM 2718 O O . LEU A 1 352 ? 22.753 -6.219 -17.567 1.00 97.94 352 LEU A O 1
ATOM 2722 N N . ALA A 1 353 ? 22.439 -4.047 -17.072 1.00 98.19 353 ALA A N 1
ATOM 2723 C CA . ALA A 1 353 ? 22.429 -4.234 -15.622 1.00 98.19 353 ALA A CA 1
ATOM 2724 C C . ALA A 1 353 ? 21.219 -5.062 -15.158 1.00 98.19 353 ALA A C 1
ATOM 2726 O O . ALA A 1 353 ? 21.362 -5.964 -14.332 1.00 98.19 353 ALA A O 1
ATOM 2727 N N . TYR A 1 354 ? 20.033 -4.812 -15.722 1.00 98.56 354 TYR A N 1
ATOM 2728 C CA . TYR A 1 354 ? 18.859 -5.645 -15.447 1.00 98.56 354 TYR A CA 1
ATOM 2729 C C . TYR A 1 354 ? 19.074 -7.078 -15.927 1.00 98.56 354 TYR A C 1
ATOM 2731 O O . TYR A 1 354 ? 18.821 -8.020 -15.181 1.00 98.56 354 TYR A O 1
ATOM 2739 N N . ALA A 1 355 ? 19.594 -7.239 -17.146 1.00 98.31 355 ALA A N 1
ATOM 2740 C CA . ALA A 1 355 ? 19.849 -8.536 -17.755 1.00 98.31 355 ALA A CA 1
ATOM 2741 C C . ALA A 1 355 ? 20.837 -9.379 -16.937 1.00 98.31 355 ALA A C 1
ATOM 2743 O O . ALA A 1 355 ? 20.608 -10.572 -16.748 1.00 98.31 355 ALA A O 1
ATOM 2744 N N . SER A 1 356 ? 21.901 -8.767 -16.407 1.00 98.00 356 SER A N 1
ATOM 2745 C CA . SER A 1 356 ? 22.853 -9.476 -15.550 1.00 98.00 356 SER A CA 1
ATOM 2746 C C . SER A 1 356 ? 22.233 -9.907 -14.226 1.00 98.00 356 SER A C 1
ATOM 2748 O O . SER A 1 356 ? 22.467 -11.028 -13.790 1.00 98.00 356 SER A O 1
ATOM 2750 N N . LEU A 1 357 ? 21.402 -9.062 -13.606 1.00 97.75 357 LEU A N 1
ATOM 2751 C CA . LEU A 1 357 ? 20.728 -9.415 -12.353 1.00 97.75 357 LEU A CA 1
ATOM 2752 C C . LEU A 1 357 ? 19.780 -10.599 -12.544 1.00 97.75 357 LEU A C 1
ATOM 2754 O O . LEU A 1 357 ? 19.852 -11.567 -11.786 1.00 97.75 357 LEU A O 1
ATOM 2758 N N . VAL A 1 358 ? 18.950 -10.566 -13.589 1.00 97.94 358 VAL A N 1
ATOM 2759 C CA . VAL A 1 358 ? 18.014 -11.668 -13.844 1.00 97.94 358 VAL A CA 1
ATOM 2760 C C . VAL A 1 358 ? 18.728 -12.947 -14.283 1.00 97.94 358 VAL A C 1
ATOM 2762 O O . VAL A 1 358 ? 18.283 -14.038 -13.924 1.00 97.94 358 VAL A O 1
ATOM 2765 N N . GLU A 1 359 ? 19.863 -12.844 -14.988 1.00 97.44 359 GLU A N 1
ATOM 2766 C CA . GLU A 1 359 ? 20.737 -13.988 -15.284 1.00 97.44 359 GLU A CA 1
ATOM 2767 C C . GLU A 1 359 ? 21.306 -14.610 -13.994 1.00 97.44 359 GLU A C 1
ATOM 2769 O O . GLU A 1 359 ? 21.331 -15.838 -13.860 1.00 97.44 359 GLU A O 1
ATOM 2774 N N . GLU A 1 360 ? 21.723 -13.777 -13.036 1.00 95.75 360 GLU A N 1
ATOM 2775 C CA . GLU A 1 360 ? 22.294 -14.178 -11.741 1.00 95.75 360 GLU A CA 1
ATOM 2776 C C . GLU A 1 360 ? 21.252 -14.664 -10.718 1.00 95.75 360 GLU A C 1
ATOM 2778 O O . GLU A 1 360 ? 21.625 -15.181 -9.665 1.00 95.75 360 GLU A O 1
ATOM 2783 N N . GLY A 1 361 ? 19.958 -14.556 -11.031 1.00 95.88 361 GLY A N 1
ATOM 2784 C CA . GLY A 1 361 ? 18.872 -15.036 -10.176 1.00 95.88 361 GLY A CA 1
ATOM 2785 C C . GLY A 1 361 ? 18.234 -13.967 -9.281 1.00 95.88 361 GLY A C 1
ATOM 2786 O O . GLY A 1 361 ? 17.431 -14.315 -8.418 1.00 95.88 361 GLY A O 1
ATOM 2787 N N . TYR A 1 362 ? 18.540 -12.685 -9.495 1.00 96.81 362 TYR A N 1
ATOM 2788 C CA . TYR A 1 362 ? 17.900 -11.561 -8.808 1.00 96.81 362 TYR A CA 1
ATOM 2789 C C . TYR A 1 362 ? 16.748 -11.009 -9.658 1.00 96.81 362 TYR A C 1
ATOM 2791 O O . TYR A 1 362 ? 16.991 -10.534 -10.772 1.00 96.81 362 TYR A O 1
ATOM 2799 N N . PRO A 1 363 ? 15.491 -11.058 -9.180 1.00 97.81 363 PRO A N 1
ATOM 2800 C CA . PRO A 1 363 ? 14.376 -10.472 -9.908 1.00 97.81 363 PRO A CA 1
ATOM 2801 C C . PRO A 1 363 ? 14.526 -8.955 -10.049 1.00 97.81 363 PRO A C 1
ATOM 2803 O O . PRO A 1 363 ? 15.138 -8.290 -9.211 1.00 97.81 363 PRO A O 1
ATOM 2806 N N . VAL A 1 364 ? 13.920 -8.396 -11.091 1.00 98.69 364 VAL A N 1
ATOM 2807 C CA . VAL A 1 364 ? 13.868 -6.947 -11.317 1.00 98.69 364 VAL A CA 1
ATOM 2808 C C . VAL A 1 364 ? 12.420 -6.559 -11.572 1.00 98.69 364 VAL A C 1
ATOM 2810 O O . VAL A 1 364 ? 11.749 -7.177 -12.398 1.00 98.69 364 VAL A O 1
ATOM 2813 N N . ARG A 1 365 ? 11.948 -5.531 -10.869 1.00 98.50 365 ARG A N 1
ATOM 2814 C CA . ARG A 1 365 ? 10.607 -4.969 -11.009 1.00 98.50 365 ARG A CA 1
ATOM 2815 C C . ARG A 1 365 ? 10.721 -3.474 -11.277 1.00 98.50 365 ARG A C 1
ATOM 2817 O O . ARG A 1 365 ? 11.187 -2.737 -10.416 1.00 98.50 365 ARG A O 1
ATOM 2824 N N . LEU A 1 366 ? 10.280 -3.041 -12.453 1.00 98.81 366 LEU A N 1
ATOM 2825 C CA . LEU A 1 366 ? 10.217 -1.640 -12.863 1.00 98.81 366 LEU A CA 1
ATOM 2826 C C . LEU A 1 366 ? 8.756 -1.185 -12.941 1.00 98.81 366 LEU A C 1
ATOM 2828 O O . LEU A 1 366 ? 7.937 -1.821 -13.600 1.00 98.81 366 LEU A O 1
ATOM 2832 N N . SER A 1 367 ? 8.430 -0.092 -12.264 1.00 98.69 367 SER A N 1
ATOM 2833 C CA . SER A 1 367 ? 7.070 0.436 -12.160 1.00 98.69 367 SER A CA 1
ATOM 2834 C C . SER A 1 367 ? 7.098 1.950 -12.302 1.00 98.69 367 SER A C 1
ATOM 2836 O O . SER A 1 367 ? 7.916 2.622 -11.677 1.00 98.69 367 SER A O 1
ATOM 2838 N N . GLY A 1 368 ? 6.229 2.499 -13.137 1.00 98.62 368 GLY A N 1
ATOM 2839 C CA . GLY A 1 368 ? 6.193 3.933 -13.406 1.00 98.62 368 GLY A CA 1
ATOM 2840 C C . GLY A 1 368 ? 5.450 4.237 -14.693 1.00 98.62 368 GLY A C 1
ATOM 2841 O O . GLY A 1 368 ? 5.204 3.344 -15.507 1.00 98.62 368 GLY A O 1
ATOM 2842 N N . GLN A 1 369 ? 5.080 5.496 -14.882 1.00 98.69 369 GLN A N 1
ATOM 2843 C CA . GLN A 1 369 ? 4.309 5.922 -16.046 1.00 98.69 369 GLN A CA 1
ATOM 2844 C C . GLN A 1 369 ? 5.162 5.759 -17.307 1.00 98.69 369 GLN A C 1
ATOM 2846 O O . GLN A 1 369 ? 6.269 6.289 -17.387 1.00 98.69 369 GLN A O 1
ATOM 2851 N N . ASP A 1 370 ? 4.659 4.987 -18.274 1.00 98.06 370 ASP A N 1
ATOM 2852 C CA . ASP A 1 370 ? 5.315 4.708 -19.561 1.00 98.06 370 ASP A CA 1
ATOM 2853 C C . ASP A 1 370 ? 6.723 4.079 -19.467 1.00 98.06 370 ASP A C 1
ATOM 2855 O O . ASP A 1 370 ? 7.480 4.091 -20.448 1.00 98.06 370 ASP A O 1
ATOM 2859 N N . CYS A 1 371 ? 7.106 3.521 -18.313 1.00 98.12 371 CYS A N 1
ATOM 2860 C CA . CYS A 1 371 ? 8.462 3.028 -18.062 1.00 98.12 371 CYS A CA 1
ATOM 2861 C C . CYS A 1 371 ? 8.875 1.867 -18.990 1.00 98.12 371 CYS A C 1
ATOM 2863 O O . CYS A 1 371 ? 10.070 1.692 -19.252 1.00 98.12 371 CYS A O 1
ATOM 2865 N N . GLY A 1 372 ? 7.917 1.121 -19.558 1.00 97.88 372 GLY A N 1
ATOM 2866 C CA . GLY A 1 372 ? 8.156 0.044 -20.519 1.00 97.88 372 GLY A CA 1
ATOM 2867 C C . GLY A 1 372 ? 8.789 0.528 -21.822 1.00 97.88 372 GLY A C 1
ATOM 2868 O O . GLY A 1 372 ? 9.739 -0.082 -22.325 1.00 97.88 372 GLY A O 1
ATOM 2869 N N . ARG A 1 373 ? 8.319 1.661 -22.352 1.00 98.25 373 ARG A N 1
ATOM 2870 C CA . ARG A 1 373 ? 8.978 2.370 -23.464 1.00 98.25 373 ARG A CA 1
ATOM 2871 C C . ARG A 1 373 ? 10.119 3.254 -22.951 1.00 98.25 373 ARG A C 1
ATOM 2873 O O . ARG A 1 373 ? 11.151 3.376 -23.614 1.00 98.25 373 ARG A O 1
ATOM 2880 N N . GLY A 1 374 ? 9.916 3.849 -21.780 1.00 98.19 374 GLY A N 1
ATOM 2881 C CA . GLY A 1 374 ? 10.635 5.003 -21.259 1.00 98.19 374 GLY A CA 1
ATOM 2882 C C . GLY A 1 374 ? 10.019 6.304 -21.781 1.00 98.19 374 GLY A C 1
ATOM 2883 O O . GLY A 1 374 ? 9.736 6.429 -22.984 1.00 98.19 374 GLY A O 1
ATOM 2884 N N . THR A 1 375 ? 9.857 7.295 -20.897 1.00 97.88 375 THR A N 1
ATOM 2885 C CA . THR A 1 375 ? 9.371 8.649 -21.229 1.00 97.88 375 THR A CA 1
ATOM 2886 C C . THR A 1 375 ? 10.105 9.211 -22.443 1.00 97.88 375 THR A C 1
ATOM 2888 O O . THR A 1 375 ? 9.478 9.617 -23.422 1.00 97.88 375 THR A O 1
ATOM 2891 N N . PHE A 1 376 ? 11.433 9.090 -22.446 1.00 97.12 376 PHE A N 1
ATOM 2892 C CA . PHE A 1 376 ? 12.329 9.605 -23.484 1.00 97.12 376 PHE A CA 1
ATOM 2893 C C . PHE A 1 376 ? 12.563 8.628 -24.647 1.00 97.12 376 PHE A C 1
ATOM 2895 O O . PHE A 1 376 ? 13.459 8.836 -25.460 1.00 97.12 376 PHE A O 1
ATOM 2902 N N . SER A 1 377 ? 11.762 7.558 -24.746 1.00 96.88 377 SER A N 1
ATOM 2903 C CA . SER A 1 377 ? 11.875 6.524 -25.785 1.00 96.88 377 SER A CA 1
ATOM 2904 C C . SER A 1 377 ? 13.280 5.909 -25.878 1.00 96.88 377 SER A C 1
ATOM 2906 O O . SER A 1 377 ? 13.775 5.629 -26.970 1.00 96.88 377 SER A O 1
ATOM 2908 N N . HIS A 1 378 ? 13.943 5.737 -24.733 1.00 96.69 378 HIS A N 1
ATOM 2909 C CA . HIS A 1 378 ? 15.317 5.236 -24.641 1.00 96.69 378 HIS A CA 1
ATOM 2910 C C . HIS A 1 378 ? 15.393 3.755 -24.253 1.00 96.69 378 HIS A C 1
ATOM 2912 O O . HIS A 1 378 ? 16.356 3.073 -24.608 1.00 96.69 378 HIS A O 1
ATOM 2918 N N . ARG A 1 379 ? 14.394 3.246 -23.519 1.00 97.62 379 ARG A N 1
ATOM 2919 C CA . ARG A 1 379 ? 14.465 1.932 -22.868 1.00 97.62 379 ARG A CA 1
ATOM 2920 C C . ARG A 1 379 ? 13.984 0.804 -23.771 1.00 97.62 379 ARG A C 1
ATOM 2922 O O . ARG A 1 379 ? 14.764 -0.087 -24.107 1.00 97.62 379 ARG A O 1
ATOM 2929 N N . HIS A 1 380 ? 12.716 0.864 -24.184 1.00 97.31 380 HIS A N 1
ATOM 2930 C CA . HIS A 1 380 ? 12.051 -0.182 -24.972 1.00 97.31 380 HIS A CA 1
ATOM 2931 C C . HIS A 1 380 ? 12.183 -1.591 -24.357 1.00 97.31 380 HIS A C 1
ATOM 2933 O O . HIS A 1 380 ? 12.507 -2.556 -25.048 1.00 97.31 380 HIS A O 1
ATOM 2939 N N . ALA A 1 381 ? 11.925 -1.706 -23.049 1.00 97.62 381 ALA A N 1
ATOM 2940 C CA . ALA A 1 381 ? 11.862 -2.987 -22.338 1.00 97.62 381 ALA A CA 1
ATOM 2941 C C . ALA A 1 381 ? 10.655 -3.838 -22.773 1.00 97.62 381 ALA A C 1
ATOM 2943 O O . ALA A 1 381 ? 10.704 -5.065 -22.683 1.00 97.62 381 ALA A O 1
ATOM 2944 N N . ILE A 1 382 ? 9.596 -3.183 -23.267 1.00 97.94 382 ILE A N 1
ATOM 2945 C CA . ILE A 1 382 ? 8.464 -3.811 -23.952 1.00 97.94 382 ILE A CA 1
ATOM 2946 C C . ILE A 1 382 ? 8.535 -3.452 -25.438 1.00 97.94 382 ILE A C 1
ATOM 2948 O O . ILE A 1 382 ? 8.561 -2.274 -25.807 1.00 97.94 382 ILE A O 1
ATOM 2952 N N . LEU A 1 383 ? 8.542 -4.473 -26.290 1.00 97.94 383 LEU A N 1
ATOM 2953 C CA . LEU A 1 383 ? 8.420 -4.355 -27.738 1.00 97.94 383 LEU A CA 1
ATOM 2954 C C . LEU A 1 383 ? 7.014 -4.785 -28.149 1.00 97.94 383 LEU A C 1
ATOM 2956 O O . LEU A 1 383 ? 6.476 -5.737 -27.591 1.00 97.94 383 LEU A O 1
ATOM 2960 N N . TYR A 1 384 ? 6.441 -4.087 -29.124 1.00 97.94 384 TYR A N 1
ATOM 2961 C CA . TYR A 1 384 ? 5.097 -4.343 -29.636 1.00 97.94 384 TYR A CA 1
ATOM 2962 C C . TYR A 1 384 ? 5.177 -4.745 -31.103 1.00 97.94 384 TYR A C 1
ATOM 2964 O O . TYR A 1 384 ? 5.753 -4.007 -31.915 1.00 97.94 384 TYR A O 1
ATOM 2972 N N . ASP A 1 385 ? 4.597 -5.891 -31.434 1.00 98.19 385 ASP A N 1
ATOM 2973 C CA . ASP A 1 385 ? 4.436 -6.323 -32.815 1.00 98.19 385 ASP A CA 1
ATOM 2974 C C . ASP A 1 385 ? 3.481 -5.360 -33.539 1.00 98.19 385 ASP A C 1
ATOM 2976 O O . ASP A 1 385 ? 2.412 -5.024 -33.032 1.00 98.19 385 ASP A O 1
ATOM 2980 N N . GLN A 1 386 ? 3.891 -4.847 -34.699 1.00 97.88 386 GLN A N 1
ATOM 2981 C CA . GLN A 1 386 ? 3.132 -3.817 -35.416 1.00 97.88 386 GLN A CA 1
ATOM 2982 C C . GLN A 1 386 ? 1.896 -4.352 -36.156 1.00 97.88 386 GLN A C 1
ATOM 2984 O O . GLN A 1 386 ? 1.115 -3.544 -36.655 1.00 97.88 386 GLN A O 1
ATOM 2989 N N . GLU A 1 387 ? 1.714 -5.671 -36.247 1.00 97.62 387 GLU A N 1
ATOM 2990 C CA . GLU A 1 387 ? 0.555 -6.295 -36.893 1.00 97.62 387 GLU A CA 1
ATOM 2991 C C . GLU A 1 387 ? -0.447 -6.863 -35.881 1.00 97.62 387 GLU A C 1
ATOM 2993 O O . GLU A 1 387 ? -1.650 -6.846 -36.137 1.00 97.62 387 GLU A O 1
ATOM 2998 N N . THR A 1 388 ? 0.037 -7.350 -34.736 1.00 97.56 388 THR A N 1
ATOM 2999 C CA . THR A 1 388 ? -0.775 -8.073 -33.737 1.00 97.56 388 THR A CA 1
ATOM 3000 C C . THR A 1 388 ? -0.917 -7.357 -32.396 1.00 97.56 388 THR A C 1
ATOM 3002 O O . THR A 1 388 ? -1.784 -7.727 -31.613 1.00 97.56 388 THR A O 1
ATOM 3005 N N . GLU A 1 389 ? -0.089 -6.340 -32.128 1.00 96.88 389 GLU A N 1
ATOM 3006 C CA . GLU A 1 389 ? 0.062 -5.680 -30.818 1.00 96.88 389 GLU A CA 1
ATOM 3007 C C . GLU A 1 389 ? 0.585 -6.597 -29.696 1.00 96.88 389 GLU A C 1
ATOM 3009 O O . GLU A 1 389 ? 0.656 -6.183 -28.531 1.00 96.88 389 GLU A O 1
ATOM 3014 N N . ASP A 1 390 ? 1.028 -7.811 -30.039 1.00 97.38 390 ASP A N 1
ATOM 3015 C CA . ASP A 1 390 ? 1.630 -8.738 -29.091 1.00 97.38 390 ASP A CA 1
ATOM 3016 C C . ASP A 1 390 ? 2.897 -8.139 -28.469 1.00 97.38 390 ASP A C 1
ATOM 3018 O O . ASP A 1 390 ? 3.734 -7.509 -29.128 1.00 97.38 390 ASP A O 1
ATOM 3022 N N . LYS A 1 391 ? 3.040 -8.352 -27.157 1.00 97.06 391 LYS A N 1
ATOM 3023 C CA . LYS A 1 391 ? 4.176 -7.862 -26.375 1.00 97.06 391 LYS A CA 1
ATOM 3024 C C . LYS A 1 391 ? 5.304 -8.885 -26.378 1.00 97.06 391 LYS A C 1
ATOM 3026 O O . LYS A 1 391 ? 5.103 -10.037 -26.005 1.00 97.06 391 LYS A O 1
ATOM 3031 N N . TYR A 1 392 ? 6.517 -8.432 -26.674 1.00 97.88 392 TYR A N 1
ATOM 3032 C CA . TYR A 1 392 ? 7.744 -9.191 -26.455 1.00 97.88 392 TYR A CA 1
ATOM 3033 C C . TYR A 1 392 ? 8.686 -8.422 -25.529 1.00 97.88 392 TYR A C 1
ATOM 3035 O O . TYR A 1 392 ? 8.979 -7.247 -25.747 1.00 97.88 392 TYR A O 1
ATOM 3043 N N . LEU A 1 393 ? 9.159 -9.093 -24.479 1.00 97.81 393 LEU A N 1
ATOM 3044 C CA . LEU A 1 393 ? 10.078 -8.529 -23.496 1.00 97.81 393 LEU A CA 1
ATOM 3045 C C . LEU A 1 393 ? 11.411 -9.284 -23.588 1.00 97.81 393 LEU A C 1
ATOM 3047 O O . LEU A 1 393 ? 11.501 -10.404 -23.074 1.00 97.81 393 LEU A O 1
ATOM 3051 N N . PRO A 1 394 ? 12.465 -8.704 -24.196 1.00 97.25 394 PRO A N 1
ATOM 3052 C CA . PRO A 1 394 ? 13.765 -9.371 -24.306 1.00 97.25 394 PRO A CA 1
ATOM 3053 C C . PRO A 1 394 ? 14.335 -9.792 -22.944 1.00 97.25 394 PRO A C 1
ATOM 3055 O O . PRO A 1 394 ? 14.897 -10.873 -22.804 1.00 97.25 394 PRO A O 1
ATOM 3058 N N . LEU A 1 395 ? 14.110 -8.975 -21.908 1.00 97.88 395 LEU A N 1
ATOM 3059 C CA . LEU A 1 395 ? 14.549 -9.242 -20.534 1.00 97.88 395 LEU A CA 1
ATOM 3060 C C . LEU A 1 395 ? 13.851 -10.441 -19.876 1.00 97.88 395 LEU A C 1
ATOM 3062 O O . LEU A 1 395 ? 14.342 -10.908 -18.857 1.00 97.88 395 LEU A O 1
ATOM 3066 N N . GLN A 1 396 ? 12.751 -10.959 -20.433 1.00 97.44 396 GLN A N 1
ATOM 3067 C CA . GLN A 1 396 ? 12.113 -12.210 -19.991 1.00 97.44 396 GLN A CA 1
ATOM 3068 C C . GLN A 1 396 ? 12.599 -13.446 -20.773 1.00 97.44 396 GLN A C 1
ATOM 3070 O O . GLN A 1 396 ? 12.151 -14.554 -20.495 1.00 97.44 396 GLN A O 1
ATOM 3075 N N . ASN A 1 397 ? 13.488 -13.264 -21.756 1.00 96.88 397 ASN A N 1
ATOM 3076 C CA . ASN A 1 397 ? 13.902 -14.290 -22.718 1.00 96.88 397 ASN A CA 1
ATOM 3077 C C . ASN A 1 397 ? 15.439 -14.396 -22.838 1.00 96.88 397 ASN A C 1
ATOM 3079 O O . ASN A 1 397 ? 15.975 -14.660 -23.912 1.00 96.88 397 ASN A O 1
ATOM 3083 N N . ILE A 1 398 ? 16.162 -14.184 -21.736 1.00 96.12 398 ILE A N 1
ATOM 3084 C CA . ILE A 1 398 ? 17.627 -14.297 -21.648 1.00 96.12 398 ILE A CA 1
ATOM 3085 C C . ILE A 1 398 ? 18.063 -15.759 -21.536 1.00 96.12 398 ILE A C 1
ATOM 3087 O O . ILE A 1 398 ? 18.945 -16.198 -22.274 1.00 96.12 398 ILE A O 1
ATOM 3091 N N . LYS A 1 399 ? 17.464 -16.520 -20.611 1.00 93.31 399 LYS A N 1
ATOM 3092 C CA . LYS A 1 399 ? 17.727 -17.958 -20.434 1.00 93.31 399 LYS A CA 1
ATOM 3093 C C . LYS A 1 399 ? 16.535 -18.665 -19.770 1.00 93.31 399 LYS A C 1
ATOM 3095 O O . LYS A 1 399 ? 15.782 -18.009 -19.059 1.00 93.31 399 LYS A O 1
ATOM 3100 N N . PRO A 1 400 ? 16.363 -19.990 -19.935 1.00 91.75 400 PRO A N 1
ATOM 3101 C CA . PRO A 1 400 ? 15.190 -20.704 -19.412 1.00 91.75 400 PRO A CA 1
ATOM 3102 C C . PRO A 1 400 ? 14.983 -20.633 -17.888 1.00 91.75 400 PRO A C 1
ATOM 3104 O O . PRO A 1 400 ? 13.850 -20.700 -17.429 1.00 91.75 400 PRO A O 1
ATOM 3107 N N . ASP A 1 401 ? 16.058 -20.523 -17.106 1.00 94.00 401 ASP A N 1
ATOM 3108 C CA . ASP A 1 401 ? 16.071 -20.548 -15.634 1.00 94.00 401 ASP A CA 1
ATOM 3109 C C . ASP A 1 401 ? 16.375 -19.172 -15.009 1.00 94.00 401 ASP A C 1
ATOM 3111 O O . ASP A 1 401 ? 16.854 -19.083 -13.879 1.00 94.00 401 ASP A O 1
ATOM 3115 N N . GLN A 1 402 ? 16.164 -18.083 -15.753 1.00 96.50 402 GLN A N 1
ATOM 3116 C CA . GLN A 1 402 ? 16.376 -16.728 -15.242 1.00 96.50 402 GLN A CA 1
ATOM 3117 C C . GLN A 1 402 ? 15.379 -16.343 -14.142 1.00 96.50 402 GLN A C 1
ATOM 3119 O O . GLN A 1 402 ? 14.274 -16.882 -14.054 1.00 96.50 402 GLN A O 1
ATOM 3124 N N . ALA A 1 403 ? 15.732 -15.330 -13.351 1.00 97.00 403 ALA A N 1
ATOM 3125 C CA . ALA A 1 403 ? 14.772 -14.689 -12.464 1.00 97.00 403 ALA A CA 1
ATOM 3126 C C . ALA A 1 403 ? 13.729 -13.857 -13.232 1.00 97.00 403 ALA A C 1
ATOM 3128 O O . ALA A 1 403 ? 13.898 -13.495 -14.403 1.00 97.00 403 ALA A O 1
ATOM 3129 N N . LYS A 1 404 ? 12.627 -13.552 -12.539 1.00 95.62 404 LYS A N 1
ATOM 3130 C CA . LYS A 1 404 ? 11.494 -12.796 -13.084 1.00 95.62 404 LYS A CA 1
ATOM 3131 C C . LYS A 1 404 ? 11.919 -11.347 -13.381 1.00 95.62 404 LYS A C 1
ATOM 3133 O O . LYS A 1 404 ? 12.457 -10.665 -12.511 1.00 95.62 404 LYS A O 1
ATOM 3138 N N . PHE A 1 405 ? 11.636 -10.884 -14.598 1.00 98.12 405 PHE A N 1
ATOM 3139 C CA . PHE A 1 405 ? 11.649 -9.465 -14.960 1.00 98.12 405 PHE A CA 1
ATOM 3140 C C . PHE A 1 405 ? 10.206 -8.980 -15.098 1.00 98.12 405 PHE A C 1
ATOM 3142 O O . PHE A 1 405 ? 9.450 -9.518 -15.909 1.00 98.12 405 PHE A O 1
ATOM 3149 N N . GLU A 1 406 ? 9.826 -7.966 -14.331 1.00 97.19 406 GLU A N 1
ATOM 3150 C CA . GLU A 1 406 ? 8.527 -7.306 -14.410 1.00 97.19 406 GLU A CA 1
ATOM 3151 C C . GLU A 1 406 ? 8.717 -5.839 -14.806 1.00 97.19 406 GLU A C 1
ATOM 3153 O O . GLU A 1 406 ? 9.554 -5.134 -14.243 1.00 97.19 406 GLU A O 1
ATOM 3158 N N . VAL A 1 407 ? 7.914 -5.368 -15.758 1.00 98.31 407 VAL A N 1
ATOM 3159 C CA . VAL A 1 407 ? 7.810 -3.949 -16.101 1.00 98.31 407 VAL A CA 1
ATOM 3160 C C . VAL A 1 407 ? 6.340 -3.574 -16.228 1.00 98.31 407 VAL A C 1
ATOM 3162 O O . VAL A 1 407 ? 5.571 -4.254 -16.915 1.00 98.31 407 VAL A O 1
ATOM 3165 N N . HIS A 1 408 ? 5.945 -2.522 -15.523 1.00 97.94 408 HIS A N 1
ATOM 3166 C CA . HIS A 1 408 ? 4.562 -2.093 -15.411 1.00 97.94 408 HIS A CA 1
ATOM 3167 C C . HIS A 1 408 ? 4.450 -0.604 -15.700 1.00 97.94 408 HIS A C 1
ATOM 3169 O O . HIS A 1 408 ? 4.861 0.226 -14.889 1.00 97.94 408 HIS A O 1
ATOM 3175 N N . ASP A 1 409 ? 3.840 -0.289 -16.843 1.00 98.25 409 ASP A N 1
ATOM 3176 C CA . ASP A 1 409 ? 3.341 1.054 -17.110 1.00 98.25 409 ASP A CA 1
ATOM 3177 C C . ASP A 1 409 ? 2.236 1.343 -16.082 1.00 98.25 409 ASP A C 1
ATOM 3179 O O . ASP A 1 409 ? 1.142 0.773 -16.142 1.00 98.25 409 ASP A O 1
ATOM 3183 N N . SER A 1 410 ? 2.571 2.144 -15.071 1.00 98.44 410 SER A N 1
ATOM 3184 C CA . SER A 1 410 ? 1.681 2.434 -13.949 1.00 98.44 410 SER A CA 1
ATOM 3185 C C . SER A 1 410 ? 0.517 3.322 -14.396 1.00 98.44 410 SER A C 1
ATOM 3187 O O . SER A 1 410 ? 0.642 4.052 -15.384 1.00 98.44 410 SER A O 1
ATOM 3189 N N . PRO A 1 411 ? -0.611 3.350 -13.660 1.00 97.88 411 PRO A N 1
ATOM 3190 C CA . PRO A 1 411 ? -1.571 4.433 -13.841 1.00 97.88 411 PRO A CA 1
ATOM 3191 C C . PRO A 1 411 ? -0.932 5.788 -13.497 1.00 97.88 411 PRO A C 1
ATOM 3193 O O . PRO A 1 411 ? 0.143 5.857 -12.891 1.00 97.88 411 PRO A O 1
ATOM 3196 N N . LEU A 1 412 ? -1.631 6.869 -13.851 1.00 98.38 412 LEU A N 1
ATOM 3197 C CA . LEU A 1 412 ? -1.260 8.244 -13.505 1.00 98.38 412 LEU A CA 1
ATOM 3198 C C . LEU A 1 412 ? -1.493 8.518 -12.008 1.00 98.38 412 LEU A C 1
ATOM 3200 O O . LEU A 1 412 ? -2.461 9.167 -11.620 1.00 98.38 412 LEU A O 1
ATOM 3204 N N . SER A 1 413 ? -0.644 7.927 -11.171 1.00 98.56 413 SER A N 1
ATOM 3205 C CA . SER A 1 413 ? -0.626 8.068 -9.717 1.00 98.56 413 SER A CA 1
ATOM 3206 C C . SER A 1 413 ? 0.810 7.914 -9.227 1.00 98.56 413 SER A C 1
ATOM 3208 O O . SER A 1 413 ? 1.453 6.897 -9.477 1.00 98.56 413 SER A O 1
ATOM 3210 N N . GLU A 1 414 ? 1.320 8.912 -8.513 1.00 98.88 414 GLU A N 1
ATOM 3211 C CA . GLU A 1 414 ? 2.614 8.834 -7.838 1.00 98.88 414 GLU A CA 1
ATOM 3212 C C . GLU A 1 414 ? 2.438 8.317 -6.409 1.00 98.88 414 GLU A C 1
ATOM 3214 O O . GLU A 1 414 ? 3.207 7.469 -5.954 1.00 98.88 414 GLU A O 1
ATOM 3219 N N . PHE A 1 415 ? 1.412 8.796 -5.695 1.00 98.75 415 PHE A N 1
ATOM 3220 C CA . PHE A 1 415 ? 1.276 8.568 -4.259 1.00 98.75 415 PHE A CA 1
ATOM 3221 C C . PHE A 1 415 ? 0.999 7.095 -3.935 1.00 98.75 415 PHE A C 1
ATOM 3223 O O . PHE A 1 415 ? 1.735 6.483 -3.152 1.00 98.75 415 PHE A O 1
ATOM 3230 N N . ALA A 1 416 ? -0.019 6.493 -4.558 1.00 98.75 416 ALA A N 1
ATOM 3231 C CA . ALA A 1 416 ? -0.301 5.076 -4.343 1.00 98.75 416 ALA A CA 1
ATOM 3232 C C . ALA A 1 416 ? 0.753 4.159 -4.975 1.00 98.75 416 ALA A C 1
ATOM 3234 O O . ALA A 1 416 ? 1.138 3.174 -4.347 1.00 98.75 416 ALA A O 1
ATOM 3235 N N . VAL A 1 417 ? 1.258 4.474 -6.172 1.00 98.88 417 VAL A N 1
ATOM 3236 C CA . VAL A 1 417 ? 2.236 3.609 -6.855 1.00 98.88 417 VAL A CA 1
ATOM 3237 C C . VAL A 1 417 ? 3.566 3.577 -6.100 1.00 98.88 417 VAL A C 1
ATOM 3239 O O . VAL A 1 417 ? 4.065 2.489 -5.822 1.00 98.88 417 VAL A O 1
ATOM 3242 N N . LEU A 1 418 ? 4.116 4.717 -5.663 1.00 98.88 418 LEU A N 1
ATOM 3243 C CA . LEU A 1 418 ? 5.353 4.708 -4.872 1.00 98.88 418 LEU A CA 1
ATOM 3244 C C . LEU A 1 418 ? 5.153 4.013 -3.515 1.00 98.88 418 LEU A C 1
ATOM 3246 O O . LEU A 1 418 ? 6.021 3.261 -3.066 1.00 98.88 418 LEU A O 1
ATOM 3250 N N . GLY A 1 419 ? 3.997 4.214 -2.872 1.00 98.81 419 GLY A N 1
ATOM 3251 C CA . GLY A 1 419 ? 3.636 3.495 -1.648 1.00 98.81 419 GLY A CA 1
ATOM 3252 C C . GLY A 1 419 ? 3.575 1.979 -1.859 1.00 98.81 419 GLY A C 1
ATOM 3253 O O . GLY A 1 419 ? 4.079 1.218 -1.032 1.00 98.81 419 GLY A O 1
ATOM 3254 N N . PHE A 1 420 ? 3.021 1.535 -2.988 1.00 98.88 420 PHE A N 1
ATOM 3255 C CA . PHE A 1 420 ? 2.985 0.132 -3.383 1.00 98.88 420 PHE A CA 1
ATOM 3256 C C . PHE A 1 420 ? 4.395 -0.431 -3.567 1.00 98.88 420 PHE A C 1
ATOM 3258 O O . PHE A 1 420 ? 4.724 -1.454 -2.968 1.00 98.88 420 PHE A O 1
ATOM 3265 N N . GLU A 1 421 ? 5.251 0.238 -4.340 1.00 98.88 421 GLU A N 1
ATOM 3266 C CA . GLU A 1 421 ? 6.607 -0.260 -4.604 1.00 98.88 421 GLU A CA 1
ATOM 3267 C C . GLU A 1 421 ? 7.474 -0.279 -3.334 1.00 98.88 421 GLU A C 1
ATOM 3269 O O . GLU A 1 421 ? 8.252 -1.213 -3.133 1.00 98.88 421 GLU A O 1
ATOM 3274 N N . TYR A 1 422 ? 7.271 0.668 -2.409 1.00 98.75 422 TYR A N 1
ATOM 3275 C CA . TYR A 1 422 ? 7.857 0.591 -1.067 1.00 98.75 422 TYR A CA 1
ATOM 3276 C C . TYR A 1 422 ? 7.354 -0.639 -0.299 1.00 98.75 422 TYR A C 1
ATOM 3278 O O . TYR A 1 422 ? 8.140 -1.382 0.282 1.00 98.75 422 TYR A O 1
ATOM 3286 N N . GLY A 1 423 ? 6.046 -0.904 -0.311 1.00 98.31 423 GLY A N 1
ATOM 3287 C CA . GLY A 1 423 ? 5.475 -2.108 0.294 1.00 98.31 423 GLY A CA 1
ATOM 3288 C C . GLY A 1 423 ? 6.059 -3.404 -0.264 1.00 98.31 423 GLY A C 1
ATOM 3289 O O . GLY A 1 423 ? 6.366 -4.326 0.498 1.00 98.31 423 GLY A O 1
ATOM 3290 N N . PHE A 1 424 ? 6.246 -3.455 -1.584 1.00 98.50 424 PHE A N 1
ATOM 3291 C CA . PHE A 1 424 ? 6.848 -4.586 -2.279 1.00 98.50 424 PHE A CA 1
ATOM 3292 C C . PHE A 1 424 ? 8.297 -4.806 -1.818 1.00 98.50 424 PHE A C 1
ATOM 3294 O O . PHE A 1 424 ? 8.642 -5.907 -1.381 1.00 98.50 424 PHE A O 1
ATOM 3301 N N . SER A 1 425 ? 9.124 -3.754 -1.812 1.00 97.94 425 SER A N 1
ATOM 3302 C CA . SER A 1 425 ? 10.542 -3.843 -1.429 1.00 97.94 425 SER A CA 1
ATOM 3303 C C . SER A 1 425 ? 10.762 -4.243 0.037 1.00 97.94 425 SER A C 1
ATOM 3305 O O . SER A 1 425 ? 11.787 -4.839 0.363 1.00 97.94 425 SER A O 1
ATOM 3307 N N . LEU A 1 426 ? 9.801 -3.973 0.931 1.00 95.19 426 LEU A N 1
ATOM 3308 C CA . LEU A 1 426 ? 9.861 -4.437 2.323 1.00 95.19 426 LEU A CA 1
ATOM 3309 C C . LEU A 1 426 ? 9.768 -5.963 2.451 1.00 95.19 426 LEU A C 1
ATOM 3311 O O . LEU A 1 426 ? 10.299 -6.544 3.402 1.00 95.19 426 LEU A O 1
ATOM 3315 N N . ALA A 1 427 ? 9.032 -6.616 1.552 1.00 94.75 427 ALA A N 1
ATOM 3316 C CA . ALA A 1 427 ? 8.856 -8.064 1.566 1.00 94.75 427 ALA A CA 1
ATOM 3317 C C . ALA A 1 427 ? 9.880 -8.787 0.683 1.00 94.75 427 ALA A C 1
ATOM 3319 O O . ALA A 1 427 ? 10.247 -9.909 1.029 1.00 94.75 427 ALA A O 1
ATOM 3320 N N . GLU A 1 428 ? 10.357 -8.143 -0.385 1.00 94.31 428 GLU A N 1
ATOM 3321 C CA . GLU A 1 428 ? 11.254 -8.700 -1.403 1.00 94.31 428 GLU A CA 1
ATOM 3322 C C . GLU A 1 428 ? 12.660 -8.062 -1.390 1.00 94.31 428 GLU A C 1
ATOM 3324 O O . GLU A 1 428 ? 12.992 -7.264 -2.266 1.00 94.31 428 GLU A O 1
ATOM 3329 N N . PRO A 1 429 ? 13.533 -8.414 -0.424 1.00 93.56 429 PRO A N 1
ATOM 3330 C CA . PRO A 1 429 ? 14.875 -7.831 -0.316 1.00 93.56 429 PRO A CA 1
ATOM 3331 C C . PRO A 1 429 ? 15.837 -8.205 -1.451 1.00 93.56 429 PRO A C 1
ATOM 3333 O O . PRO A 1 429 ? 16.837 -7.520 -1.646 1.00 93.56 429 PRO A O 1
ATOM 3336 N N . ASN A 1 430 ? 15.572 -9.308 -2.157 1.00 94.62 430 ASN A N 1
ATOM 3337 C CA . ASN A 1 430 ? 16.428 -9.804 -3.240 1.00 94.62 430 ASN A CA 1
ATOM 3338 C C . ASN A 1 430 ? 15.946 -9.360 -4.628 1.00 94.62 430 ASN A C 1
ATOM 3340 O O . ASN A 1 430 ? 16.586 -9.688 -5.624 1.00 94.62 430 ASN A O 1
ATOM 3344 N N . THR A 1 431 ? 14.832 -8.628 -4.699 1.00 97.44 431 THR A N 1
ATOM 3345 C CA . THR A 1 431 ? 14.332 -8.042 -5.942 1.00 97.44 431 THR A CA 1
ATOM 3346 C C . THR A 1 431 ? 14.837 -6.609 -6.064 1.00 97.44 431 THR A C 1
ATOM 3348 O O . THR A 1 431 ? 14.671 -5.806 -5.145 1.00 97.44 431 THR A O 1
ATOM 3351 N N . LEU A 1 432 ? 15.398 -6.249 -7.220 1.00 98.44 432 LEU A N 1
ATOM 3352 C CA . LEU A 1 432 ? 15.610 -4.847 -7.566 1.00 98.44 432 LEU A CA 1
ATOM 3353 C C . LEU A 1 432 ? 14.253 -4.224 -7.916 1.00 98.44 432 LEU A C 1
ATOM 3355 O O . LEU A 1 432 ? 13.797 -4.308 -9.055 1.00 98.44 432 LEU A O 1
ATOM 3359 N N . ALA A 1 433 ? 13.600 -3.631 -6.918 1.00 98.50 433 ALA A N 1
ATOM 3360 C CA . ALA A 1 433 ? 12.390 -2.841 -7.103 1.00 98.50 433 ALA A CA 1
ATOM 3361 C C . ALA A 1 433 ? 12.760 -1.403 -7.492 1.00 98.50 433 ALA A C 1
ATOM 3363 O O . ALA A 1 433 ? 13.602 -0.770 -6.845 1.00 98.50 433 ALA A O 1
ATOM 3364 N N . ILE A 1 434 ? 12.129 -0.893 -8.546 1.00 98.88 434 ILE A N 1
ATOM 3365 C CA . ILE A 1 434 ? 12.376 0.429 -9.112 1.00 98.88 434 ILE A CA 1
ATOM 3366 C C . ILE A 1 434 ? 11.039 1.129 -9.320 1.00 98.88 434 ILE A C 1
ATOM 3368 O O . ILE A 1 434 ? 10.148 0.592 -9.983 1.00 98.88 434 ILE A O 1
ATOM 3372 N N . TRP A 1 435 ? 10.940 2.349 -8.802 1.00 98.88 435 TRP A N 1
ATOM 3373 C CA . TRP A 1 435 ? 9.905 3.295 -9.185 1.00 98.88 435 TRP A CA 1
ATOM 3374 C C . TRP A 1 435 ? 10.513 4.422 -10.026 1.00 98.88 435 TRP A C 1
ATOM 3376 O O . TRP A 1 435 ? 11.510 5.024 -9.618 1.00 98.88 435 TRP A O 1
ATOM 3386 N N . GLU A 1 436 ? 9.933 4.698 -11.191 1.00 98.88 436 GLU A N 1
ATOM 3387 C CA . GLU A 1 436 ? 10.360 5.775 -12.092 1.00 98.88 436 GLU A CA 1
ATOM 3388 C C . GLU A 1 436 ? 9.269 6.845 -12.206 1.00 98.88 436 GLU A C 1
ATOM 3390 O O . GLU A 1 436 ? 8.143 6.565 -12.624 1.00 98.88 436 GLU A O 1
ATOM 3395 N N . ALA A 1 437 ? 9.621 8.082 -11.848 1.00 98.69 437 ALA A N 1
ATOM 3396 C CA . ALA A 1 437 ? 8.800 9.247 -12.148 1.00 98.69 437 ALA A CA 1
ATOM 3397 C C . ALA A 1 437 ? 8.935 9.607 -13.635 1.00 98.69 437 ALA A C 1
ATOM 3399 O O . ALA A 1 437 ? 10.020 9.479 -14.205 1.00 98.69 437 ALA A O 1
ATOM 3400 N N . GLN A 1 438 ? 7.868 10.120 -14.258 1.00 98.44 438 GLN A N 1
ATOM 3401 C CA . GLN A 1 438 ? 7.938 10.546 -15.661 1.00 98.44 438 GLN A CA 1
ATOM 3402 C C . GLN A 1 438 ? 8.961 11.684 -15.853 1.00 98.44 438 GLN A C 1
ATOM 3404 O O . GLN A 1 438 ? 9.772 11.628 -16.778 1.00 98.44 438 GLN A O 1
ATOM 3409 N N . PHE A 1 439 ? 8.946 12.653 -14.933 1.00 98.44 439 PHE A N 1
ATOM 3410 C CA . PHE A 1 439 ? 9.988 13.644 -14.649 1.00 98.44 439 PHE A CA 1
ATOM 3411 C C . PHE A 1 439 ? 10.175 13.724 -13.128 1.00 98.44 439 PHE A C 1
ATOM 3413 O O . PHE A 1 439 ? 9.233 13.445 -12.381 1.00 98.44 439 PHE A O 1
ATOM 3420 N N . GLY A 1 440 ? 11.376 14.080 -12.662 1.00 98.44 440 GLY A N 1
ATOM 3421 C CA . GLY A 1 440 ? 11.695 14.142 -11.233 1.00 98.44 440 GLY A CA 1
ATOM 3422 C C . GLY A 1 440 ? 10.777 15.079 -10.447 1.00 98.44 440 GLY A C 1
ATOM 3423 O O . GLY A 1 440 ? 10.379 14.752 -9.326 1.00 98.44 440 GLY A O 1
ATOM 3424 N N . ASP A 1 441 ? 10.345 16.163 -11.088 1.00 98.56 441 ASP A N 1
ATOM 3425 C CA . ASP A 1 441 ? 9.510 17.219 -10.524 1.00 98.56 441 ASP A CA 1
ATOM 3426 C C . ASP A 1 441 ? 8.170 16.688 -9.963 1.00 98.56 441 ASP A C 1
ATOM 3428 O O . ASP A 1 441 ? 7.648 17.214 -8.976 1.00 98.56 441 ASP A O 1
ATOM 3432 N N . PHE A 1 442 ? 7.619 15.612 -10.545 1.00 98.56 442 PHE A N 1
ATOM 3433 C CA . PHE A 1 442 ? 6.314 15.044 -10.166 1.00 98.56 442 PHE A CA 1
ATOM 3434 C C . PHE A 1 442 ? 6.360 14.163 -8.912 1.00 98.56 442 PHE A C 1
ATOM 3436 O O . PHE A 1 442 ? 5.322 13.833 -8.335 1.00 98.56 442 PHE A O 1
ATOM 3443 N N . ALA A 1 443 ? 7.553 13.798 -8.436 1.00 98.31 443 ALA A N 1
ATOM 3444 C CA . ALA A 1 443 ? 7.706 12.953 -7.254 1.00 98.31 443 ALA A CA 1
ATOM 3445 C C . ALA A 1 443 ? 7.140 13.589 -5.972 1.00 98.31 443 ALA A C 1
ATOM 3447 O O . ALA A 1 443 ? 6.811 12.880 -5.016 1.00 98.31 443 ALA A O 1
ATOM 3448 N N . ASN A 1 444 ? 6.956 14.912 -5.961 1.00 98.38 444 ASN A N 1
ATOM 3449 C CA . ASN A 1 444 ? 6.311 15.639 -4.870 1.00 98.38 444 ASN A CA 1
ATOM 3450 C C . ASN A 1 444 ? 4.853 15.194 -4.613 1.00 98.38 444 ASN A C 1
ATOM 3452 O O . ASN A 1 444 ? 4.382 15.306 -3.480 1.00 98.38 444 ASN A O 1
ATOM 3456 N N . GLY A 1 445 ? 4.163 14.602 -5.596 1.00 98.56 445 GLY A N 1
ATOM 3457 C CA . GLY A 1 445 ? 2.848 13.981 -5.405 1.00 98.56 445 GLY A CA 1
ATOM 3458 C C . GLY A 1 445 ? 2.874 12.832 -4.389 1.00 98.56 445 GLY A C 1
ATOM 3459 O O . GLY A 1 445 ? 1.890 12.584 -3.697 1.00 98.56 445 GLY A O 1
ATOM 3460 N N . ALA A 1 446 ? 4.030 12.186 -4.220 1.00 98.62 446 ALA A N 1
ATOM 3461 C CA . ALA A 1 446 ? 4.251 11.095 -3.277 1.00 98.62 446 ALA A CA 1
ATOM 3462 C C . ALA A 1 446 ? 5.087 11.506 -2.050 1.00 98.62 446 ALA A C 1
ATOM 3464 O O . ALA A 1 446 ? 5.649 10.641 -1.373 1.00 98.62 446 ALA A O 1
ATOM 3465 N N . GLN A 1 447 ? 5.171 12.805 -1.726 1.00 98.81 447 GLN A N 1
ATOM 3466 C CA . GLN A 1 447 ? 6.055 13.323 -0.670 1.00 98.81 447 GLN A CA 1
ATOM 3467 C C . GLN A 1 447 ? 5.871 12.617 0.682 1.00 98.81 447 GLN A C 1
ATOM 3469 O O . GLN A 1 447 ? 6.843 12.330 1.376 1.00 98.81 447 GLN A O 1
ATOM 3474 N N . VAL A 1 448 ? 4.638 12.252 1.046 1.00 98.75 448 VAL A N 1
ATOM 3475 C CA . VAL A 1 448 ? 4.371 11.523 2.298 1.00 98.75 448 VAL A CA 1
ATOM 3476 C C . VAL A 1 448 ? 5.068 10.154 2.320 1.00 98.75 448 VAL A C 1
ATOM 3478 O O . VAL A 1 448 ? 5.517 9.725 3.383 1.00 98.75 448 VAL A O 1
ATOM 3481 N N . ILE A 1 449 ? 5.211 9.474 1.176 1.00 98.75 449 ILE A N 1
ATOM 3482 C CA . ILE A 1 449 ? 5.963 8.213 1.086 1.00 98.75 449 ILE A CA 1
ATOM 3483 C C . ILE A 1 449 ? 7.464 8.462 1.266 1.00 98.75 449 ILE A C 1
ATOM 3485 O O . ILE A 1 449 ? 8.114 7.744 2.032 1.00 98.75 449 ILE A O 1
ATOM 3489 N N . PHE A 1 450 ? 8.009 9.516 0.652 1.00 98.69 450 PHE A N 1
ATOM 3490 C CA . PHE A 1 450 ? 9.404 9.917 0.862 1.00 98.69 450 PHE A CA 1
ATOM 3491 C C . PHE A 1 450 ? 9.700 10.237 2.332 1.00 98.69 450 PHE A C 1
ATOM 3493 O O . PHE A 1 450 ? 10.615 9.664 2.934 1.00 98.69 450 PHE A O 1
ATOM 3500 N N . ASP A 1 451 ? 8.891 11.099 2.939 1.00 98.50 451 ASP A N 1
ATOM 3501 C CA . ASP A 1 451 ? 9.121 11.617 4.286 1.00 98.50 451 ASP A CA 1
ATOM 3502 C C . ASP A 1 451 ? 8.899 10.543 5.352 1.00 98.50 451 ASP A C 1
ATOM 3504 O O . ASP A 1 451 ? 9.660 10.411 6.313 1.00 98.50 451 ASP A O 1
ATOM 3508 N N . GLN A 1 452 ? 7.833 9.756 5.200 1.00 97.94 452 GLN 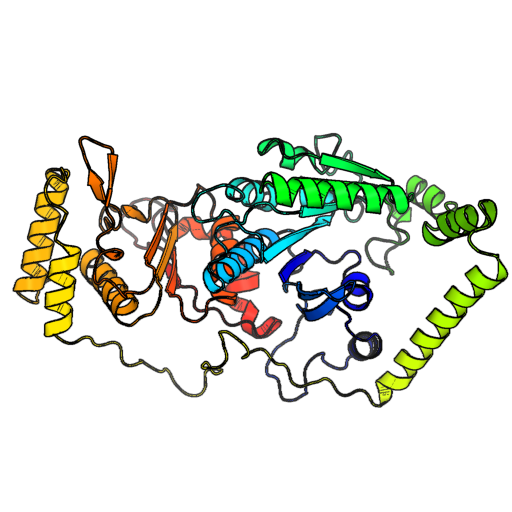A N 1
ATOM 3509 C CA . GLN A 1 452 ? 7.347 8.913 6.286 1.00 97.94 452 GLN A CA 1
ATOM 3510 C C . GLN A 1 452 ? 7.667 7.437 6.133 1.00 97.94 452 GLN A C 1
ATOM 3512 O O . GLN A 1 452 ? 7.489 6.699 7.101 1.00 97.94 452 GLN A O 1
ATOM 3517 N N . PHE A 1 453 ? 8.158 6.999 4.980 1.00 97.94 453 PHE A N 1
ATOM 3518 C CA . PHE A 1 453 ? 8.482 5.597 4.751 1.00 97.94 453 PHE A CA 1
ATOM 3519 C C . PHE A 1 453 ? 9.918 5.429 4.261 1.00 97.94 453 PHE A C 1
ATOM 3521 O O . PHE A 1 453 ? 10.704 4.765 4.936 1.00 97.94 453 PHE A O 1
ATOM 3528 N N . LEU A 1 454 ? 10.295 6.066 3.149 1.00 97.50 454 LEU A N 1
ATOM 3529 C CA . LEU A 1 454 ? 11.623 5.882 2.552 1.00 97.50 454 LEU A CA 1
ATOM 3530 C C . LEU A 1 454 ? 12.749 6.463 3.408 1.00 97.50 454 LEU A C 1
ATOM 3532 O O . LEU A 1 454 ? 13.702 5.756 3.719 1.00 97.50 454 LEU A O 1
ATOM 3536 N N . SER A 1 455 ? 12.635 7.723 3.826 1.00 97.00 455 SER A N 1
ATOM 3537 C CA . SER A 1 455 ? 13.706 8.395 4.578 1.00 97.00 455 SER A CA 1
ATOM 3538 C C . SER A 1 455 ? 13.790 7.976 6.049 1.00 97.00 455 SER A C 1
ATOM 3540 O O . SER A 1 455 ? 14.837 8.129 6.674 1.00 97.00 455 SER A O 1
ATOM 3542 N N . SER A 1 456 ? 12.694 7.464 6.623 1.00 94.12 456 SER A N 1
ATOM 3543 C CA . SER A 1 456 ? 12.565 7.284 8.075 1.00 94.12 456 SER A CA 1
ATOM 3544 C C . SER A 1 456 ? 12.106 5.891 8.523 1.00 94.12 456 SER A C 1
ATOM 3546 O O . SER A 1 456 ? 12.115 5.612 9.722 1.00 94.12 456 SER A O 1
ATOM 3548 N N . GLY A 1 457 ? 11.729 4.991 7.609 1.00 93.00 457 GLY A N 1
ATOM 3549 C CA . GLY A 1 457 ? 11.190 3.668 7.948 1.00 93.00 457 GLY A CA 1
ATOM 3550 C C . GLY A 1 457 ? 12.179 2.752 8.677 1.00 93.00 457 GLY A C 1
ATOM 3551 O O . GLY A 1 457 ? 11.784 2.041 9.606 1.00 93.00 457 GLY A O 1
ATOM 3552 N N . GLU A 1 458 ? 13.468 2.809 8.330 1.00 90.56 458 GLU A N 1
ATOM 3553 C CA . GLU A 1 458 ? 14.507 2.038 9.025 1.00 90.56 458 GLU A CA 1
ATOM 3554 C C . GLU A 1 458 ? 14.681 2.528 10.467 1.00 90.56 458 GLU A C 1
ATOM 3556 O O . GLU A 1 458 ? 14.613 1.736 11.403 1.00 90.56 458 GLU A O 1
ATOM 3561 N N . HIS A 1 459 ? 14.796 3.840 10.678 1.00 87.00 459 HIS A N 1
ATOM 3562 C CA . HIS A 1 459 ? 14.971 4.404 12.018 1.00 87.00 459 HIS A CA 1
ATOM 3563 C C . HIS A 1 459 ? 13.741 4.259 12.922 1.00 87.00 459 HIS A C 1
ATOM 3565 O O . HIS A 1 459 ? 13.894 4.013 14.122 1.00 87.00 459 HIS A O 1
ATOM 3571 N N . LYS A 1 460 ? 12.532 4.418 12.369 1.00 86.56 460 LYS A N 1
ATOM 3572 C CA . LYS A 1 460 ? 11.282 4.337 13.141 1.00 86.56 460 LYS A CA 1
ATOM 3573 C C . LYS A 1 460 ? 10.873 2.901 13.441 1.00 86.56 460 LYS A C 1
ATOM 3575 O O . LYS A 1 460 ? 10.388 2.616 14.534 1.00 86.56 460 LYS A O 1
ATOM 3580 N N . TRP A 1 461 ? 11.034 2.002 12.468 1.00 87.50 461 TRP A N 1
ATOM 3581 C CA . TRP A 1 461 ? 10.403 0.677 12.493 1.00 87.50 461 TRP A CA 1
ATOM 3582 C C . TRP A 1 461 ? 11.355 -0.482 12.190 1.00 87.50 461 TRP A C 1
ATOM 3584 O O . TRP A 1 461 ? 10.891 -1.621 12.092 1.00 87.50 461 TRP A O 1
ATOM 3594 N N . LEU A 1 462 ? 12.656 -0.216 12.029 1.00 85.50 462 LEU A N 1
ATOM 3595 C CA . LEU A 1 462 ? 13.678 -1.211 11.674 1.00 85.50 462 LEU A CA 1
ATOM 3596 C C . LEU A 1 462 ? 13.348 -1.924 10.355 1.00 85.50 462 LEU A C 1
ATOM 3598 O O . LEU A 1 462 ? 13.578 -3.122 10.188 1.00 85.50 462 LEU A O 1
ATOM 3602 N N . ARG A 1 463 ? 12.734 -1.184 9.423 1.00 88.94 463 ARG A N 1
ATOM 3603 C CA . ARG A 1 463 ? 12.354 -1.668 8.095 1.00 88.94 463 ARG A CA 1
ATOM 3604 C C . ARG A 1 463 ? 13.311 -1.124 7.048 1.00 88.94 463 ARG A C 1
ATOM 3606 O O . ARG A 1 463 ? 13.232 0.042 6.680 1.00 88.94 463 ARG A O 1
ATOM 3613 N N . MET A 1 464 ? 14.199 -1.996 6.583 1.00 91.56 464 MET A N 1
ATOM 3614 C CA . MET A 1 464 ? 15.062 -1.719 5.441 1.00 91.56 464 MET A CA 1
ATOM 3615 C C . MET A 1 464 ? 14.268 -1.833 4.137 1.00 91.56 464 MET A C 1
ATOM 3617 O O . MET A 1 464 ? 13.320 -2.611 4.039 1.00 91.56 464 MET A O 1
ATOM 3621 N N . SER A 1 465 ? 14.687 -1.072 3.132 1.00 95.56 465 SER A N 1
ATOM 3622 C CA . SER A 1 465 ? 14.137 -1.097 1.779 1.00 95.56 465 SER A CA 1
ATOM 3623 C C . SER A 1 465 ? 15.272 -0.886 0.784 1.00 95.56 465 SER A C 1
ATOM 3625 O O . SER A 1 465 ? 16.083 0.019 0.963 1.00 95.56 465 SER A O 1
ATOM 3627 N N . GLY A 1 466 ? 15.314 -1.713 -0.261 1.00 95.56 466 GLY A N 1
ATOM 3628 C CA . GLY A 1 466 ? 16.210 -1.544 -1.409 1.00 95.56 466 GLY A CA 1
ATOM 3629 C C . GLY A 1 466 ? 15.573 -0.798 -2.587 1.00 95.56 466 GLY A C 1
ATOM 3630 O O . GLY A 1 466 ? 16.095 -0.889 -3.695 1.00 95.56 466 GLY A O 1
ATOM 3631 N N . LEU A 1 467 ? 14.430 -0.122 -2.383 1.00 98.56 467 LEU A N 1
ATOM 3632 C CA . LEU A 1 467 ? 13.703 0.559 -3.461 1.00 98.56 467 LEU A CA 1
ATOM 3633 C C . LEU A 1 467 ? 14.582 1.627 -4.119 1.00 98.56 467 LEU A C 1
ATOM 3635 O O . LEU A 1 467 ? 15.065 2.543 -3.454 1.00 98.56 467 LEU A O 1
ATOM 3639 N N . THR A 1 468 ? 14.734 1.532 -5.437 1.00 98.75 468 THR A N 1
ATOM 3640 C CA . THR A 1 468 ? 15.385 2.559 -6.251 1.00 98.75 468 THR A CA 1
ATOM 3641 C C . THR A 1 468 ? 14.339 3.528 -6.786 1.00 98.75 468 THR A C 1
ATOM 3643 O O . THR A 1 468 ? 13.334 3.109 -7.353 1.00 98.75 468 THR A O 1
ATOM 3646 N N . VAL A 1 469 ? 14.584 4.826 -6.623 1.00 98.69 469 VAL A N 1
ATOM 3647 C CA . VAL A 1 469 ? 13.719 5.896 -7.135 1.00 98.69 469 VAL A CA 1
ATOM 3648 C C . VAL A 1 469 ? 14.466 6.601 -8.263 1.00 98.69 469 VAL A C 1
ATOM 3650 O O . VAL A 1 469 ? 15.528 7.180 -8.033 1.00 98.69 469 VAL A O 1
ATOM 3653 N N . MET A 1 470 ? 13.931 6.531 -9.480 1.00 98.75 470 MET A N 1
ATOM 3654 C CA . MET A 1 470 ? 14.480 7.206 -10.655 1.00 98.75 470 MET A CA 1
ATOM 3655 C C . MET A 1 470 ? 13.733 8.517 -10.892 1.00 98.75 470 MET A C 1
ATOM 3657 O O . MET A 1 470 ? 12.534 8.516 -11.164 1.00 98.75 470 MET A O 1
ATOM 3661 N N . LEU A 1 471 ? 14.463 9.626 -10.773 1.00 98.69 471 LEU A N 1
ATOM 3662 C CA . LEU A 1 471 ? 13.961 10.988 -10.937 1.00 98.69 471 LEU A CA 1
ATOM 3663 C C . LEU A 1 471 ? 14.721 11.648 -12.095 1.00 98.69 471 LEU A C 1
ATOM 3665 O O . LEU A 1 471 ? 15.855 12.090 -11.890 1.00 98.69 471 LEU A O 1
ATOM 3669 N N . PRO A 1 472 ? 14.162 11.668 -13.319 1.00 98.38 472 PRO A N 1
ATOM 3670 C CA . PRO A 1 472 ? 14.775 12.384 -14.432 1.00 98.38 472 PRO A CA 1
ATOM 3671 C C . PRO A 1 472 ? 14.987 13.858 -14.074 1.00 98.38 472 PRO A C 1
ATOM 3673 O O . PRO A 1 472 ? 14.058 14.519 -13.619 1.00 98.38 472 PRO A O 1
ATOM 3676 N N . HIS A 1 473 ? 16.205 14.357 -14.270 1.00 98.31 473 HIS A N 1
ATOM 3677 C CA . HIS A 1 473 ? 16.634 15.678 -13.812 1.00 98.31 473 HIS A CA 1
ATOM 3678 C C . HIS A 1 473 ? 17.528 16.340 -14.863 1.00 98.31 473 HIS A C 1
ATOM 3680 O O . HIS A 1 473 ? 18.419 15.686 -15.413 1.00 98.31 473 HIS A O 1
ATOM 3686 N N . GLY A 1 474 ? 17.344 17.640 -15.105 1.00 96.94 474 GLY A N 1
ATOM 3687 C CA . GLY A 1 474 ? 18.181 18.393 -16.036 1.00 96.94 474 GLY A CA 1
ATOM 3688 C C . GLY A 1 474 ? 17.616 19.763 -16.410 1.00 96.94 474 GLY A C 1
ATOM 3689 O O . GLY A 1 474 ? 16.482 19.891 -16.856 1.00 96.94 474 GLY A O 1
ATOM 3690 N N . TYR A 1 475 ? 18.444 20.806 -16.314 1.00 96.50 475 TYR A N 1
ATOM 3691 C CA . TYR A 1 475 ? 18.079 22.169 -16.715 1.00 96.50 475 TYR A CA 1
ATOM 3692 C C . TYR A 1 475 ? 18.253 22.371 -18.228 1.00 96.50 475 TYR A C 1
ATOM 3694 O O . TYR A 1 475 ? 19.228 22.967 -18.687 1.00 96.50 475 TYR A O 1
ATOM 3702 N N . GLU A 1 476 ? 17.287 21.882 -19.007 1.00 96.38 476 GLU A N 1
ATOM 3703 C CA . GLU A 1 476 ? 17.339 21.869 -20.481 1.00 96.38 476 GLU A CA 1
ATOM 3704 C C . GLU A 1 476 ? 16.395 22.888 -21.148 1.00 96.38 476 GLU A C 1
ATOM 3706 O O . GLU A 1 476 ? 16.161 22.847 -22.354 1.00 96.38 476 GLU A O 1
ATOM 3711 N N . GLY A 1 477 ? 15.845 23.828 -20.371 1.00 95.06 477 GLY A N 1
ATOM 3712 C CA . GLY A 1 477 ? 14.944 24.871 -20.878 1.00 95.06 477 GLY A CA 1
ATOM 3713 C C . GLY A 1 477 ? 13.491 24.422 -21.068 1.00 95.06 477 GLY A C 1
ATOM 3714 O O . GLY A 1 477 ? 12.744 25.092 -21.778 1.00 95.06 477 GLY A O 1
ATOM 3715 N N . GLN A 1 478 ? 13.083 23.322 -20.424 1.00 95.50 478 GLN A N 1
ATOM 3716 C CA . GLN A 1 478 ? 11.729 22.752 -20.515 1.00 95.50 478 GLN A CA 1
ATOM 3717 C C . GLN A 1 478 ? 10.723 23.347 -19.504 1.00 95.50 478 GLN A C 1
ATOM 3719 O O . GLN A 1 478 ? 9.550 22.988 -19.512 1.00 95.50 478 GLN A O 1
ATOM 3724 N N . GLY A 1 479 ? 11.151 24.309 -18.679 1.00 96.56 479 GLY A N 1
ATOM 3725 C CA . GLY A 1 479 ? 10.300 24.988 -17.696 1.00 96.56 479 GLY A CA 1
ATOM 3726 C C . GLY A 1 479 ? 10.410 24.411 -16.277 1.00 96.56 479 GLY A C 1
ATOM 3727 O O . GLY A 1 479 ? 11.164 23.462 -16.055 1.00 96.56 479 GLY A O 1
ATOM 3728 N N . PRO A 1 480 ? 9.717 25.024 -15.301 1.00 95.81 480 PRO A N 1
ATOM 3729 C CA . PRO A 1 480 ? 9.905 24.726 -13.881 1.00 95.81 480 PRO A CA 1
ATOM 3730 C C . PRO A 1 480 ? 9.393 23.353 -13.426 1.00 95.81 480 PRO A C 1
ATOM 3732 O O . PRO A 1 480 ? 9.822 22.915 -12.369 1.00 95.81 480 PRO A O 1
ATOM 3735 N N . GLU A 1 481 ? 8.522 22.689 -14.189 1.00 95.62 481 GLU A N 1
ATOM 3736 C CA . GLU A 1 481 ? 7.989 21.352 -13.870 1.00 95.62 481 GLU A CA 1
ATOM 3737 C C . GLU A 1 481 ? 8.652 20.205 -14.662 1.00 95.62 481 GLU A C 1
ATOM 3739 O O . GLU A 1 481 ? 8.111 19.105 -14.714 1.00 95.62 481 GLU A O 1
ATOM 3744 N N . HIS A 1 482 ? 9.779 20.473 -15.330 1.00 97.44 482 HIS A N 1
ATOM 3745 C CA . HIS A 1 482 ? 10.534 19.490 -16.124 1.00 97.44 482 HIS A CA 1
ATOM 3746 C C . HIS A 1 482 ? 12.051 19.719 -15.996 1.00 97.44 482 HIS A C 1
ATOM 3748 O O . HIS A 1 482 ? 12.777 19.637 -16.991 1.00 97.44 482 HIS A O 1
ATOM 3754 N N . SER A 1 483 ? 12.525 20.117 -14.809 1.00 95.69 483 SER A N 1
ATOM 3755 C CA . SER A 1 483 ? 13.926 20.513 -14.606 1.00 95.69 483 SER A CA 1
ATOM 3756 C C . SER A 1 483 ? 14.586 19.951 -13.344 1.00 95.69 483 SER A C 1
ATOM 3758 O O . SER A 1 483 ? 15.798 19.711 -13.397 1.00 95.69 483 SER A O 1
ATOM 3760 N N . SER A 1 484 ? 13.862 19.800 -12.219 1.00 89.69 484 SER A N 1
ATOM 3761 C CA . SER A 1 484 ? 14.470 19.615 -10.885 1.00 89.69 484 SER A CA 1
ATOM 3762 C C . SER A 1 484 ? 14.088 18.337 -10.159 1.00 89.69 484 SER A C 1
ATOM 3764 O O . SER A 1 484 ? 12.891 18.032 -10.019 1.00 89.69 484 SER A O 1
#

Sequence (484 aa):
EVVIGMAHRGRLNVLTNVMGKPFTAVFSEFQGIPSTGEDVLGSGDVKYHLGTSSDRDFDGNVIHLSLTANPSHLEAVNPVVIGKVRAKQVQRDDFESEQVMPILLHGDAAMAGQGIVAETLMISDLPGYRVGGTIHIVINNQIGFTTRPQFSRSGPYPTDVAKMLSAPIFHVNGDDPEAVVHVARIATEFRQTFKKDVVIDMFCYRRFGHNEGDEPAFTQPIMYKTIKSHETTRMQYAARLIGEGVLSEPEAQTMVDEFNAYLEEAFAATKSYKPGKADYLKGAWRDLKVASGDARRGKTAITAKQAQALGLALTTVPEGFHLNPKLVRQMDSKKDMFKSGKDFDWGTAETLAYASLVEEGYPVRLSGQDCGRGTFSHRHAILYDQETEDKYLPLQNIKPDQAKFEVHDSPLSEFAVLGFEYGFSLAEPNTLAIWEAQFGDFANGAQVIFDQFLSSGEHKWLRMSGLTVMLPHGYEGQGPEHSS

pLDDT: mean 93.84, std 8.53, range [48.91, 98.88]